Protein AF-A0AAU9LCX3-F1 (afdb_monomer_lite)

Sequence (454 aa):
MQDVMPKLNSAAEVELQNLLQSVSLWNFDVFRVHIVSGENALCYIGQHLLGGSPCQALNIKRNVLVNFLLEIQRGYISTNPYHNGIHAADVMQTVHYFLIQPELAPFLRPLDYALSLIAASVHDFMHDGFNNSFHISTASEIALRYNDHAVLENYHVAQSFLVMKNADLNVLGQLAPDDFKYARDMIIQMVLATDMAKHFEDVALFKTNILSAALDKNAVLVKDVGDKKLLLKMILHTCDVSNPAKERETMLRWTDRVAKEFFIQGDMEKQLGLPVSPFMDRDTIVLKKMQVGFADFIVSPLFSVWAQILVNVNAGAYPALLSNREFWLSLSDDFKPHMIKDVIRDLETQRQRDTKTRYRITKEKLSPCSRRSLTSMLLDTDDRKMDHKLGQWMELMGCLRDELEHLAHRLVWRRQTYHDKLRVKLAENSVLSARAHRLTQQLSQNTDLSEDGA

Secondary structure (DSSP, 8-state):
---PPPPPPHHHHHHHHHHHTTTTSTT--HHHHHHHTTS-HHHHHHHHHHTTHHHHHTT--HHHHHHHHHHHHHHS-TT-SSSSHHHHHHHHHHHHHHHTSTTTGGG--HHHHHHHHHHHHHTTTT--S--HHHHHHTT-HHHHHHTTSSHHHHHHHHHHHHHTTSTTT-TTTTS-HHHHHHHHHHHHHHHHTT-GGGHHHHHHHHIIIIIHHHHHHTS----SHHHHHHHHHHHHHHHHTTGGGS-HHHHHHHHHHHHHHHHHHHHHHHHTTPPPPTT--TTT--HHHHHHHHIIIIIHHHHHHHHHH-HHIIIIIHHHHHHHHHHHHHS-TT--GGGHHHHHHHHHHHHHHHHHHHHHHHHHHS-HHHHHHHHHHHH---TT-HHHHHHHHHHHHHHHHHHHHHHHHHHHHHHHHHHHHHHHHHHHHHHHHHHHHHHHHHHHHHHTTSSS--

Radius of gyration: 28.44 Å; chains: 1; bounding box: 64×92×73 Å

Organism: NCBI:txid622444

InterPro domains:
  IPR002073 3'5'-cyclic nucleotide phosphodiesterase, catalytic domain [PF00233] (82-313)
  IPR002073 3'5'-cyclic nucleotide phosphodiesterase, catalytic domain [PS51845] (1-335)
  IPR003607 HD/PDEase domain [SM00471] (80-254)
  IPR003607 HD/PDEase domain [cd00077] (82-263)
  IPR023088 3'5'-cyclic nucleotide phosphodiesterase [PR00387] (78-91)
  IPR023088 3'5'-cyclic nucleotide phosphodiesterase [PR00387] (123-138)
  IPR023088 3'5'-cyclic nucleotide phosphodiesterase [PR00387] (150-166)
  IPR023088 3'5'-cyclic nucleotide phosphodiesterase [PR00387] (236-249)
  IPR023088 3'5'-cyclic nucleotide phosphodiesterase [PR00387] (253-269)
  IPR023174 3'5'-cyclic nucleotide phosphodiesterase, conserved site [PS00126] (123-134)
  IPR036971 3'5'-cyclic nucleotide phosphodiesterase, catalytic domain superfamily [G3DSA:1.10.1300.10] (5-338)

pLDDT: mean 85.48, std 18.95, range [37.91, 98.94]

Foldseek 3Di:
DQDDQDDADPVLVVVLVVLLVCLLPLQRDLVVCCVSSVNLSQLSLQCSQCVPLLLVVLVDDSSLSNVQSVVQQVQADPPQLARHQSLLNQLLSLLSNVCPFPQRVVVADSNNNSLLSLLSSQLQGNPPLDDLVLCCVVVPPQCVVVVSQLSRLVVSLVVSVVQLVDVSNNSNVPDDPVSSVLSSVLSSLLSSLLPPVCQVVLLVVCCVQFLVVCVVPVGTDDPDPVSSSSVSSLSSNLSSLLLLLHAQLSSLSNLLRNLVSLLVNQVVCVVVVHDRDPQSHLVDHQSLCVLLVCLVPGNLSSLVSVLSRGVCSVVGRNVSNVVSSVVSVPDDSPDHSVCSVVVSVVVVVVVVVVVVVVVVVVLVPQDPQLNVLVVVLVPDPDPPCPVVNVVSVVSNVVSVVVVVVVVVVVVVVVVVVVVVVVVVVVVVVVVVVVVVVVVVVVVVVVVVVPPVPD

Structure (mmCIF, N/CA/C/O backbone):
data_AF-A0AAU9LCX3-F1
#
_entry.id   AF-A0AAU9LCX3-F1
#
loop_
_atom_site.group_PDB
_atom_site.id
_atom_site.type_symbol
_atom_site.label_atom_id
_atom_site.label_alt_id
_atom_site.label_comp_id
_atom_site.label_asym_id
_atom_site.label_entity_id
_atom_site.label_seq_id
_atom_site.pdbx_PDB_ins_code
_atom_site.Cartn_x
_atom_site.Cartn_y
_atom_site.Cartn_z
_atom_site.occupancy
_atom_site.B_iso_or_equiv
_atom_site.auth_seq_id
_atom_site.auth_comp_id
_atom_site.auth_asym_id
_atom_site.auth_atom_id
_atom_site.pdbx_PDB_model_num
ATOM 1 N N . MET A 1 1 ? -17.270 -21.800 12.063 1.00 43.16 1 MET A N 1
ATOM 2 C CA . MET A 1 1 ? -15.986 -22.329 12.586 1.00 43.16 1 MET A CA 1
ATOM 3 C C . MET A 1 1 ? -15.270 -21.155 13.237 1.00 43.16 1 MET A C 1
ATOM 5 O O . MET A 1 1 ? -15.289 -20.086 12.645 1.00 43.16 1 MET A O 1
ATOM 9 N N . GLN A 1 2 ? -14.751 -21.274 14.463 1.00 52.47 2 GLN A N 1
ATOM 10 C CA . GLN A 1 2 ? -13.873 -20.227 15.003 1.00 52.47 2 GLN A CA 1
ATOM 11 C C . GLN A 1 2 ? -12.491 -20.462 14.403 1.00 52.47 2 GLN A C 1
ATOM 13 O O . GLN A 1 2 ? -11.776 -21.348 14.870 1.00 52.47 2 GLN A O 1
ATOM 18 N N . ASP A 1 3 ? -12.152 -19.727 13.347 1.00 59.44 3 ASP A N 1
ATOM 19 C CA . ASP A 1 3 ? -10.814 -19.816 12.788 1.00 59.44 3 ASP A CA 1
ATOM 20 C C . ASP A 1 3 ? -9.869 -19.088 13.746 1.00 59.44 3 ASP A C 1
ATOM 22 O O . ASP A 1 3 ? -9.952 -17.883 13.987 1.00 59.44 3 ASP A O 1
ATOM 26 N N . VAL A 1 4 ? -9.002 -19.867 14.384 1.00 74.81 4 VAL A N 1
ATOM 27 C CA . VAL A 1 4 ? -7.919 -19.340 15.206 1.00 74.81 4 VAL A CA 1
ATOM 28 C C . VAL A 1 4 ? -6.780 -18.979 14.260 1.00 74.81 4 VAL A C 1
ATOM 30 O O . VAL A 1 4 ? -6.526 -19.704 13.298 1.00 74.81 4 VAL A O 1
ATOM 33 N N . MET A 1 5 ? -6.089 -17.872 14.543 1.00 81.62 5 MET A N 1
ATOM 34 C CA . MET A 1 5 ? -4.856 -17.517 13.838 1.00 81.62 5 MET A CA 1
ATOM 35 C C . MET A 1 5 ? -3.928 -18.739 13.733 1.00 81.62 5 MET A C 1
ATOM 37 O O . MET A 1 5 ? -3.863 -19.519 14.694 1.00 81.62 5 MET A O 1
ATOM 41 N N . PRO A 1 6 ? -3.205 -18.907 12.612 1.00 81.06 6 PRO A N 1
ATOM 42 C CA . PRO A 1 6 ? -2.248 -19.992 12.449 1.00 81.06 6 PRO A CA 1
ATOM 43 C C . PRO A 1 6 ? -1.334 -20.118 13.675 1.00 81.06 6 PRO A C 1
ATOM 45 O O . PRO A 1 6 ? -0.888 -19.126 14.247 1.00 81.06 6 PRO A O 1
ATOM 48 N N . LYS A 1 7 ? -1.081 -21.343 14.140 1.00 84.00 7 LYS A N 1
ATOM 49 C CA . LYS A 1 7 ? -0.168 -21.536 15.273 1.00 84.00 7 LYS A CA 1
ATOM 50 C C . LYS A 1 7 ? 1.265 -21.343 14.795 1.00 84.00 7 LYS A C 1
ATOM 52 O O . LYS A 1 7 ? 1.700 -22.032 13.874 1.00 84.00 7 LYS A O 1
ATOM 57 N N . LEU A 1 8 ? 1.994 -20.451 15.453 1.00 90.19 8 LEU A N 1
ATOM 58 C CA . LEU A 1 8 ? 3.430 -20.285 15.258 1.00 90.19 8 LEU A CA 1
ATOM 59 C C . LEU A 1 8 ? 4.177 -21.108 16.310 1.00 90.19 8 LEU A C 1
ATOM 61 O O . LEU A 1 8 ? 3.644 -21.430 17.370 1.00 90.19 8 LEU A O 1
ATOM 65 N N . ASN A 1 9 ? 5.419 -21.485 16.015 1.00 92.06 9 ASN A N 1
ATOM 66 C CA . ASN A 1 9 ? 6.293 -22.034 17.049 1.00 92.06 9 ASN A CA 1
ATOM 67 C C . ASN A 1 9 ? 6.788 -20.903 17.970 1.00 92.06 9 ASN A C 1
ATOM 69 O O . ASN A 1 9 ? 6.817 -19.741 17.568 1.00 92.06 9 ASN A O 1
ATOM 73 N N . SER A 1 10 ? 7.231 -21.240 19.185 1.00 90.25 10 SER A N 1
ATOM 74 C CA . SER A 1 10 ? 7.596 -20.237 20.197 1.00 90.25 10 SER A CA 1
ATOM 75 C C . SER A 1 10 ? 8.695 -19.266 19.746 1.00 90.25 10 SER A C 1
ATOM 77 O O . SER A 1 10 ? 8.677 -18.103 20.136 1.00 90.25 10 SER A O 1
ATOM 79 N N . ALA A 1 11 ? 9.639 -19.704 18.906 1.00 92.25 11 ALA A N 1
ATOM 80 C CA . ALA A 1 11 ? 10.683 -18.823 18.380 1.00 92.25 11 ALA A CA 1
ATOM 81 C C . ALA A 1 11 ? 10.108 -17.789 17.396 1.00 92.25 11 ALA A C 1
ATOM 83 O O . ALA A 1 11 ? 10.412 -16.601 17.501 1.00 92.25 11 ALA A O 1
ATOM 84 N N . ALA A 1 12 ? 9.238 -18.232 16.486 1.00 92.94 12 ALA A N 1
ATOM 85 C CA . ALA A 1 12 ? 8.541 -17.366 15.544 1.00 92.94 12 ALA A CA 1
ATOM 86 C C . ALA A 1 12 ? 7.575 -16.401 16.253 1.00 92.94 12 ALA A C 1
ATOM 88 O O . ALA A 1 12 ? 7.485 -15.242 15.862 1.00 92.94 12 ALA A O 1
ATOM 89 N N . GLU A 1 13 ? 6.904 -16.831 17.326 1.00 93.12 13 GLU A N 1
ATOM 90 C CA . GLU A 1 13 ? 6.052 -15.950 18.139 1.00 93.12 13 GLU A CA 1
ATOM 91 C C . GLU A 1 13 ? 6.849 -14.804 18.771 1.00 93.12 13 GLU A C 1
ATOM 93 O O . GLU A 1 13 ? 6.450 -13.645 18.659 1.00 93.12 13 GLU A O 1
ATOM 98 N N . VAL A 1 14 ? 7.988 -15.112 19.400 1.00 95.00 14 VAL A N 1
ATOM 99 C CA . VAL A 1 14 ? 8.860 -14.101 20.022 1.00 95.00 14 VAL A CA 1
ATOM 100 C C . VAL A 1 14 ? 9.417 -13.144 18.972 1.00 95.00 14 VAL A C 1
ATOM 102 O O . VAL A 1 14 ? 9.413 -11.929 19.172 1.00 95.00 14 VAL A O 1
ATOM 105 N N . GLU A 1 15 ? 9.879 -13.665 17.835 1.00 96.69 15 GLU A N 1
ATOM 106 C CA . GLU A 1 15 ? 10.388 -12.826 16.754 1.00 96.69 15 GLU A CA 1
ATOM 107 C C . GLU A 1 15 ? 9.299 -11.910 16.182 1.00 96.69 15 GLU A C 1
ATOM 109 O O . GLU A 1 15 ? 9.527 -10.710 16.032 1.00 96.69 15 GLU A O 1
ATOM 114 N N . LEU A 1 16 ? 8.102 -12.442 15.926 1.00 96.00 16 LEU A N 1
ATOM 115 C CA . LEU A 1 16 ? 6.973 -11.656 15.443 1.00 96.00 16 LEU A CA 1
ATOM 116 C C . LEU A 1 16 ? 6.592 -10.547 16.430 1.00 96.00 16 LEU A C 1
ATOM 118 O O . LEU A 1 16 ? 6.377 -9.410 16.017 1.00 96.00 16 LEU A O 1
ATOM 122 N N . GLN A 1 17 ? 6.539 -10.849 17.729 1.00 94.31 17 GLN A N 1
ATOM 123 C CA . GLN A 1 17 ? 6.265 -9.843 18.757 1.00 94.31 17 GLN A CA 1
ATOM 124 C C . GLN A 1 17 ? 7.309 -8.724 18.754 1.00 94.31 17 GLN A C 1
ATOM 126 O O . GLN A 1 17 ? 6.942 -7.558 18.878 1.00 94.31 17 GLN A O 1
ATOM 131 N N . ASN A 1 18 ? 8.589 -9.057 18.574 1.00 95.25 18 ASN A N 1
ATOM 132 C CA . ASN A 1 18 ? 9.656 -8.062 18.474 1.00 95.25 18 ASN A CA 1
ATOM 133 C C . ASN A 1 18 ? 9.525 -7.202 17.212 1.00 95.25 18 ASN A C 1
ATOM 135 O O . ASN A 1 18 ? 9.706 -5.990 17.289 1.00 95.25 18 ASN A O 1
ATOM 139 N N . LEU A 1 19 ? 9.174 -7.798 16.068 1.00 96.69 19 LEU A N 1
ATOM 140 C CA . LEU A 1 19 ? 8.922 -7.048 14.833 1.00 96.69 19 LEU A CA 1
ATOM 141 C C . LEU A 1 19 ? 7.752 -6.077 15.012 1.00 96.69 19 LEU A C 1
ATOM 143 O O . LEU A 1 19 ? 7.870 -4.905 14.680 1.00 96.69 19 LEU A O 1
ATOM 147 N N . LEU A 1 20 ? 6.640 -6.525 15.599 1.00 96.81 20 LEU A N 1
ATOM 148 C CA . LEU A 1 20 ? 5.447 -5.693 15.780 1.00 96.81 20 LEU A CA 1
ATOM 149 C C . LEU A 1 20 ? 5.670 -4.489 16.715 1.00 96.81 20 LEU A C 1
ATOM 151 O O . LEU A 1 20 ? 4.921 -3.522 16.628 1.00 96.81 20 LEU A O 1
ATOM 155 N N . GLN A 1 21 ? 6.718 -4.473 17.548 1.00 96.00 21 GLN A N 1
ATOM 156 C CA . GLN A 1 21 ? 7.074 -3.283 18.340 1.00 96.00 21 GLN A CA 1
ATOM 157 C C . GLN A 1 21 ? 7.483 -2.084 17.471 1.00 96.00 21 GLN A C 1
ATOM 159 O O . GLN A 1 21 ? 7.352 -0.943 17.909 1.00 96.00 21 GLN A O 1
ATOM 164 N N . SER A 1 22 ? 7.965 -2.319 16.246 1.00 96.50 22 SER A N 1
ATOM 165 C CA . SER A 1 22 ? 8.332 -1.269 15.292 1.00 96.50 22 SER A CA 1
ATOM 166 C C . SER A 1 22 ? 7.271 -1.022 14.217 1.00 96.50 22 SER A C 1
ATOM 168 O O . SER A 1 22 ? 7.552 -0.318 13.248 1.00 96.50 22 SER A O 1
ATO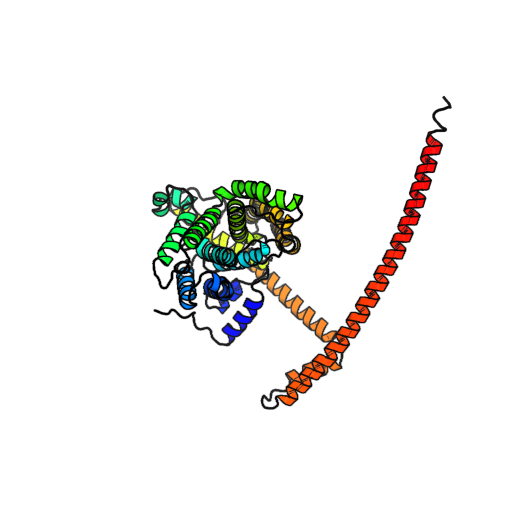M 170 N N . VAL A 1 23 ? 6.043 -1.538 14.382 1.00 97.81 23 VAL A N 1
ATOM 171 C CA . VAL A 1 23 ? 4.950 -1.393 13.398 1.00 97.81 23 VAL A CA 1
ATOM 172 C C . VAL A 1 23 ? 4.614 0.064 13.077 1.00 97.81 23 VAL A C 1
ATOM 174 O O . VAL A 1 23 ? 4.128 0.361 11.994 1.00 97.81 23 VAL A O 1
ATOM 177 N N . SER A 1 24 ? 4.909 0.992 13.985 1.00 97.69 24 SER A N 1
ATOM 178 C CA . SER A 1 24 ? 4.689 2.427 13.794 1.00 97.69 24 SER A CA 1
ATOM 179 C C . SER A 1 24 ? 5.824 3.143 13.053 1.00 97.69 24 SER A C 1
ATOM 181 O O . SER A 1 24 ? 5.738 4.352 12.852 1.00 97.69 24 SER A O 1
ATOM 183 N N . LEU A 1 25 ? 6.908 2.455 12.679 1.00 97.19 25 LEU A N 1
ATOM 184 C CA . LEU A 1 25 ? 8.042 3.057 11.972 1.00 97.19 25 LEU A CA 1
ATOM 185 C C . LEU A 1 25 ? 7.863 2.982 10.451 1.00 97.19 25 LEU A C 1
ATOM 187 O O . LEU A 1 25 ? 7.315 2.023 9.920 1.00 97.19 25 LEU A O 1
ATOM 191 N N . TRP A 1 26 ? 8.394 3.976 9.732 1.00 97.38 26 TRP A N 1
ATOM 192 C CA . TRP A 1 26 ? 8.349 4.011 8.262 1.00 97.38 26 TRP A CA 1
ATOM 193 C C . TRP A 1 26 ? 9.073 2.825 7.605 1.00 97.38 26 TRP A C 1
ATOM 195 O O . TRP A 1 26 ? 8.663 2.337 6.557 1.00 97.38 26 TRP A O 1
ATOM 205 N N . ASN A 1 27 ? 10.160 2.355 8.219 1.00 90.81 27 ASN A N 1
ATOM 206 C CA . ASN A 1 27 ? 11.009 1.275 7.713 1.00 90.81 27 ASN A CA 1
ATOM 207 C C . ASN A 1 27 ? 10.655 -0.098 8.312 1.00 90.81 27 ASN A C 1
ATOM 209 O O . ASN A 1 27 ? 11.532 -0.926 8.555 1.00 90.81 27 ASN A O 1
ATOM 213 N N . PHE A 1 28 ? 9.371 -0.337 8.570 1.00 97.12 28 PHE A N 1
ATOM 214 C CA . PHE A 1 28 ? 8.885 -1.615 9.069 1.00 97.12 28 PHE A CA 1
ATOM 215 C C . PHE A 1 28 ? 9.092 -2.747 8.046 1.00 97.12 28 PHE A C 1
ATOM 217 O O . PHE A 1 28 ? 8.755 -2.618 6.869 1.00 97.12 28 PHE A O 1
ATOM 224 N N . ASP A 1 29 ? 9.648 -3.878 8.491 1.00 96.75 29 ASP A N 1
ATOM 225 C CA . ASP A 1 29 ? 9.978 -5.010 7.617 1.00 96.75 29 ASP A CA 1
ATOM 226 C C . ASP A 1 29 ? 8.791 -5.974 7.464 1.00 96.75 29 ASP A C 1
ATOM 228 O O . ASP A 1 29 ? 8.720 -7.045 8.079 1.00 96.75 29 ASP A O 1
ATOM 232 N N . VAL A 1 30 ? 7.849 -5.587 6.602 1.00 98.12 30 VAL A N 1
ATOM 233 C CA . VAL A 1 30 ? 6.680 -6.406 6.245 1.00 98.12 30 VAL A CA 1
ATOM 234 C C . VAL A 1 30 ? 7.070 -7.765 5.645 1.00 98.12 30 VAL A C 1
ATOM 236 O O . VAL A 1 30 ? 6.382 -8.765 5.863 1.00 98.12 30 VAL A O 1
ATOM 239 N N . PHE A 1 31 ? 8.206 -7.846 4.941 1.00 98.06 31 PHE A N 1
ATOM 240 C CA . PHE A 1 31 ? 8.685 -9.096 4.352 1.00 98.06 31 PHE A CA 1
ATOM 241 C C . PHE A 1 31 ? 9.123 -10.082 5.432 1.00 98.06 31 PHE A C 1
ATOM 243 O O . PHE A 1 31 ? 8.802 -11.270 5.345 1.00 98.06 31 PHE A O 1
ATOM 250 N N . ARG A 1 32 ? 9.824 -9.614 6.472 1.00 97.31 32 ARG A N 1
ATOM 251 C CA . ARG A 1 32 ? 10.203 -10.480 7.590 1.00 97.31 32 ARG A CA 1
ATOM 252 C C . ARG A 1 32 ? 8.981 -10.956 8.360 1.00 97.31 32 ARG A C 1
ATOM 254 O O . ARG A 1 32 ? 8.918 -12.139 8.690 1.00 97.31 32 ARG A O 1
ATOM 261 N N . VAL A 1 33 ? 7.991 -10.088 8.574 1.00 97.94 33 VAL A N 1
ATOM 262 C CA . VAL A 1 33 ? 6.716 -10.490 9.184 1.00 97.94 33 VAL A CA 1
ATOM 263 C C . VAL A 1 33 ? 6.035 -11.575 8.357 1.00 97.94 33 VAL A C 1
ATOM 265 O O . VAL A 1 33 ? 5.615 -12.579 8.925 1.00 97.94 33 VAL A O 1
ATOM 268 N N . HIS A 1 34 ? 5.981 -11.438 7.031 1.00 97.44 34 HIS A N 1
ATOM 269 C CA . HIS A 1 34 ? 5.425 -12.467 6.151 1.00 97.44 34 HIS A CA 1
ATOM 270 C C . HIS A 1 34 ? 6.123 -13.820 6.314 1.00 97.44 34 HIS A C 1
ATOM 272 O O . HIS A 1 34 ? 5.455 -14.833 6.486 1.00 97.44 34 HIS A O 1
ATOM 278 N N . ILE A 1 35 ? 7.456 -13.839 6.353 1.00 96.56 35 ILE A N 1
ATOM 279 C CA . ILE A 1 35 ? 8.224 -15.079 6.537 1.00 96.56 35 ILE A CA 1
ATOM 280 C C . ILE A 1 35 ? 7.938 -15.709 7.908 1.00 96.56 35 ILE A C 1
ATOM 282 O O . ILE A 1 35 ? 7.628 -16.895 7.998 1.00 96.56 35 ILE A O 1
ATOM 286 N N . VAL A 1 36 ? 8.034 -14.926 8.986 1.00 96.81 36 VAL A N 1
ATOM 287 C CA . VAL A 1 36 ? 7.916 -15.429 10.367 1.00 96.81 36 VAL A CA 1
ATOM 288 C C . VAL A 1 36 ? 6.484 -15.861 10.697 1.00 96.81 36 VAL A C 1
ATOM 290 O O . VAL A 1 36 ? 6.283 -16.796 11.467 1.00 96.81 36 VAL A O 1
ATOM 293 N N . SER A 1 37 ? 5.489 -15.225 10.080 1.00 95.44 37 SER A N 1
ATOM 294 C CA . SER A 1 37 ? 4.069 -15.563 10.239 1.00 95.44 37 SER A CA 1
ATOM 295 C C . SER A 1 37 ? 3.588 -16.733 9.369 1.00 95.44 37 SER A C 1
ATOM 297 O O . SER A 1 37 ? 2.389 -17.022 9.348 1.00 95.44 37 SER A O 1
ATOM 299 N N . GLY A 1 38 ? 4.485 -17.395 8.629 1.00 94.62 38 GLY A N 1
ATOM 300 C CA . GLY A 1 38 ? 4.108 -18.469 7.709 1.00 94.62 38 GLY A CA 1
ATOM 301 C C . GLY A 1 38 ? 3.192 -17.976 6.589 1.00 94.62 38 GLY A C 1
ATOM 302 O O . GLY A 1 38 ? 2.165 -18.589 6.332 1.00 94.62 38 GLY A O 1
ATOM 303 N N . GLU A 1 39 ? 3.550 -16.846 5.981 1.00 94.81 39 GLU A N 1
ATOM 304 C CA . GLU A 1 39 ? 2.856 -16.181 4.869 1.00 94.81 39 GLU A CA 1
ATOM 305 C C . GLU A 1 39 ? 1.570 -15.408 5.232 1.00 94.81 39 GLU A C 1
ATOM 307 O O . GLU A 1 39 ? 0.847 -14.944 4.352 1.00 94.81 39 GLU A O 1
ATOM 312 N N . ASN A 1 40 ? 1.319 -15.157 6.522 1.00 95.81 40 ASN A N 1
ATOM 313 C CA . ASN A 1 40 ? 0.088 -14.520 7.023 1.00 95.81 40 ASN A CA 1
ATOM 314 C C . ASN A 1 40 ? 0.279 -13.062 7.485 1.00 95.81 40 ASN A C 1
ATOM 316 O O . ASN A 1 40 ? -0.328 -12.629 8.471 1.00 95.81 40 ASN A O 1
ATOM 320 N N . ALA A 1 41 ? 1.145 -12.297 6.811 1.00 97.44 41 ALA A N 1
ATOM 321 C CA . ALA A 1 41 ? 1.503 -10.936 7.228 1.00 97.44 41 ALA A CA 1
ATOM 322 C C . ALA A 1 41 ? 0.284 -10.035 7.469 1.00 97.44 41 ALA A C 1
ATOM 324 O O . ALA A 1 41 ? 0.214 -9.384 8.514 1.00 97.44 41 ALA A O 1
ATOM 325 N N . LEU A 1 42 ? -0.682 -10.035 6.542 1.00 98.25 42 LEU A N 1
ATOM 326 C CA . LEU A 1 42 ? -1.869 -9.186 6.626 1.00 98.25 42 LEU A CA 1
ATOM 327 C C . LEU A 1 42 ? -2.694 -9.520 7.867 1.00 98.25 42 LEU A C 1
ATOM 329 O O . LEU A 1 42 ? -3.126 -8.614 8.577 1.00 98.25 42 LEU A O 1
ATOM 333 N N . CYS A 1 43 ? -2.859 -10.806 8.185 1.00 96.31 43 CYS A N 1
ATOM 334 C CA . CYS A 1 43 ? -3.605 -11.204 9.372 1.00 96.31 43 CYS A CA 1
ATOM 335 C C . CYS A 1 43 ? -2.935 -10.741 10.666 1.00 96.31 43 CYS A C 1
ATOM 337 O O . CYS A 1 43 ? -3.618 -10.214 11.540 1.00 96.31 43 CYS A O 1
ATOM 339 N N . TYR A 1 44 ? -1.622 -10.935 10.821 1.00 97.19 44 TYR A N 1
ATOM 340 C CA . TYR A 1 44 ? -0.946 -10.585 12.076 1.00 97.19 44 TYR A CA 1
ATOM 341 C C . TYR A 1 44 ? -0.798 -9.079 12.264 1.00 97.19 44 TYR A C 1
ATOM 343 O O . TYR A 1 44 ? -1.050 -8.579 13.361 1.00 97.19 44 TYR A O 1
ATOM 351 N N . ILE A 1 45 ? -0.443 -8.350 11.203 1.00 98.31 45 ILE A N 1
ATOM 352 C CA . ILE A 1 45 ? -0.378 -6.884 11.237 1.00 98.31 45 ILE A CA 1
ATOM 353 C C . ILE A 1 45 ? -1.780 -6.318 11.459 1.00 98.31 45 ILE A C 1
ATOM 355 O O . ILE A 1 45 ? -1.977 -5.507 12.363 1.00 98.31 45 ILE A O 1
ATOM 359 N N . GLY A 1 46 ? -2.778 -6.811 10.722 1.00 97.88 46 GLY A N 1
ATOM 360 C CA . GLY A 1 46 ? -4.169 -6.403 10.881 1.00 97.88 46 GLY A CA 1
ATOM 361 C C . GLY A 1 46 ? -4.705 -6.683 12.281 1.00 97.88 46 GLY A C 1
ATOM 362 O O . GLY A 1 46 ? -5.306 -5.803 12.889 1.00 97.88 46 GLY A O 1
ATOM 363 N N . GLN A 1 47 ? -4.436 -7.860 12.852 1.00 95.88 47 GLN A N 1
ATOM 364 C CA . GLN A 1 47 ? -4.867 -8.194 14.210 1.00 95.88 47 GLN A CA 1
ATOM 365 C C . GLN A 1 47 ? -4.203 -7.285 15.247 1.00 95.88 47 GLN A C 1
ATOM 367 O O . GLN A 1 47 ? -4.865 -6.864 16.197 1.00 95.88 47 GLN A O 1
ATOM 372 N N . HIS A 1 48 ? -2.914 -6.983 15.075 1.00 96.75 48 HIS A N 1
ATOM 373 C CA . HIS A 1 48 ? -2.180 -6.092 15.964 1.00 96.75 48 HIS A CA 1
ATOM 374 C C . HIS A 1 48 ? -2.735 -4.661 15.914 1.00 96.75 48 HIS A C 1
ATOM 376 O O . HIS A 1 48 ? -3.002 -4.069 16.958 1.00 96.75 48 HIS A O 1
ATOM 382 N N . LEU A 1 49 ? -2.966 -4.128 14.712 1.00 97.62 49 LEU A N 1
ATOM 383 C CA . LEU A 1 49 ? -3.395 -2.744 14.513 1.00 97.62 49 LEU A CA 1
ATOM 384 C C . LEU A 1 49 ? -4.885 -2.524 14.798 1.00 97.62 49 LEU A C 1
ATOM 386 O O . LEU A 1 49 ? -5.253 -1.489 15.350 1.00 97.62 49 LEU A O 1
ATOM 390 N N . LEU A 1 50 ? -5.749 -3.483 14.454 1.00 96.56 50 LEU A N 1
ATOM 391 C CA . LEU A 1 50 ? -7.193 -3.370 14.670 1.00 96.56 50 LEU A CA 1
ATOM 392 C C . LEU A 1 50 ? -7.626 -3.845 16.059 1.00 96.56 50 LEU A C 1
ATOM 394 O O . LEU A 1 50 ? -8.658 -3.393 16.537 1.00 96.56 50 LEU A O 1
ATOM 398 N N . GLY A 1 51 ? -6.869 -4.713 16.738 1.00 91.38 51 GLY A N 1
ATOM 399 C CA . GLY A 1 51 ? -7.310 -5.405 17.960 1.00 91.38 51 GLY A CA 1
ATOM 400 C C . GLY A 1 51 ? -7.520 -4.544 19.217 1.00 91.38 51 GLY A C 1
ATOM 401 O O . GLY A 1 51 ? -8.059 -5.050 20.199 1.00 91.38 51 GLY A O 1
ATOM 402 N N . GLY A 1 52 ? -7.097 -3.275 19.208 1.00 88.44 52 GLY A N 1
ATOM 403 C CA . GLY A 1 52 ? -7.212 -2.338 20.333 1.00 88.44 52 GLY A CA 1
ATOM 404 C C . GLY A 1 52 ? -8.437 -1.419 20.254 1.00 88.44 52 GLY A C 1
ATOM 405 O O . GLY A 1 52 ? -9.571 -1.872 20.082 1.00 88.44 52 GLY A O 1
ATOM 406 N N . SER A 1 53 ? -8.205 -0.106 20.368 1.00 88.88 53 SER A N 1
ATOM 407 C CA . SER A 1 53 ? -9.257 0.912 20.235 1.00 88.88 53 SER A CA 1
ATOM 408 C C . SER A 1 53 ? -10.045 0.846 18.915 1.00 88.88 53 SER A C 1
ATOM 410 O O . SER A 1 53 ? -11.246 1.118 18.966 1.00 88.88 53 SER A O 1
ATOM 412 N N . PRO A 1 54 ? -9.484 0.423 17.758 1.00 91.31 54 PRO A N 1
ATOM 413 C CA . PRO A 1 54 ? -10.280 0.274 16.537 1.00 91.31 54 PRO A CA 1
ATOM 414 C C . PRO A 1 54 ? -11.345 -0.828 16.653 1.00 91.31 54 PRO A C 1
ATOM 416 O O . PRO A 1 54 ? -12.496 -0.607 16.291 1.00 91.31 54 PRO A O 1
ATOM 419 N N . CYS A 1 55 ? -11.012 -1.989 17.230 1.00 91.69 55 CYS A N 1
ATOM 420 C CA . CYS A 1 55 ? -11.969 -3.076 17.478 1.00 91.69 55 CYS A CA 1
ATOM 421 C C . CYS A 1 55 ? -13.108 -2.628 18.405 1.00 91.69 55 CYS A C 1
ATOM 423 O O . CYS A 1 55 ? -14.258 -3.017 18.204 1.00 91.69 55 CYS A O 1
ATOM 425 N N . GLN A 1 56 ? -12.797 -1.793 19.403 1.00 92.38 56 GLN A N 1
ATOM 426 C CA . GLN A 1 56 ? -13.798 -1.205 20.297 1.00 92.38 56 GLN A CA 1
ATOM 427 C C . GLN A 1 56 ? -14.711 -0.226 19.551 1.00 92.38 56 GLN A C 1
ATOM 429 O O . GLN A 1 56 ? -15.923 -0.272 19.734 1.00 92.38 56 GLN A O 1
ATOM 434 N N . ALA A 1 57 ? -14.150 0.608 18.671 1.00 94.31 57 ALA A N 1
ATOM 435 C CA . ALA A 1 57 ? -14.912 1.546 17.847 1.00 94.31 57 ALA A CA 1
ATOM 436 C C . ALA A 1 57 ? -15.874 0.845 16.874 1.00 94.31 57 ALA A C 1
ATOM 438 O O . ALA A 1 57 ? -16.947 1.365 16.586 1.00 94.31 57 ALA A O 1
ATOM 439 N N . LEU A 1 58 ? -15.501 -0.343 16.394 1.00 96.38 58 LEU A N 1
ATOM 440 C CA . LEU A 1 58 ? -16.344 -1.196 15.553 1.00 96.38 58 LEU A CA 1
ATOM 441 C C . LEU A 1 58 ? -17.407 -1.973 16.349 1.00 96.38 58 LEU A C 1
ATOM 443 O O . LEU A 1 58 ? -18.316 -2.545 15.752 1.00 96.38 58 LEU A O 1
ATOM 447 N N . ASN A 1 59 ? -17.299 -2.008 17.683 1.00 95.12 59 ASN A N 1
ATOM 448 C CA . ASN A 1 59 ? -18.171 -2.773 18.577 1.00 95.12 59 ASN A CA 1
ATOM 449 C C . ASN A 1 59 ? -18.244 -4.276 18.223 1.00 95.12 59 ASN A C 1
ATOM 451 O O . ASN A 1 59 ? -19.293 -4.912 18.322 1.00 95.12 59 ASN A O 1
ATOM 455 N N . ILE A 1 60 ? -17.124 -4.866 17.790 1.00 93.19 60 ILE A N 1
ATOM 456 C CA . ILE A 1 60 ? -17.056 -6.280 17.390 1.00 93.19 60 ILE A CA 1
ATOM 457 C C . ILE A 1 60 ? -16.243 -7.125 18.367 1.00 93.19 60 ILE A C 1
ATOM 459 O O . ILE A 1 60 ? -15.340 -6.654 19.058 1.00 93.19 60 ILE A O 1
ATOM 463 N N . LYS A 1 61 ? -16.543 -8.425 18.396 1.00 92.12 61 LYS A N 1
ATOM 464 C CA . LYS A 1 61 ? -15.742 -9.408 19.130 1.00 92.12 61 LYS A CA 1
ATOM 465 C C . LYS A 1 61 ? -14.457 -9.722 18.361 1.00 92.12 61 LYS A C 1
ATOM 467 O O . LYS A 1 61 ? -14.460 -9.799 17.133 1.00 92.12 61 LYS A O 1
ATOM 472 N N . ARG A 1 62 ? -13.381 -10.031 19.092 1.00 91.31 62 ARG A N 1
ATOM 473 C CA . ARG A 1 62 ? -12.071 -10.393 18.518 1.00 91.31 62 ARG A CA 1
ATOM 474 C C . ARG A 1 62 ? -12.147 -11.524 17.485 1.00 91.31 62 ARG A C 1
ATOM 476 O O . ARG A 1 62 ? -11.401 -11.495 16.516 1.00 91.31 62 ARG A O 1
ATOM 483 N N . ASN A 1 63 ? -13.021 -12.512 17.677 1.00 93.25 63 ASN A N 1
ATOM 484 C CA . ASN A 1 63 ? -13.163 -13.623 16.734 1.00 93.25 63 ASN A CA 1
ATOM 485 C C . ASN A 1 63 ? -13.722 -13.177 15.372 1.00 93.25 63 ASN A C 1
ATOM 487 O O . ASN A 1 63 ? -13.278 -13.704 14.364 1.00 93.25 63 ASN A O 1
ATOM 491 N N . VAL A 1 64 ? -14.626 -12.190 15.329 1.00 96.12 64 VAL A N 1
ATOM 492 C CA . VAL A 1 64 ? -15.152 -11.644 14.062 1.00 96.12 64 VAL A CA 1
ATOM 493 C C . VAL A 1 64 ? -14.036 -10.946 13.288 1.00 96.12 64 VAL A C 1
ATOM 495 O O . VAL A 1 64 ? -13.870 -11.180 12.096 1.00 96.12 64 VAL A O 1
ATOM 498 N N . LEU A 1 65 ? -13.212 -10.153 13.985 1.00 96.06 65 LEU A N 1
ATOM 499 C CA . LEU A 1 65 ? -12.040 -9.507 13.391 1.00 96.06 65 LEU A CA 1
ATOM 500 C C . LEU A 1 65 ? -11.038 -10.532 12.835 1.00 96.06 65 LEU A C 1
ATOM 502 O O . LEU A 1 65 ? -10.557 -10.374 11.718 1.00 96.06 65 LEU A O 1
ATOM 506 N N . VAL A 1 66 ? -10.720 -11.577 13.605 1.00 95.31 66 VAL A N 1
ATOM 507 C CA . VAL A 1 66 ? -9.780 -12.623 13.170 1.00 95.31 66 VAL A CA 1
ATOM 508 C C . VAL A 1 66 ? -10.318 -13.379 11.960 1.00 95.31 66 VAL A C 1
ATOM 510 O O . VAL A 1 66 ? -9.593 -13.527 10.982 1.00 95.31 66 VAL A O 1
ATOM 513 N N . ASN A 1 67 ? -11.582 -13.807 11.995 1.00 96.56 67 ASN A N 1
ATOM 514 C CA . ASN A 1 67 ? -12.197 -14.508 10.873 1.00 96.56 67 ASN A CA 1
ATOM 515 C C . ASN A 1 67 ? -12.188 -13.631 9.608 1.00 96.56 67 ASN A C 1
ATOM 517 O O . ASN A 1 67 ? -11.809 -14.108 8.544 1.00 96.56 67 ASN A O 1
ATOM 521 N N . PHE A 1 68 ? -12.548 -12.345 9.729 1.00 98.25 68 PHE A N 1
ATOM 522 C CA . PHE A 1 68 ? -12.495 -11.391 8.620 1.00 98.25 68 PHE A CA 1
ATOM 523 C C . PHE A 1 68 ? -11.089 -11.290 8.024 1.00 98.25 68 PHE A C 1
ATOM 525 O O . PHE A 1 68 ? -10.918 -11.480 6.826 1.00 98.25 68 PHE A O 1
ATOM 532 N N . LEU A 1 69 ? -10.069 -11.050 8.853 1.00 98.06 69 LEU A N 1
ATOM 533 C CA . LEU A 1 69 ? -8.690 -10.908 8.383 1.00 98.06 69 LEU A CA 1
ATOM 534 C C . LEU A 1 69 ? -8.157 -12.181 7.718 1.00 98.06 69 LEU A C 1
ATOM 536 O O . LEU A 1 69 ? -7.403 -12.081 6.753 1.00 98.06 69 LEU A O 1
ATOM 540 N N . LEU A 1 70 ? -8.529 -13.361 8.224 1.00 97.25 70 LEU A N 1
ATOM 541 C CA . LEU A 1 70 ? -8.161 -14.638 7.612 1.00 97.25 70 LEU A CA 1
ATOM 542 C C . LEU A 1 70 ? -8.820 -14.816 6.247 1.00 97.25 70 LEU A C 1
ATOM 544 O O . LEU A 1 70 ? -8.155 -15.257 5.314 1.00 97.25 70 LEU A O 1
ATOM 548 N N . GLU A 1 71 ? -10.091 -14.441 6.109 1.00 98.06 71 GLU A N 1
ATOM 549 C CA . GLU A 1 71 ? -10.781 -14.509 4.821 1.00 98.06 71 GLU A CA 1
ATOM 550 C C . GLU A 1 71 ? -10.171 -13.542 3.800 1.00 98.06 71 GLU A C 1
ATOM 552 O O . GLU A 1 71 ? -9.887 -13.933 2.668 1.00 98.06 71 GLU A O 1
ATOM 557 N N . ILE A 1 72 ? -9.872 -12.309 4.217 1.00 98.50 72 ILE A N 1
ATOM 558 C CA . ILE A 1 72 ? -9.224 -11.327 3.345 1.00 98.50 72 ILE A CA 1
ATOM 559 C C . ILE A 1 72 ? -7.826 -11.799 2.913 1.00 98.50 72 ILE A C 1
ATOM 561 O O . ILE A 1 72 ? -7.514 -11.789 1.726 1.00 98.50 72 ILE A O 1
ATOM 565 N N . GLN A 1 73 ? -6.997 -12.292 3.839 1.00 97.69 73 GLN A N 1
ATOM 566 C CA . GLN A 1 73 ? -5.676 -12.850 3.517 1.00 97.69 73 GLN A CA 1
ATOM 567 C C . GLN A 1 73 ? -5.754 -14.018 2.526 1.00 97.69 73 GLN A C 1
ATOM 569 O O . GLN A 1 73 ? -4.888 -14.122 1.661 1.00 97.69 73 GLN A O 1
ATOM 574 N N . ARG A 1 74 ? -6.762 -14.894 2.646 1.00 97.00 74 ARG A N 1
ATOM 575 C CA . ARG A 1 74 ? -6.956 -16.039 1.740 1.00 97.00 74 ARG A CA 1
ATOM 576 C C . ARG A 1 74 ? -7.351 -15.619 0.328 1.00 97.00 74 ARG A C 1
ATOM 578 O O . ARG A 1 74 ? -6.982 -16.309 -0.615 1.00 97.00 74 ARG A O 1
ATOM 585 N N . GLY A 1 75 ? -8.102 -14.529 0.178 1.00 98.00 75 GLY A N 1
ATOM 586 C CA . GLY A 1 75 ? -8.497 -14.046 -1.147 1.00 98.00 75 GLY A CA 1
ATOM 587 C C . GLY A 1 75 ? -7.396 -13.285 -1.888 1.00 98.00 75 GLY A C 1
ATOM 588 O O . GLY A 1 75 ? -7.519 -13.092 -3.092 1.00 98.00 75 GLY A O 1
ATOM 589 N N . TYR A 1 76 ? -6.302 -12.898 -1.225 1.00 98.56 76 TYR A N 1
ATOM 590 C CA . TYR A 1 76 ? -5.104 -12.438 -1.927 1.00 98.56 76 TYR A CA 1
ATOM 591 C C . TYR A 1 76 ? -4.371 -13.613 -2.583 1.00 98.56 76 TYR A C 1
ATOM 593 O O . TYR A 1 76 ? -3.905 -14.529 -1.904 1.00 98.56 76 TYR A O 1
ATOM 601 N N . ILE A 1 77 ? -4.216 -13.560 -3.908 1.00 97.56 77 ILE A N 1
ATOM 602 C CA . ILE A 1 77 ? -3.575 -14.621 -4.690 1.00 97.56 77 ILE A CA 1
ATOM 603 C C . ILE A 1 77 ? -2.068 -14.633 -4.397 1.00 97.56 77 ILE A C 1
ATOM 605 O O . ILE A 1 77 ? -1.319 -13.749 -4.809 1.00 97.56 77 ILE A O 1
ATOM 609 N N . SER A 1 78 ? -1.604 -15.654 -3.673 1.00 95.19 78 SER A N 1
ATOM 610 C CA . SER A 1 78 ? -0.214 -15.745 -3.197 1.00 95.19 78 SER A CA 1
ATOM 611 C C . SER A 1 78 ? 0.819 -15.911 -4.314 1.00 95.19 78 SER A C 1
ATOM 613 O O . SER A 1 78 ? 1.996 -15.613 -4.112 1.00 95.19 78 SER A O 1
ATOM 615 N N . THR A 1 79 ? 0.395 -16.358 -5.499 1.00 96.75 79 THR A N 1
ATOM 616 C CA . THR A 1 79 ? 1.259 -16.488 -6.678 1.00 96.75 79 THR A CA 1
ATOM 617 C C . THR A 1 79 ? 1.508 -15.167 -7.399 1.00 96.75 79 THR A C 1
ATOM 619 O O . THR A 1 79 ? 2.454 -15.098 -8.185 1.00 96.75 79 THR A O 1
ATOM 622 N N . ASN A 1 80 ? 0.714 -14.121 -7.134 1.00 98.31 80 ASN A N 1
ATOM 623 C CA . ASN A 1 80 ? 0.964 -12.796 -7.696 1.00 98.31 80 ASN A CA 1
ATOM 624 C C . ASN A 1 80 ? 2.286 -12.255 -7.143 1.00 98.31 80 ASN A C 1
ATOM 626 O O . ASN A 1 80 ? 2.479 -12.244 -5.922 1.00 98.31 80 ASN A O 1
ATOM 630 N N . PRO A 1 81 ? 3.222 -11.793 -7.988 1.00 98.31 81 PRO A N 1
ATOM 631 C CA . PRO A 1 81 ? 4.486 -11.261 -7.496 1.00 98.31 81 PRO A CA 1
ATOM 632 C C . PRO A 1 81 ? 4.331 -10.020 -6.602 1.00 98.31 81 PRO A C 1
ATOM 634 O O . PRO A 1 81 ? 5.040 -9.921 -5.588 1.00 98.31 81 PRO A O 1
ATOM 637 N N . TYR A 1 82 ? 3.425 -9.104 -6.958 1.00 98.81 82 TYR A N 1
ATOM 638 C CA . TYR A 1 82 ? 3.223 -7.797 -6.334 1.00 98.81 82 TYR A CA 1
ATOM 639 C C . TYR A 1 82 ? 1.880 -7.695 -5.602 1.00 98.81 82 TYR A C 1
ATOM 641 O O . TYR A 1 82 ? 1.914 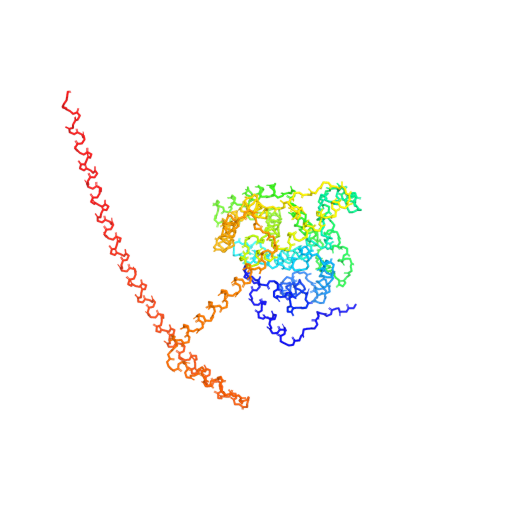-7.642 -4.371 1.00 98.81 82 TYR A O 1
ATOM 649 N N . HIS A 1 83 ? 0.735 -7.732 -6.300 1.00 98.81 83 HIS A N 1
ATOM 650 C CA . HIS A 1 83 ? -0.593 -7.535 -5.691 1.00 98.81 83 HIS A CA 1
ATOM 651 C C . HIS A 1 83 ? -1.047 -8.805 -4.943 1.00 98.81 83 HIS A C 1
ATOM 653 O O . HIS A 1 83 ? -1.846 -9.613 -5.422 1.00 98.81 83 HIS A O 1
ATOM 659 N N . ASN A 1 84 ? -0.467 -9.017 -3.760 1.00 98.69 84 ASN A N 1
ATOM 660 C CA . ASN A 1 84 ? -0.693 -10.151 -2.861 1.00 98.69 84 ASN A CA 1
ATOM 661 C C . ASN A 1 84 ? -0.817 -9.676 -1.397 1.00 98.69 84 ASN A C 1
ATOM 663 O O . ASN A 1 84 ? -0.717 -8.487 -1.089 1.00 98.69 84 ASN A O 1
ATOM 667 N N . GLY A 1 85 ? -0.978 -10.614 -0.457 1.00 98.38 85 GLY A N 1
ATOM 668 C CA . GLY A 1 85 ? -1.173 -10.291 0.961 1.00 98.38 85 GLY A CA 1
ATOM 669 C C . GLY A 1 85 ? 0.003 -9.562 1.630 1.00 98.38 85 GLY A C 1
ATOM 670 O O . GLY A 1 85 ? -0.192 -8.930 2.664 1.00 98.38 85 GLY A O 1
ATOM 671 N N . ILE A 1 86 ? 1.219 -9.608 1.065 1.00 98.69 86 ILE A N 1
ATOM 672 C CA . ILE A 1 86 ? 2.353 -8.803 1.553 1.00 98.69 86 ILE A CA 1
ATOM 673 C C . ILE A 1 86 ? 2.129 -7.333 1.202 1.00 98.69 86 ILE A C 1
ATOM 675 O O . ILE A 1 86 ? 2.368 -6.474 2.045 1.00 98.69 86 ILE A O 1
ATOM 679 N N . HIS A 1 87 ? 1.680 -7.045 -0.024 1.00 98.88 87 HIS A N 1
ATOM 680 C CA . HIS A 1 87 ? 1.434 -5.676 -0.474 1.00 98.88 87 HIS A CA 1
ATOM 681 C C . HIS A 1 87 ? 0.312 -5.044 0.352 1.00 98.88 87 HIS A C 1
ATOM 683 O O . HIS A 1 87 ? 0.520 -4.008 0.976 1.00 98.88 87 HIS A O 1
ATOM 689 N N . ALA A 1 88 ? -0.806 -5.752 0.514 1.00 98.88 88 ALA A N 1
ATOM 690 C CA . ALA A 1 88 ? -1.896 -5.322 1.387 1.00 98.88 88 ALA A CA 1
ATOM 691 C C . ALA A 1 88 ? -1.433 -5.033 2.826 1.00 98.88 88 ALA A C 1
ATOM 693 O O . ALA A 1 88 ? -1.840 -4.046 3.439 1.00 98.88 88 ALA A O 1
ATOM 694 N N . ALA A 1 89 ? -0.547 -5.874 3.368 1.00 98.88 89 ALA A N 1
ATOM 695 C CA . ALA A 1 89 ? 0.025 -5.673 4.693 1.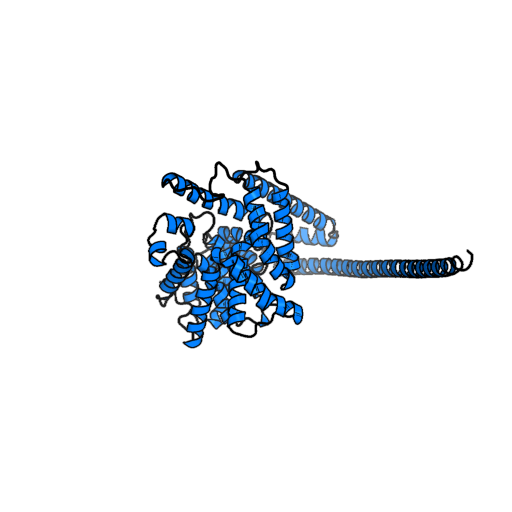00 98.88 89 ALA A CA 1
ATOM 696 C C . ALA A 1 89 ? 0.951 -4.444 4.765 1.00 98.88 89 ALA A C 1
ATOM 698 O O . ALA A 1 89 ? 0.923 -3.726 5.767 1.00 98.88 89 ALA A O 1
ATOM 699 N N . ASP A 1 90 ? 1.742 -4.185 3.718 1.00 98.94 90 ASP A N 1
ATOM 700 C CA . ASP A 1 90 ? 2.612 -3.006 3.614 1.00 98.94 90 ASP A CA 1
ATOM 701 C C . ASP A 1 90 ? 1.779 -1.729 3.558 1.00 98.94 90 ASP A C 1
ATOM 703 O O . ASP A 1 90 ? 2.032 -0.793 4.316 1.00 98.94 90 ASP A O 1
ATOM 707 N N . VAL A 1 91 ? 0.733 -1.707 2.727 1.00 98.94 91 VAL A N 1
ATOM 708 C CA . VAL A 1 91 ? -0.190 -0.573 2.617 1.00 98.94 91 VAL A CA 1
ATOM 709 C C . VAL A 1 91 ? -0.917 -0.346 3.938 1.00 98.94 91 VAL A C 1
ATOM 711 O O . VAL A 1 91 ? -0.927 0.776 4.435 1.00 98.94 91 VAL A O 1
ATOM 714 N N . MET A 1 92 ? -1.443 -1.393 4.581 1.00 98.88 92 MET A N 1
ATOM 715 C CA . MET A 1 92 ? -2.116 -1.285 5.883 1.00 98.88 92 MET A CA 1
ATOM 716 C C . MET A 1 92 ? -1.201 -0.719 6.977 1.00 98.88 92 MET A C 1
ATOM 718 O O . MET A 1 92 ? -1.615 0.159 7.740 1.00 98.88 92 MET A O 1
ATOM 722 N N . GLN A 1 93 ? 0.049 -1.181 7.051 1.00 98.75 93 GLN A N 1
ATOM 723 C CA . GLN A 1 93 ? 1.020 -0.647 8.005 1.00 98.75 93 GLN A CA 1
ATOM 724 C C . GLN A 1 93 ? 1.427 0.793 7.665 1.00 98.75 93 GLN A C 1
ATOM 726 O O . GLN A 1 93 ? 1.549 1.631 8.560 1.00 98.75 93 GLN A O 1
ATOM 731 N N . THR A 1 94 ? 1.588 1.107 6.382 1.00 98.81 94 THR A N 1
ATOM 732 C CA . THR A 1 94 ? 1.929 2.462 5.935 1.00 98.81 94 THR A CA 1
ATOM 733 C C . THR A 1 94 ? 0.778 3.427 6.243 1.00 98.81 94 THR A C 1
ATOM 735 O O . THR A 1 94 ? 1.013 4.516 6.762 1.00 98.81 94 THR A O 1
ATOM 738 N N . VAL A 1 95 ? -0.478 3.003 6.060 1.00 98.88 95 VAL A N 1
ATOM 739 C CA . VAL A 1 95 ? -1.665 3.763 6.481 1.00 98.88 95 VAL A CA 1
ATOM 740 C C . VAL A 1 95 ? -1.620 4.013 7.983 1.00 98.88 95 VAL A C 1
ATOM 742 O O . VAL A 1 95 ? -1.763 5.159 8.401 1.00 98.88 95 VAL A O 1
ATOM 745 N N . HIS A 1 96 ? -1.335 2.996 8.803 1.00 98.62 96 HIS A N 1
ATOM 746 C CA . HIS A 1 96 ? -1.136 3.196 10.240 1.00 98.62 96 HIS A CA 1
ATOM 747 C C . HIS A 1 96 ? -0.098 4.286 10.539 1.00 98.62 96 HIS A C 1
ATOM 749 O O . HIS A 1 96 ? -0.398 5.184 11.328 1.00 98.62 96 HIS A O 1
ATOM 755 N N . TYR A 1 97 ? 1.069 4.255 9.884 1.00 98.56 97 TYR A N 1
ATOM 756 C CA . TYR A 1 97 ? 2.094 5.289 10.039 1.00 98.56 97 TYR A CA 1
ATOM 757 C C . TYR A 1 97 ? 1.536 6.692 9.769 1.00 98.56 97 TYR A C 1
ATOM 759 O O . TYR A 1 97 ? 1.786 7.595 10.562 1.00 98.56 97 TYR A O 1
ATOM 767 N N . PHE A 1 98 ? 0.753 6.896 8.707 1.00 98.44 98 PHE A N 1
ATOM 768 C CA . PHE A 1 98 ? 0.144 8.200 8.421 1.00 98.44 98 PHE A CA 1
ATOM 769 C C . PHE A 1 98 ? -0.894 8.610 9.476 1.00 98.44 98 PHE A C 1
ATOM 771 O O . PHE A 1 98 ? -0.886 9.748 9.941 1.00 98.44 98 PHE A O 1
ATOM 778 N N . LEU A 1 99 ? -1.769 7.697 9.902 1.00 97.25 99 LEU A N 1
ATOM 779 C CA . LEU A 1 99 ? -2.861 8.022 10.830 1.00 97.25 99 LEU A CA 1
ATOM 780 C C . LEU A 1 99 ? -2.375 8.426 12.231 1.00 97.25 99 LEU A C 1
ATOM 782 O O . LEU A 1 99 ? -3.089 9.131 12.941 1.00 97.25 99 LEU A O 1
ATOM 786 N N . ILE A 1 100 ? -1.180 7.989 12.639 1.00 96.38 100 ILE A N 1
ATOM 787 C CA . ILE A 1 100 ? -0.594 8.347 13.942 1.00 96.38 100 ILE A CA 1
ATOM 788 C C . ILE A 1 100 ? 0.248 9.626 13.910 1.00 96.38 100 ILE A C 1
ATOM 790 O O . ILE A 1 100 ? 0.802 10.009 14.942 1.00 96.38 100 ILE A O 1
ATOM 794 N N . GLN A 1 101 ? 0.380 10.284 12.754 1.00 95.88 101 GLN A N 1
ATOM 795 C CA . GLN A 1 101 ? 1.138 11.529 12.676 1.00 95.88 101 GLN A CA 1
ATOM 796 C C . GLN A 1 101 ? 0.455 12.622 13.508 1.00 95.88 101 GLN A C 1
ATOM 798 O O . GLN A 1 101 ? -0.772 12.753 13.446 1.00 95.88 101 GLN A O 1
ATOM 803 N N . PRO A 1 102 ? 1.212 13.410 14.294 1.00 92.56 102 PRO A N 1
ATOM 804 C CA . PRO A 1 102 ? 0.641 14.381 15.226 1.00 92.56 102 PRO A CA 1
ATOM 805 C C . PRO A 1 102 ? -0.201 15.460 14.533 1.00 92.56 102 PRO A C 1
ATOM 807 O O . PRO A 1 102 ? -1.123 15.997 15.141 1.00 92.56 102 PRO A O 1
ATOM 810 N N . GLU A 1 103 ? 0.076 15.748 13.263 1.00 91.69 103 GLU A N 1
ATOM 811 C CA . GLU A 1 103 ? -0.667 16.710 12.452 1.00 91.69 103 GLU A CA 1
ATOM 812 C C . GLU A 1 103 ? -2.005 16.153 11.932 1.00 91.69 103 GLU A C 1
ATOM 814 O O . GLU A 1 103 ? -2.864 16.934 11.529 1.00 91.69 103 GLU A O 1
ATOM 819 N N . LEU A 1 104 ? -2.209 14.827 11.948 1.00 92.38 104 LEU A N 1
ATOM 820 C CA . LEU A 1 104 ? -3.431 14.166 11.462 1.00 92.38 104 LEU A CA 1
ATOM 821 C C . LEU A 1 104 ? -4.266 13.545 12.584 1.00 92.38 104 LEU A C 1
ATOM 823 O O . LEU A 1 104 ? -5.493 13.656 12.566 1.00 92.38 104 LEU A O 1
ATOM 827 N N . ALA A 1 105 ? -3.617 12.917 13.567 1.00 91.75 105 ALA A N 1
ATOM 828 C CA . ALA A 1 105 ? -4.266 12.153 14.631 1.00 91.75 105 ALA A CA 1
ATOM 829 C C . ALA A 1 105 ? -5.415 12.899 15.350 1.00 91.75 105 ALA A C 1
ATOM 831 O O . ALA A 1 105 ? -6.450 12.272 15.585 1.00 91.75 105 ALA A O 1
ATOM 832 N N . PRO A 1 106 ? -5.328 14.216 15.646 1.00 89.38 106 PRO A N 1
ATOM 833 C CA . PRO A 1 106 ? -6.417 14.947 16.303 1.00 89.38 106 PRO A CA 1
ATOM 834 C C . PRO A 1 106 ? -7.744 14.992 15.525 1.00 89.38 106 PRO A C 1
ATOM 836 O O . PRO A 1 106 ? -8.791 15.235 16.124 1.00 89.38 106 PRO A O 1
ATOM 839 N N . PHE A 1 107 ? -7.729 14.767 14.207 1.00 86.44 107 PHE A N 1
ATOM 840 C CA . PHE A 1 107 ? -8.918 14.852 13.343 1.00 86.44 107 PHE A CA 1
ATOM 841 C C . PHE A 1 107 ? -9.608 13.501 13.115 1.00 86.44 107 PHE A C 1
ATOM 843 O O . PHE A 1 107 ? -10.704 13.434 12.538 1.00 86.44 107 PHE A O 1
ATOM 850 N N . LEU A 1 108 ? -8.970 12.421 13.562 1.00 91.38 108 LEU A N 1
ATOM 851 C CA . LEU A 1 108 ? -9.383 11.054 13.302 1.00 91.38 108 LEU A CA 1
ATOM 852 C C . LEU A 1 108 ? -10.116 10.492 14.514 1.00 91.38 108 LEU A C 1
ATOM 854 O O . LEU A 1 108 ? -9.555 10.336 15.598 1.00 91.38 108 LEU A O 1
ATOM 858 N N . ARG A 1 109 ? -11.390 10.138 14.327 1.00 93.38 109 ARG A N 1
ATOM 859 C CA . ARG A 1 109 ? -12.101 9.338 15.327 1.00 93.38 109 ARG A CA 1
ATOM 860 C C . ARG A 1 109 ? -11.529 7.916 15.323 1.00 93.38 109 ARG A C 1
ATOM 862 O O . ARG A 1 109 ? -11.085 7.451 14.272 1.00 93.38 109 ARG A O 1
ATOM 869 N N . PRO A 1 110 ? -11.655 7.163 16.429 1.00 95.38 110 PRO A N 1
ATOM 870 C CA . PRO A 1 110 ? -11.313 5.739 16.449 1.00 95.38 110 PRO A CA 1
ATOM 871 C C . PRO A 1 110 ? -11.965 4.930 15.313 1.00 95.38 110 PRO A C 1
ATOM 873 O O . PRO A 1 110 ? -11.334 4.035 14.757 1.00 95.38 110 PRO A O 1
ATOM 876 N N . LEU A 1 111 ? -13.195 5.289 14.918 1.00 96.75 111 LEU A N 1
ATOM 877 C CA . LEU A 1 111 ? -13.868 4.686 13.766 1.00 96.75 111 LEU A CA 1
ATOM 878 C C . LEU A 1 111 ? -13.174 5.040 12.440 1.00 96.75 111 LEU A C 1
ATOM 880 O O . LEU A 1 111 ? -12.932 4.149 11.641 1.00 96.75 111 LEU A O 1
ATOM 884 N N . ASP A 1 112 ? -12.792 6.301 12.214 1.00 97.19 112 ASP A N 1
ATOM 885 C CA . ASP A 1 112 ? -12.106 6.727 10.978 1.00 97.19 112 ASP A CA 1
ATOM 886 C C . ASP A 1 112 ? -10.771 5.981 10.804 1.00 97.19 112 ASP A C 1
ATOM 888 O O . ASP A 1 112 ? -10.422 5.537 9.708 1.00 97.19 112 ASP A O 1
ATOM 892 N N . TYR A 1 113 ? -10.064 5.776 11.916 1.00 97.75 113 TYR A N 1
ATOM 893 C CA . TYR A 1 113 ? -8.843 4.985 11.963 1.00 97.75 113 TYR A CA 1
ATOM 894 C C . TYR A 1 113 ? -9.102 3.510 11.612 1.00 97.75 113 TYR A C 1
ATOM 896 O O . TYR A 1 113 ? -8.415 2.943 10.763 1.00 97.75 113 TYR A O 1
ATOM 904 N N . ALA A 1 114 ? -10.120 2.892 12.224 1.00 98.38 114 ALA A N 1
ATOM 905 C CA . ALA A 1 114 ? -10.502 1.507 11.946 1.00 98.38 114 ALA A CA 1
ATOM 906 C C . ALA A 1 114 ? -10.871 1.297 10.470 1.00 98.38 114 ALA A C 1
ATOM 908 O O . ALA A 1 114 ? -10.399 0.355 9.837 1.00 98.38 114 ALA A O 1
ATOM 909 N N . LEU A 1 115 ? -11.679 2.201 9.913 1.00 98.62 115 LEU A N 1
ATOM 910 C CA . LEU A 1 115 ? -12.131 2.145 8.524 1.00 98.62 115 LEU A CA 1
ATOM 911 C C . LEU A 1 115 ? -10.981 2.310 7.536 1.00 98.62 115 LEU A C 1
ATOM 913 O O . LEU A 1 115 ? -10.966 1.626 6.519 1.00 98.62 115 LEU A O 1
ATOM 917 N N . SER A 1 116 ? -10.002 3.159 7.853 1.00 98.75 116 SER A N 1
ATOM 918 C CA . SER A 1 116 ? -8.824 3.356 7.005 1.00 98.75 116 SER A CA 1
ATOM 919 C C . SER A 1 116 ? -7.964 2.096 6.923 1.00 98.75 116 SER A C 1
ATOM 921 O O . SER A 1 116 ? -7.512 1.723 5.844 1.00 98.75 116 SER A O 1
ATOM 923 N N . LEU A 1 117 ? -7.787 1.400 8.049 1.00 98.81 117 LEU A N 1
ATOM 924 C CA . LEU A 1 117 ? -7.092 0.115 8.076 1.00 98.81 117 LEU A CA 1
ATOM 925 C C . LEU A 1 117 ? -7.886 -0.982 7.357 1.00 98.81 117 LEU A C 1
ATOM 927 O O . LEU A 1 117 ? -7.293 -1.761 6.617 1.00 98.81 117 LEU A O 1
ATOM 931 N N . ILE A 1 118 ? -9.213 -1.032 7.527 1.00 98.88 118 ILE A N 1
ATOM 932 C CA . ILE A 1 118 ? -10.065 -1.975 6.787 1.00 98.88 118 ILE A CA 1
ATOM 933 C C . ILE A 1 118 ? -9.954 -1.716 5.281 1.00 98.88 118 ILE A C 1
ATOM 935 O O . ILE A 1 118 ? -9.694 -2.661 4.544 1.00 98.88 118 ILE A O 1
ATOM 939 N N . ALA A 1 119 ? -10.080 -0.464 4.832 1.00 98.94 119 ALA A N 1
ATOM 940 C CA . ALA A 1 119 ? -9.935 -0.096 3.425 1.00 98.94 119 ALA A CA 1
ATOM 941 C C . ALA A 1 119 ? -8.567 -0.523 2.874 1.00 98.94 119 ALA A C 1
ATOM 943 O O . ALA A 1 119 ? -8.510 -1.193 1.851 1.00 98.94 119 ALA A O 1
ATOM 944 N N . ALA A 1 120 ? -7.481 -0.247 3.603 1.00 98.94 120 ALA A N 1
ATOM 945 C CA . ALA A 1 120 ? -6.139 -0.682 3.221 1.00 98.94 120 ALA A CA 1
ATOM 946 C C . ALA A 1 120 ? -6.010 -2.208 3.110 1.00 98.94 120 ALA A C 1
ATOM 948 O O . ALA A 1 120 ? -5.406 -2.708 2.167 1.00 98.94 120 ALA A O 1
ATOM 949 N N . SER A 1 121 ? -6.614 -2.958 4.037 1.00 98.88 121 SER A N 1
ATOM 950 C CA . SER A 1 121 ? -6.568 -4.423 3.994 1.00 98.88 121 SER A CA 1
ATOM 951 C C . SER A 1 121 ? -7.314 -5.030 2.810 1.00 98.88 121 SER A C 1
ATOM 953 O O . SER A 1 121 ? -7.066 -6.188 2.502 1.00 98.88 121 SER A O 1
ATOM 955 N N . VAL A 1 122 ? -8.223 -4.283 2.174 1.00 98.88 122 VAL A N 1
ATOM 956 C CA . VAL A 1 122 ? -9.089 -4.811 1.115 1.00 98.88 122 VAL A CA 1
ATOM 957 C C . VAL A 1 122 ? -8.946 -4.123 -0.240 1.00 98.88 122 VAL A C 1
ATOM 959 O O . VAL A 1 122 ? -9.642 -4.512 -1.174 1.00 98.88 122 VAL A O 1
ATOM 962 N N . HIS A 1 123 ? -8.094 -3.102 -0.358 1.00 98.88 123 HIS A N 1
ATOM 963 C CA . HIS A 1 123 ? -8.059 -2.251 -1.550 1.00 98.88 123 HIS A CA 1
ATOM 964 C C . HIS A 1 123 ? -7.734 -3.012 -2.843 1.00 98.88 123 HIS A C 1
ATOM 966 O O . HIS A 1 123 ? -8.298 -2.660 -3.864 1.00 98.88 123 HIS A O 1
ATOM 972 N N . ASP A 1 124 ? -6.965 -4.102 -2.738 1.00 98.88 124 ASP A N 1
ATOM 973 C CA . ASP A 1 124 ? -6.586 -5.018 -3.831 1.00 98.88 124 ASP A CA 1
ATOM 974 C C . ASP A 1 124 ? -7.147 -6.441 -3.649 1.00 98.88 124 ASP A C 1
ATOM 976 O O . ASP A 1 124 ? -6.595 -7.441 -4.123 1.00 98.88 124 ASP A O 1
ATOM 980 N N . PHE A 1 125 ? -8.211 -6.589 -2.862 1.00 98.75 125 PHE A N 1
ATOM 981 C CA . PHE A 1 125 ? -8.724 -7.906 -2.505 1.00 98.75 125 PHE A CA 1
ATOM 982 C C . PHE A 1 125 ? -9.149 -8.702 -3.751 1.00 98.75 125 PHE A C 1
ATOM 984 O O . PHE A 1 125 ? -10.008 -8.262 -4.514 1.00 98.75 125 PHE A O 1
ATOM 991 N N . MET A 1 126 ? -8.583 -9.901 -3.932 1.00 98.44 126 MET A N 1
ATOM 992 C CA . MET A 1 126 ? -8.786 -10.766 -5.107 1.00 98.44 126 MET A CA 1
ATOM 993 C C . MET A 1 126 ? -8.226 -10.228 -6.438 1.00 98.44 126 MET A C 1
ATOM 995 O O . MET A 1 126 ? -8.695 -10.646 -7.495 1.00 98.44 126 MET A O 1
ATOM 999 N N . HIS A 1 127 ? -7.225 -9.341 -6.410 1.00 98.75 127 HIS A N 1
ATOM 1000 C CA . HIS A 1 127 ? -6.480 -8.944 -7.610 1.00 98.75 127 HIS A CA 1
ATOM 1001 C C . HIS A 1 127 ? -5.854 -10.165 -8.304 1.00 98.75 127 HIS A C 1
ATOM 1003 O O . HIS A 1 127 ? -5.209 -10.985 -7.650 1.00 98.75 127 HIS A O 1
ATOM 1009 N N . ASP A 1 128 ? -6.028 -10.298 -9.620 1.00 98.31 128 ASP A N 1
ATOM 1010 C CA . ASP A 1 128 ? -5.617 -11.478 -10.403 1.00 98.31 128 ASP A CA 1
ATOM 1011 C C . ASP A 1 128 ? -4.267 -11.325 -11.126 1.00 98.31 128 ASP A C 1
ATOM 1013 O O . ASP A 1 128 ? -3.772 -12.272 -11.735 1.00 98.31 128 ASP A O 1
ATOM 1017 N N . GLY A 1 129 ? -3.650 -10.153 -10.993 1.00 98.31 129 GLY A N 1
ATOM 1018 C CA . GLY A 1 129 ? -2.319 -9.839 -11.514 1.00 98.31 129 GLY A CA 1
ATOM 1019 C C . GLY A 1 129 ? -2.341 -9.046 -12.819 1.00 98.31 129 GLY A C 1
ATOM 1020 O O . GLY A 1 129 ? -1.277 -8.773 -13.373 1.00 98.31 129 GLY A O 1
ATOM 1021 N N . PHE A 1 130 ? -3.526 -8.662 -13.298 1.00 98.50 130 PHE A N 1
ATOM 1022 C CA . PHE A 1 130 ? -3.706 -7.841 -14.489 1.00 98.50 130 PHE A CA 1
ATOM 1023 C C . PHE A 1 130 ? -4.305 -6.483 -14.133 1.00 98.50 130 PHE A C 1
ATOM 1025 O O . PHE A 1 130 ? -5.030 -6.357 -13.158 1.00 98.50 130 PHE A O 1
ATOM 1032 N N . ASN A 1 131 ? -4.001 -5.452 -14.921 1.00 98.44 131 ASN A N 1
ATOM 1033 C CA . ASN A 1 131 ? -4.537 -4.108 -14.703 1.00 98.44 131 ASN A CA 1
ATOM 1034 C C . ASN A 1 131 ? -5.892 -3.875 -15.402 1.00 98.44 131 ASN A C 1
ATOM 1036 O O . ASN A 1 131 ? -6.317 -4.634 -16.278 1.00 98.44 131 ASN A O 1
ATOM 1040 N N . ASN A 1 132 ? -6.548 -2.756 -15.068 1.00 98.56 132 ASN A N 1
ATOM 1041 C CA . ASN A 1 132 ? -7.823 -2.343 -15.669 1.00 98.56 132 ASN A CA 1
ATOM 1042 C C . ASN A 1 132 ? -7.785 -2.351 -17.215 1.00 98.56 132 ASN A C 1
ATOM 1044 O O . ASN A 1 132 ? -8.712 -2.851 -17.851 1.00 98.56 132 ASN A O 1
ATOM 1048 N N . SER A 1 133 ? -6.702 -1.870 -17.837 1.00 98.25 133 SER A N 1
ATOM 1049 C CA . SER A 1 133 ? -6.562 -1.839 -19.303 1.00 98.25 133 SER A CA 1
ATOM 1050 C C . SER A 1 133 ? -6.586 -3.231 -19.940 1.00 98.25 133 SER A C 1
ATOM 1052 O O . SER A 1 133 ? -7.184 -3.405 -21.004 1.00 98.25 133 SER A O 1
ATOM 1054 N N . PHE A 1 134 ? -5.971 -4.228 -19.300 1.00 98.62 134 PHE A N 1
ATOM 1055 C CA . PHE A 1 134 ? -6.006 -5.615 -19.759 1.00 98.62 134 PHE A CA 1
ATOM 1056 C C . PHE A 1 134 ? -7.423 -6.191 -19.677 1.00 98.62 134 PHE A C 1
ATOM 1058 O O . PHE A 1 134 ? -7.919 -6.768 -20.648 1.00 98.62 134 PHE A O 1
ATOM 1065 N N . HIS A 1 135 ? -8.110 -5.975 -18.552 1.00 98.75 135 HIS A N 1
ATOM 1066 C CA . HIS A 1 135 ? -9.490 -6.423 -18.356 1.00 98.75 135 HIS A CA 1
ATOM 1067 C C . HIS A 1 135 ? -10.461 -5.849 -19.387 1.00 98.75 135 HIS A C 1
ATOM 1069 O O . HIS A 1 135 ? -11.336 -6.577 -19.864 1.00 98.75 135 HIS A O 1
ATOM 1075 N N . ILE A 1 136 ? -10.294 -4.571 -19.733 1.00 98.69 136 ILE A N 1
ATOM 1076 C CA . ILE A 1 136 ? -11.086 -3.879 -20.755 1.00 98.69 136 ILE A CA 1
ATOM 1077 C C . ILE A 1 136 ? -10.760 -4.442 -22.143 1.00 98.69 136 ILE A C 1
ATOM 1079 O O . ILE A 1 136 ? -11.657 -4.842 -22.882 1.00 98.69 136 ILE A O 1
ATOM 1083 N N . SER A 1 137 ? -9.472 -4.556 -22.484 1.00 98.31 137 SER A N 1
ATOM 1084 C CA . SER A 1 137 ? -9.025 -5.026 -23.808 1.00 98.31 137 SER A CA 1
ATOM 1085 C C . SER A 1 137 ? -9.436 -6.470 -24.109 1.00 98.31 137 SER A C 1
ATOM 1087 O O . SER A 1 137 ? -9.587 -6.844 -25.270 1.00 98.31 137 SER A O 1
ATOM 1089 N N . THR A 1 138 ? -9.623 -7.283 -23.070 1.00 98.25 138 THR A N 1
ATOM 1090 C CA . THR A 1 138 ? -10.048 -8.686 -23.175 1.00 98.25 138 THR A CA 1
ATOM 1091 C C . THR A 1 138 ? -11.550 -8.887 -22.979 1.00 98.25 138 THR A C 1
ATOM 1093 O O . THR A 1 138 ? -12.013 -10.024 -23.047 1.00 98.25 138 THR A O 1
ATOM 1096 N N . ALA A 1 139 ? -12.318 -7.814 -22.742 1.00 98.25 139 ALA A N 1
ATOM 1097 C CA . ALA A 1 139 ? -13.744 -7.873 -22.415 1.00 98.25 139 ALA A CA 1
ATOM 1098 C C . ALA A 1 139 ? -14.053 -8.876 -21.286 1.00 98.25 139 ALA A C 1
ATOM 1100 O O . ALA A 1 139 ? -15.022 -9.637 -21.347 1.00 98.25 139 ALA A O 1
ATOM 1101 N N . SER A 1 140 ? -13.198 -8.900 -20.258 1.00 98.50 140 SER A N 1
ATOM 1102 C CA . SER A 1 140 ? -13.370 -9.786 -19.105 1.00 98.50 140 SER A CA 1
ATOM 1103 C C . SER A 1 140 ? -14.720 -9.554 -18.411 1.00 98.50 140 SER A C 1
ATOM 1105 O O . SER A 1 140 ? -15.279 -8.455 -18.453 1.00 98.50 140 SER A O 1
ATOM 1107 N N . GLU A 1 141 ? -15.243 -10.566 -17.712 1.00 98.38 141 GLU A N 1
ATOM 1108 C CA . GLU A 1 141 ? -16.550 -10.458 -17.045 1.00 98.38 141 GLU A CA 1
ATOM 1109 C C . GLU A 1 141 ? -16.632 -9.284 -16.059 1.00 98.38 141 GLU A C 1
ATOM 1111 O O . GLU A 1 141 ? -17.692 -8.670 -15.918 1.00 98.38 141 GLU A O 1
ATOM 1116 N N . ILE A 1 142 ? -15.527 -8.961 -15.376 1.00 98.25 142 ILE A N 1
ATOM 1117 C CA . ILE A 1 142 ? -15.491 -7.840 -14.434 1.00 98.25 142 ILE A CA 1
ATOM 1118 C C . ILE A 1 142 ? -15.483 -6.488 -15.155 1.00 98.25 142 ILE A C 1
ATOM 1120 O O . ILE A 1 142 ? -16.181 -5.581 -14.705 1.00 98.25 142 ILE A O 1
ATOM 1124 N N . ALA A 1 143 ? -14.802 -6.363 -16.301 1.00 98.75 143 ALA A N 1
ATOM 1125 C CA . ALA A 1 143 ? -14.844 -5.144 -17.114 1.00 98.75 143 ALA A CA 1
ATOM 1126 C C . ALA A 1 143 ? -16.258 -4.881 -17.640 1.00 98.75 143 ALA A C 1
ATOM 1128 O O . ALA A 1 143 ? -16.802 -3.796 -17.432 1.00 98.75 143 ALA A O 1
ATOM 1129 N N . LEU A 1 144 ? -16.908 -5.916 -18.186 1.00 98.62 144 LEU A N 1
ATOM 1130 C CA . LEU A 1 144 ? -18.297 -5.837 -18.644 1.00 98.62 144 LEU A CA 1
ATOM 1131 C C . LEU A 1 144 ? -19.260 -5.475 -17.505 1.00 98.62 144 LEU A C 1
ATOM 1133 O O . LEU A 1 144 ? -20.171 -4.671 -17.688 1.00 98.62 144 LEU A O 1
ATOM 1137 N N . ARG A 1 145 ? -19.062 -6.042 -16.309 1.00 98.50 145 ARG A N 1
ATOM 1138 C CA . ARG A 1 145 ? -19.907 -5.774 -15.136 1.00 98.50 145 ARG A CA 1
ATOM 1139 C C . ARG A 1 145 ? -19.808 -4.328 -14.653 1.00 98.50 145 ARG A C 1
ATOM 1141 O O . ARG A 1 145 ? -20.823 -3.768 -14.239 1.00 98.50 145 ARG A O 1
ATOM 1148 N N . TYR A 1 146 ? -18.609 -3.751 -14.674 1.00 98.50 146 TYR A N 1
ATOM 1149 C CA . TYR A 1 146 ? -18.351 -2.391 -14.193 1.00 98.50 146 TYR A CA 1
ATOM 1150 C C . TYR A 1 146 ? -18.283 -1.347 -15.311 1.00 98.50 146 TYR A C 1
ATOM 1152 O O . TYR A 1 146 ? -17.998 -0.184 -15.039 1.00 98.50 146 TYR A O 1
ATOM 1160 N N . ASN A 1 147 ? -18.644 -1.731 -16.539 1.00 98.44 147 ASN A N 1
ATOM 1161 C CA . ASN A 1 147 ? -18.702 -0.856 -17.709 1.00 98.44 147 ASN A CA 1
ATOM 1162 C C . ASN A 1 147 ? -17.388 -0.083 -17.908 1.00 98.44 147 ASN A C 1
ATOM 1164 O O . ASN A 1 147 ? -17.409 1.129 -18.096 1.00 98.44 147 ASN A O 1
ATOM 1168 N N . ASP A 1 148 ? -16.256 -0.779 -17.791 1.00 98.44 148 ASP A N 1
ATOM 1169 C CA . ASP A 1 148 ? -14.905 -0.233 -17.989 1.00 98.44 148 ASP A CA 1
ATOM 1170 C C . ASP A 1 148 ? -14.499 0.908 -17.027 1.00 98.44 148 ASP A C 1
ATOM 1172 O O . ASP A 1 148 ? -13.486 1.578 -17.232 1.00 98.44 148 ASP A O 1
ATOM 1176 N N . HIS A 1 149 ? -15.253 1.132 -15.945 1.00 97.94 149 HIS A N 1
ATOM 1177 C CA . HIS A 1 149 ? -14.991 2.190 -14.968 1.00 97.94 149 HIS A CA 1
ATOM 1178 C C . HIS A 1 149 ? -14.419 1.630 -13.663 1.00 97.94 149 HIS A C 1
ATOM 1180 O O . HIS A 1 149 ? -15.137 0.933 -12.945 1.00 97.94 149 HIS A O 1
ATOM 1186 N N . ALA A 1 150 ? -13.166 1.987 -13.334 1.00 97.69 150 ALA A N 1
ATOM 1187 C CA . ALA A 1 150 ? -12.469 1.571 -12.105 1.00 97.69 150 ALA A CA 1
ATOM 1188 C C . ALA A 1 150 ? -12.729 0.083 -11.797 1.00 97.69 150 ALA A C 1
ATOM 1190 O O . ALA A 1 150 ? -13.363 -0.267 -10.796 1.00 97.69 150 ALA A O 1
ATOM 1191 N N . VAL A 1 151 ? -12.422 -0.771 -12.783 1.00 98.81 151 VAL A N 1
ATOM 1192 C CA . VAL A 1 151 ? -12.944 -2.143 -12.883 1.00 98.81 151 VAL A CA 1
ATOM 1193 C C . VAL A 1 151 ? -12.519 -2.972 -11.674 1.00 98.81 151 VAL A C 1
ATOM 1195 O O . VAL A 1 151 ? -13.361 -3.585 -11.014 1.00 98.81 151 VAL A O 1
ATOM 1198 N N . LEU A 1 152 ? -11.224 -2.962 -11.374 1.00 98.81 152 LEU A N 1
ATOM 1199 C CA . LEU A 1 152 ? -10.624 -3.678 -10.259 1.00 98.81 152 LEU A CA 1
ATOM 1200 C C . LEU A 1 152 ? -11.029 -3.068 -8.923 1.00 98.81 152 LEU A C 1
ATOM 1202 O O . LEU A 1 152 ? -11.491 -3.786 -8.045 1.00 98.81 152 LEU A O 1
ATOM 1206 N N . GLU A 1 153 ? -10.998 -1.747 -8.782 1.00 98.81 153 GLU A N 1
ATOM 1207 C CA . GLU A 1 153 ? -11.315 -1.080 -7.519 1.00 98.81 153 GLU A CA 1
ATOM 1208 C C . GLU A 1 153 ? -12.782 -1.320 -7.114 1.00 98.81 153 GLU A C 1
ATOM 1210 O O . GLU A 1 153 ? -13.084 -1.604 -5.949 1.00 98.81 153 GLU A O 1
ATOM 1215 N N . ASN A 1 154 ? -13.707 -1.300 -8.085 1.00 98.81 154 ASN A N 1
ATOM 1216 C CA . ASN A 1 154 ? -15.095 -1.712 -7.870 1.00 98.81 154 ASN A CA 1
ATOM 1217 C C . ASN A 1 154 ? -15.214 -3.200 -7.515 1.00 98.81 154 ASN A C 1
ATOM 1219 O O . ASN A 1 154 ? -16.042 -3.569 -6.675 1.00 98.81 154 ASN A O 1
ATOM 1223 N N . TYR A 1 155 ? -14.414 -4.058 -8.148 1.00 98.81 155 TYR A N 1
ATOM 1224 C CA . TYR A 1 155 ? -14.386 -5.486 -7.858 1.00 98.81 155 TYR A CA 1
ATOM 1225 C C . TYR A 1 155 ? -13.905 -5.759 -6.424 1.00 98.81 155 TYR A C 1
ATOM 1227 O O . TYR A 1 155 ? -14.632 -6.401 -5.661 1.00 98.81 155 TYR A O 1
ATOM 1235 N N . HIS A 1 156 ? -12.762 -5.203 -6.018 1.00 98.81 156 HIS A N 1
ATOM 1236 C CA . HIS A 1 156 ? -12.165 -5.352 -4.688 1.00 98.81 156 HIS A CA 1
ATOM 1237 C C . HIS A 1 156 ? -13.148 -4.960 -3.585 1.00 98.81 156 HIS A C 1
ATOM 1239 O O . HIS A 1 156 ? -13.436 -5.740 -2.667 1.00 98.81 156 HIS A O 1
ATOM 1245 N N . VAL A 1 157 ? -13.757 -3.775 -3.706 1.00 98.44 157 VAL A N 1
ATOM 1246 C CA . VAL A 1 157 ? -14.708 -3.303 -2.700 1.00 98.44 157 VAL A CA 1
ATOM 1247 C C . VAL A 1 157 ? -15.999 -4.126 -2.695 1.00 98.44 157 VAL A C 1
ATOM 1249 O O . VAL A 1 157 ? -16.530 -4.433 -1.623 1.00 98.44 157 VAL A O 1
ATOM 1252 N N . ALA A 1 158 ? -16.506 -4.540 -3.861 1.00 98.75 158 ALA A N 1
ATOM 1253 C CA . ALA A 1 158 ? -17.702 -5.372 -3.941 1.00 98.75 158 ALA A CA 1
ATOM 1254 C C . ALA A 1 158 ? -17.486 -6.739 -3.277 1.00 98.75 158 ALA A C 1
ATOM 1256 O O . ALA A 1 158 ? -18.304 -7.132 -2.440 1.00 98.75 158 ALA A O 1
ATOM 1257 N N . GLN A 1 159 ? -16.381 -7.427 -3.586 1.00 98.75 159 GLN A N 1
ATOM 1258 C CA . GLN A 1 159 ? -16.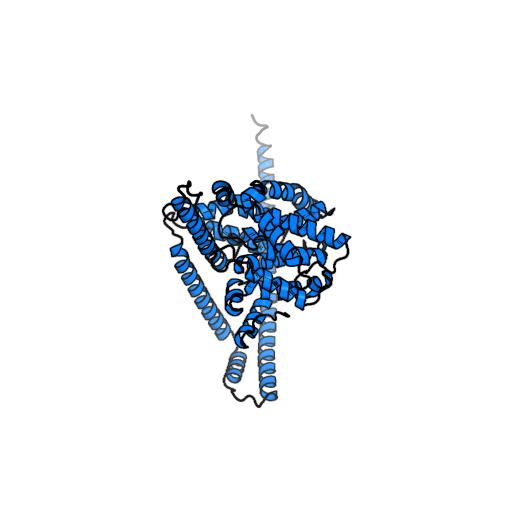044 -8.720 -2.981 1.00 98.75 159 GLN A CA 1
ATOM 1259 C C . GLN A 1 159 ? -15.884 -8.609 -1.463 1.00 98.75 159 GLN A C 1
ATOM 1261 O O . GLN A 1 159 ? -16.418 -9.425 -0.712 1.00 98.75 159 GLN A O 1
ATOM 1266 N N . SER A 1 160 ? -15.263 -7.533 -0.990 1.00 98.56 160 SER A N 1
ATOM 1267 C CA . SER A 1 160 ? -15.076 -7.283 0.442 1.00 98.56 160 SER A CA 1
ATOM 1268 C C . SER A 1 160 ? -16.399 -7.138 1.197 1.00 98.56 160 SER A C 1
ATOM 1270 O O . SER A 1 160 ? -16.588 -7.718 2.267 1.00 98.56 160 SER A O 1
ATOM 1272 N N . PHE A 1 161 ? -17.370 -6.416 0.631 1.00 98.69 161 PHE A N 1
ATOM 1273 C CA . PHE A 1 161 ? -18.701 -6.319 1.238 1.00 98.69 161 PHE A CA 1
ATOM 1274 C C . PHE A 1 161 ? -19.524 -7.605 1.109 1.00 98.69 161 PHE A C 1
ATOM 1276 O O . PHE A 1 161 ? -20.392 -7.843 1.953 1.00 98.69 161 PHE A O 1
ATOM 1283 N N . LEU A 1 162 ? -19.275 -8.432 0.089 1.00 98.56 162 LEU A N 1
ATOM 1284 C CA . LEU A 1 162 ? -19.876 -9.763 -0.016 1.00 98.56 162 LEU A CA 1
ATOM 1285 C C . LEU A 1 162 ? -19.354 -10.692 1.085 1.00 98.56 162 LEU A C 1
ATOM 1287 O O . LEU A 1 162 ? -20.164 -11.363 1.719 1.00 98.56 162 LEU A O 1
ATOM 1291 N N . VAL A 1 163 ? -18.055 -10.654 1.401 1.00 98.25 163 VAL A N 1
ATOM 1292 C CA . VAL A 1 163 ? -17.478 -11.357 2.563 1.00 98.25 163 VAL A CA 1
ATOM 1293 C C . VAL A 1 163 ? -18.193 -10.945 3.856 1.00 98.25 163 VAL A C 1
ATOM 1295 O O . VAL A 1 163 ? -18.650 -11.792 4.626 1.00 98.25 163 VAL A O 1
ATOM 1298 N N . MET A 1 164 ? -18.403 -9.640 4.055 1.00 98.19 164 MET A N 1
ATOM 1299 C CA . MET A 1 164 ? -19.100 -9.100 5.231 1.00 98.19 164 MET A CA 1
ATOM 1300 C C . MET A 1 164 ? -20.610 -9.418 5.280 1.00 98.19 164 MET A C 1
ATOM 1302 O O . MET A 1 164 ? -21.268 -9.077 6.262 1.00 98.19 164 MET A O 1
ATOM 1306 N N . LYS A 1 165 ? -21.199 -10.086 4.273 1.00 97.50 165 LYS A N 1
ATOM 1307 C CA . LYS A 1 165 ? -22.570 -10.627 4.389 1.00 97.50 165 LYS A CA 1
ATOM 1308 C C . LYS A 1 165 ? -22.652 -11.762 5.404 1.00 97.50 165 LYS A C 1
ATOM 1310 O O . LYS A 1 165 ? -23.715 -11.975 5.984 1.00 97.50 165 LYS A O 1
ATOM 1315 N N . ASN A 1 166 ? -21.554 -12.483 5.621 1.00 97.50 166 ASN A N 1
ATOM 1316 C CA . ASN A 1 166 ? -21.472 -13.485 6.670 1.00 97.50 166 ASN A CA 1
ATOM 1317 C C . ASN A 1 166 ? -21.305 -12.792 8.032 1.00 97.50 166 ASN A C 1
ATOM 1319 O O . ASN A 1 166 ? -20.345 -12.052 8.244 1.00 97.50 166 ASN A O 1
ATOM 1323 N N . ALA A 1 167 ? -22.217 -13.056 8.971 1.00 96.50 167 ALA A N 1
ATOM 1324 C CA . ALA A 1 167 ? -22.198 -12.458 10.306 1.00 96.50 167 ALA A CA 1
ATOM 1325 C C . ALA A 1 167 ? -20.898 -12.742 11.084 1.00 96.50 167 ALA A C 1
ATOM 1327 O O . ALA A 1 167 ? -20.459 -11.892 11.855 1.00 96.50 167 ALA A O 1
ATOM 1328 N N . ASP A 1 168 ? -20.248 -13.885 10.836 1.00 96.31 168 ASP A N 1
ATOM 1329 C CA . ASP A 1 168 ? -18.974 -14.250 11.470 1.00 96.31 168 ASP A CA 1
ATOM 1330 C C . ASP A 1 168 ? -17.767 -13.470 10.914 1.00 96.31 168 ASP A C 1
ATOM 1332 O O . ASP A 1 168 ? -16.691 -13.528 11.508 1.00 96.31 168 ASP A O 1
ATOM 1336 N N . LEU A 1 169 ? -17.944 -12.750 9.798 1.00 97.56 169 LEU A N 1
ATOM 1337 C CA . LEU A 1 169 ? -16.930 -11.953 9.089 1.00 97.56 169 LEU A CA 1
ATOM 1338 C C . LEU A 1 169 ? -17.285 -10.456 9.053 1.00 97.56 169 LEU A C 1
ATOM 1340 O O . LEU A 1 169 ? -16.510 -9.633 8.568 1.00 97.56 169 LEU A O 1
ATOM 1344 N N . ASN A 1 170 ? -18.471 -10.081 9.537 1.00 98.00 170 ASN A N 1
ATOM 1345 C CA . ASN A 1 170 ? -18.997 -8.733 9.384 1.00 98.00 170 ASN A CA 1
ATOM 1346 C C . ASN A 1 170 ? -18.430 -7.772 10.438 1.00 98.00 170 ASN A C 1
ATOM 1348 O O . ASN A 1 170 ? -19.048 -7.515 11.475 1.00 98.00 170 ASN A O 1
ATOM 1352 N N . VAL A 1 171 ? -17.270 -7.187 10.138 1.00 98.12 171 VAL A N 1
ATOM 1353 C CA . VAL A 1 171 ? -16.601 -6.199 11.003 1.00 98.12 171 VAL A CA 1
ATOM 1354 C C . VAL A 1 171 ? -17.360 -4.874 11.148 1.00 98.12 171 VAL A C 1
ATOM 1356 O O . VAL A 1 171 ? -17.040 -4.092 12.035 1.00 98.12 171 VAL A O 1
ATOM 1359 N N . LEU A 1 172 ? -18.380 -4.629 10.319 1.00 98.19 172 LEU A N 1
ATOM 1360 C CA . LEU A 1 172 ? -19.234 -3.435 10.374 1.00 98.19 172 LEU A CA 1
ATOM 1361 C C . LEU A 1 172 ? -20.625 -3.731 10.960 1.00 98.19 172 LEU A C 1
ATOM 1363 O O . LEU A 1 172 ? -21.456 -2.832 11.071 1.00 98.19 172 LEU A O 1
ATOM 1367 N N . GLY A 1 173 ? -20.905 -4.989 11.318 1.00 96.69 173 GLY A N 1
ATOM 1368 C CA . GLY A 1 173 ? -22.261 -5.472 11.592 1.00 96.69 173 GLY A CA 1
ATOM 1369 C C . GLY A 1 173 ? -22.877 -4.992 12.905 1.00 96.69 173 GLY A C 1
ATOM 1370 O O . GLY A 1 173 ? -24.070 -5.190 13.109 1.00 96.69 173 GLY A O 1
ATOM 1371 N N . GLN A 1 174 ? -22.080 -4.396 13.794 1.00 97.25 174 GLN A N 1
ATOM 1372 C CA . GLN A 1 174 ? -22.524 -3.876 15.094 1.00 97.25 174 GLN A CA 1
ATOM 1373 C C . GLN A 1 174 ? -22.548 -2.341 15.152 1.00 97.25 174 GLN A C 1
ATOM 1375 O O . GLN A 1 174 ? -22.815 -1.774 16.213 1.00 97.25 174 GLN A O 1
ATOM 1380 N N . LEU A 1 175 ? -22.265 -1.667 14.031 1.00 97.56 175 LEU A N 1
ATOM 1381 C CA . LEU A 1 175 ? -22.352 -0.212 13.927 1.00 97.56 175 LEU A CA 1
ATOM 1382 C C . LEU A 1 175 ? -23.816 0.249 13.919 1.00 97.56 175 LEU A C 1
ATOM 1384 O O . LEU A 1 175 ? -24.695 -0.420 13.372 1.00 97.56 175 LEU A O 1
ATOM 1388 N N . ALA A 1 176 ? -24.071 1.428 14.487 1.00 97.00 176 ALA A N 1
ATOM 1389 C CA . ALA A 1 176 ? -25.363 2.094 14.351 1.00 97.00 176 ALA A CA 1
ATOM 1390 C C . ALA A 1 176 ? -25.652 2.427 12.869 1.00 97.00 176 ALA A C 1
ATOM 1392 O O . ALA A 1 176 ? -24.707 2.586 12.095 1.00 97.00 176 ALA A O 1
ATOM 1393 N N . PRO A 1 177 ? -26.923 2.580 12.448 1.00 97.38 177 PRO A N 1
ATOM 1394 C CA . PRO A 1 177 ? -27.272 2.791 11.038 1.00 97.38 177 PRO A CA 1
ATOM 1395 C C . PRO A 1 177 ? -26.524 3.946 10.351 1.00 97.38 177 PRO A C 1
ATOM 1397 O O . PRO A 1 177 ? -26.056 3.788 9.221 1.00 97.38 177 PRO A O 1
ATOM 1400 N N . ASP A 1 178 ? -26.357 5.077 11.041 1.00 97.19 178 ASP A N 1
ATOM 1401 C CA . ASP A 1 178 ? -25.640 6.241 10.506 1.00 97.19 178 ASP A CA 1
ATOM 1402 C C . ASP A 1 178 ? -24.128 5.990 10.400 1.00 97.19 178 ASP A C 1
ATOM 1404 O O . ASP A 1 178 ? -23.522 6.314 9.376 1.00 97.19 178 ASP A O 1
ATOM 1408 N N . ASP A 1 179 ? -23.527 5.338 11.402 1.00 97.31 179 ASP A N 1
ATOM 1409 C CA . ASP A 1 179 ? -22.113 4.950 11.370 1.00 97.31 179 ASP A CA 1
ATOM 1410 C C . ASP A 1 179 ? -21.843 3.874 10.317 1.00 97.31 179 ASP A C 1
ATOM 1412 O O . ASP A 1 179 ? -20.802 3.914 9.670 1.00 97.31 179 ASP A O 1
ATOM 1416 N N . PHE A 1 180 ? -22.775 2.947 10.079 1.00 98.06 180 PHE A N 1
ATOM 1417 C CA . PHE A 1 180 ? -22.668 1.978 8.990 1.00 98.06 180 PHE A CA 1
ATOM 1418 C C . PHE A 1 180 ? -22.720 2.669 7.624 1.00 98.06 180 PHE A C 1
ATOM 1420 O O . PHE A 1 180 ? -21.903 2.371 6.751 1.00 98.06 180 PHE A O 1
ATOM 1427 N N . LYS A 1 181 ? -23.654 3.611 7.427 1.00 98.12 181 LYS A N 1
ATOM 1428 C CA . LYS A 1 181 ? -23.748 4.386 6.182 1.00 98.12 181 LYS A CA 1
ATOM 1429 C C . LYS A 1 181 ? -22.460 5.169 5.931 1.00 98.12 181 LYS A C 1
ATOM 1431 O O . LYS A 1 181 ? -21.937 5.130 4.819 1.00 98.12 181 LYS A O 1
ATOM 1436 N N . TYR A 1 182 ? -21.938 5.821 6.968 1.00 97.81 182 TYR A N 1
ATOM 1437 C CA . TYR A 1 182 ? -20.655 6.512 6.930 1.00 97.81 182 TYR A CA 1
ATOM 1438 C C . TYR A 1 182 ? -19.494 5.555 6.628 1.00 97.81 182 TYR A C 1
ATOM 1440 O O . TYR A 1 182 ? -18.719 5.801 5.711 1.00 97.81 182 TYR A O 1
ATOM 1448 N N . ALA A 1 183 ? -19.397 4.435 7.346 1.00 98.25 183 ALA A N 1
ATOM 1449 C CA . ALA A 1 183 ? -18.351 3.432 7.176 1.00 98.25 183 ALA A CA 1
ATOM 1450 C C . ALA A 1 183 ? -18.306 2.874 5.757 1.00 98.25 183 ALA A C 1
ATOM 1452 O O . ALA A 1 183 ? -17.242 2.796 5.142 1.00 98.25 183 ALA A O 1
ATOM 1453 N N . ARG A 1 184 ? -19.479 2.520 5.225 1.00 98.44 184 ARG A N 1
ATOM 1454 C CA . ARG A 1 184 ? -19.617 2.008 3.868 1.00 98.44 184 ARG A CA 1
ATOM 1455 C C . ARG A 1 184 ? -19.179 3.042 2.836 1.00 98.44 184 ARG A C 1
ATOM 1457 O O . ARG A 1 184 ? -18.417 2.695 1.942 1.00 98.44 184 ARG A O 1
ATOM 1464 N N . ASP A 1 185 ? -19.642 4.283 2.963 1.00 98.50 185 ASP A N 1
ATOM 1465 C CA . ASP A 1 185 ? -19.250 5.375 2.068 1.00 98.50 185 ASP A CA 1
ATOM 1466 C C . ASP A 1 185 ? -17.736 5.631 2.128 1.00 98.50 185 ASP A C 1
ATOM 1468 O O . ASP A 1 185 ? -17.085 5.660 1.090 1.00 98.50 185 ASP A O 1
ATOM 1472 N N . MET A 1 186 ? -17.142 5.709 3.321 1.00 98.38 186 MET A N 1
ATOM 1473 C CA . MET A 1 186 ? -15.702 5.933 3.475 1.00 98.38 186 MET A CA 1
ATOM 1474 C C . MET A 1 186 ? -14.860 4.823 2.842 1.00 98.38 186 MET A C 1
ATOM 1476 O O . MET A 1 186 ? -13.977 5.131 2.049 1.00 98.38 186 MET A O 1
ATOM 1480 N N . ILE A 1 187 ? -15.144 3.546 3.129 1.00 98.88 187 ILE A N 1
ATOM 1481 C CA . ILE A 1 187 ? -14.377 2.425 2.559 1.00 98.88 187 ILE A CA 1
ATOM 1482 C C . ILE A 1 187 ? -14.487 2.414 1.029 1.00 98.88 187 ILE A C 1
ATOM 1484 O O . ILE A 1 187 ? -13.469 2.283 0.357 1.00 98.88 187 ILE A O 1
ATOM 1488 N N . ILE A 1 188 ? -15.693 2.603 0.474 1.00 98.81 188 ILE A N 1
ATOM 1489 C CA . ILE A 1 188 ? -15.890 2.664 -0.984 1.00 98.81 188 ILE A CA 1
ATOM 1490 C C . ILE A 1 188 ? -15.060 3.784 -1.594 1.00 98.81 188 ILE A C 1
ATOM 1492 O O . ILE A 1 188 ? -14.341 3.562 -2.560 1.00 98.81 188 ILE A O 1
ATOM 1496 N N . GLN A 1 189 ? -15.146 4.982 -1.029 1.00 98.38 189 GLN A N 1
ATOM 1497 C CA . GLN A 1 189 ? -14.478 6.149 -1.590 1.00 98.38 189 GLN A CA 1
ATOM 1498 C C . GLN A 1 189 ? -12.958 6.050 -1.469 1.00 98.38 189 GLN A C 1
ATOM 1500 O O . GLN A 1 189 ? -12.268 6.507 -2.370 1.00 98.38 189 GLN A O 1
ATOM 1505 N N . MET A 1 190 ? -12.444 5.447 -0.394 1.00 98.75 190 MET A N 1
ATOM 1506 C CA . MET A 1 190 ? -11.014 5.196 -0.226 1.00 98.75 190 MET A CA 1
ATOM 1507 C C . MET A 1 190 ? -10.497 4.178 -1.242 1.00 98.75 190 MET A C 1
ATOM 1509 O O . MET A 1 190 ? -9.512 4.467 -1.905 1.00 98.75 190 MET A O 1
ATOM 1513 N N . VAL A 1 191 ? -11.163 3.027 -1.396 1.00 98.88 191 VAL A N 1
ATOM 1514 C CA . VAL A 1 191 ? -10.722 1.990 -2.346 1.00 98.88 191 VAL A CA 1
ATOM 1515 C C . VAL A 1 191 ? -10.840 2.480 -3.789 1.00 98.88 191 VAL A C 1
ATOM 1517 O O . VAL A 1 191 ? -9.906 2.336 -4.552 1.00 98.88 191 VAL A O 1
ATOM 1520 N N . LEU A 1 192 ? -11.921 3.168 -4.169 1.00 98.50 192 LEU A N 1
ATOM 1521 C CA . LEU A 1 192 ? -12.023 3.743 -5.520 1.00 98.50 192 LEU A CA 1
ATOM 1522 C C . LEU A 1 192 ? -10.977 4.837 -5.803 1.00 98.50 192 LEU A C 1
ATOM 1524 O O . LEU A 1 192 ? -10.747 5.169 -6.961 1.00 98.50 192 LEU A O 1
ATOM 1528 N N . ALA A 1 193 ? -10.369 5.424 -4.769 1.00 97.62 193 ALA A N 1
ATOM 1529 C CA . ALA A 1 193 ? -9.328 6.437 -4.925 1.00 97.62 193 ALA A CA 1
ATOM 1530 C C . ALA A 1 193 ? -7.959 5.861 -5.300 1.00 97.62 193 ALA A C 1
ATOM 1532 O O . ALA A 1 193 ? -7.086 6.643 -5.668 1.00 97.62 193 ALA A O 1
ATOM 1533 N N . THR A 1 194 ? -7.757 4.544 -5.174 1.00 98.31 194 THR A N 1
ATOM 1534 C CA . THR A 1 194 ? -6.501 3.894 -5.576 1.00 98.31 194 THR A CA 1
ATOM 1535 C C . THR A 1 194 ? -6.407 3.723 -7.094 1.00 98.31 194 THR A C 1
ATOM 1537 O O . THR A 1 194 ? -5.318 3.501 -7.616 1.00 98.31 194 THR A O 1
ATOM 1540 N N . ASP A 1 195 ? -7.507 3.940 -7.833 1.00 97.94 195 ASP A N 1
ATOM 1541 C CA . ASP A 1 195 ? -7.480 3.997 -9.296 1.00 97.94 195 ASP A CA 1
ATOM 1542 C C . ASP A 1 195 ? -6.552 5.128 -9.771 1.00 97.94 195 ASP A C 1
ATOM 1544 O O . ASP A 1 195 ? -6.824 6.332 -9.645 1.00 97.94 195 ASP A O 1
ATOM 1548 N N . MET A 1 196 ? -5.448 4.728 -10.398 1.00 95.19 196 MET A N 1
ATOM 1549 C CA . MET A 1 196 ? -4.434 5.632 -10.927 1.00 95.19 196 MET A CA 1
ATOM 1550 C C . MET A 1 196 ? -4.968 6.599 -11.995 1.00 95.19 196 MET A C 1
ATOM 1552 O O . MET A 1 196 ? -4.371 7.663 -12.186 1.00 95.19 196 MET A O 1
ATOM 1556 N N . ALA A 1 197 ? -6.105 6.313 -12.643 1.00 94.44 197 ALA A N 1
ATOM 1557 C CA . ALA A 1 197 ? -6.756 7.238 -13.573 1.00 94.44 197 ALA A CA 1
ATOM 1558 C C . ALA A 1 197 ? -7.220 8.541 -12.894 1.00 94.44 197 ALA A C 1
ATOM 1560 O O . ALA A 1 197 ? -7.331 9.579 -13.553 1.00 94.44 197 ALA A O 1
ATOM 1561 N N . LYS A 1 198 ? -7.460 8.514 -11.575 1.00 90.88 198 LYS A N 1
ATOM 1562 C CA . LYS A 1 198 ? -7.885 9.673 -10.774 1.00 90.88 198 LYS A CA 1
ATOM 1563 C C . LYS A 1 198 ? -6.748 10.415 -10.081 1.00 90.88 198 LYS A C 1
ATOM 1565 O O . LYS A 1 198 ? -6.973 11.512 -9.570 1.00 90.88 198 LYS A O 1
ATOM 1570 N N . HIS A 1 199 ? -5.520 9.895 -10.142 1.00 95.06 199 HIS A N 1
ATOM 1571 C CA . HIS A 1 199 ? -4.366 10.424 -9.411 1.00 95.06 199 HIS A CA 1
ATOM 1572 C C . HIS A 1 199 ? -4.190 11.948 -9.547 1.00 95.06 199 HIS A C 1
ATOM 1574 O O . HIS A 1 199 ? -4.131 12.651 -8.542 1.00 95.06 199 HIS A O 1
ATOM 1580 N N . PHE A 1 200 ? -4.117 12.485 -10.770 1.00 94.31 200 PHE A N 1
ATOM 1581 C CA . PHE A 1 200 ? -3.832 13.914 -10.966 1.00 94.31 200 PHE A CA 1
ATOM 1582 C C . PHE A 1 200 ? -4.974 14.827 -10.501 1.00 94.31 200 PHE A C 1
ATOM 1584 O O . PHE A 1 200 ? -4.712 15.901 -9.956 1.00 94.31 200 PHE A O 1
ATOM 1591 N N . GLU A 1 201 ? -6.223 14.396 -10.696 1.00 93.81 201 GLU A N 1
ATOM 1592 C CA . GLU A 1 201 ? -7.421 15.107 -10.235 1.00 93.81 201 GLU A CA 1
ATOM 1593 C C . GLU A 1 201 ? -7.436 15.178 -8.701 1.00 93.81 201 GLU A C 1
ATOM 1595 O O . GLU A 1 201 ? -7.535 16.262 -8.122 1.00 93.81 201 GLU A O 1
ATOM 1600 N N . ASP A 1 202 ? -7.229 14.038 -8.041 1.00 91.81 202 ASP A N 1
ATOM 1601 C CA . ASP A 1 202 ? -7.249 13.938 -6.584 1.00 91.81 202 ASP A CA 1
ATOM 1602 C C . ASP A 1 202 ? -6.068 14.678 -5.930 1.00 91.81 202 ASP A C 1
ATOM 1604 O O . ASP A 1 202 ? -6.256 15.384 -4.937 1.00 91.81 202 ASP A O 1
ATOM 1608 N N . VAL A 1 203 ? -4.864 14.628 -6.517 1.00 92.81 203 VAL A N 1
ATOM 1609 C CA . VAL A 1 203 ? -3.708 15.414 -6.042 1.00 92.81 203 VAL A CA 1
ATOM 1610 C C . VAL A 1 203 ? -3.967 16.918 -6.153 1.00 92.81 203 VAL A C 1
ATOM 1612 O O . VAL A 1 203 ? -3.579 17.674 -5.257 1.00 92.81 203 VAL A O 1
ATOM 1615 N N . ALA A 1 204 ? -4.608 17.377 -7.231 1.00 92.19 204 ALA A N 1
ATOM 1616 C CA . ALA A 1 204 ? -4.951 18.787 -7.393 1.00 92.19 204 ALA A CA 1
ATOM 1617 C C . ALA A 1 204 ? -5.960 19.237 -6.326 1.00 92.19 204 ALA A C 1
ATOM 1619 O O . ALA A 1 204 ? -5.719 20.232 -5.639 1.00 92.19 204 ALA A O 1
ATOM 1620 N N . LEU A 1 205 ? -7.031 18.463 -6.118 1.00 90.50 205 LEU A N 1
ATOM 1621 C CA . LEU A 1 205 ? -8.018 18.721 -5.066 1.00 90.50 205 LEU A CA 1
ATOM 1622 C C . LEU A 1 205 ? -7.378 18.732 -3.675 1.00 90.50 205 LEU A C 1
ATOM 1624 O O . LEU A 1 205 ? -7.667 19.613 -2.863 1.00 90.50 205 LEU A O 1
ATOM 1628 N N . PHE A 1 206 ? -6.470 17.794 -3.405 1.00 90.81 206 PHE A N 1
ATOM 1629 C CA . PHE A 1 206 ? -5.760 17.715 -2.134 1.00 90.81 206 PHE A CA 1
ATOM 1630 C C . PHE A 1 206 ? -4.897 18.954 -1.870 1.00 90.81 206 PHE A C 1
ATOM 1632 O O . PHE A 1 206 ? -4.924 19.506 -0.766 1.00 90.81 206 PHE A O 1
ATOM 1639 N N . LYS A 1 207 ? -4.184 19.446 -2.892 1.00 89.38 207 LYS A N 1
ATOM 1640 C CA . LYS A 1 207 ? -3.409 20.691 -2.795 1.00 89.38 207 LYS A CA 1
ATOM 1641 C C . LYS A 1 207 ? -4.307 21.888 -2.476 1.00 89.38 207 LYS A C 1
ATOM 1643 O O . LYS A 1 207 ? -4.002 22.648 -1.562 1.00 89.38 207 LYS A O 1
ATOM 1648 N N . THR A 1 208 ? -5.415 22.039 -3.195 1.00 87.50 208 THR A N 1
ATOM 1649 C CA . THR A 1 208 ? -6.311 23.190 -3.034 1.00 87.50 208 THR A CA 1
ATOM 1650 C C . THR A 1 208 ? -7.040 23.188 -1.691 1.00 87.50 208 THR A C 1
ATOM 1652 O O . THR A 1 208 ? -7.138 24.230 -1.047 1.00 87.50 208 THR A O 1
ATOM 1655 N N . ASN A 1 209 ? -7.543 22.035 -1.250 1.00 83.56 209 ASN A N 1
ATOM 1656 C CA . ASN A 1 209 ? -8.447 21.984 -0.100 1.00 83.56 209 ASN A CA 1
ATOM 1657 C C . ASN A 1 209 ? -7.715 21.756 1.225 1.00 83.56 209 ASN A C 1
ATOM 1659 O O . ASN A 1 209 ? -8.100 22.338 2.238 1.00 83.56 209 ASN A O 1
ATOM 1663 N N . ILE A 1 210 ? -6.651 20.945 1.220 1.00 82.69 210 ILE A N 1
ATOM 1664 C CA . ILE A 1 210 ? -5.945 20.549 2.443 1.00 82.69 210 ILE A CA 1
ATOM 1665 C C . ILE A 1 210 ? -4.620 21.297 2.594 1.00 82.69 210 ILE A C 1
ATOM 1667 O O . ILE A 1 210 ? -4.403 21.921 3.634 1.00 82.69 210 ILE A O 1
ATOM 1671 N N . LEU A 1 211 ? -3.746 21.290 1.577 1.00 82.75 211 LEU A N 1
ATOM 1672 C CA . LEU A 1 211 ? -2.427 21.933 1.689 1.00 82.75 211 LEU A CA 1
ATOM 1673 C C . LEU A 1 211 ? -2.541 23.451 1.864 1.00 82.75 211 LEU A C 1
ATOM 1675 O O . LEU A 1 211 ? -1.923 23.993 2.776 1.00 82.75 211 LEU A O 1
ATOM 1679 N N . SER A 1 212 ? -3.331 24.141 1.033 1.00 77.94 212 SER A N 1
ATOM 1680 C CA . SER A 1 212 ? -3.501 25.598 1.159 1.00 77.94 212 SER A CA 1
ATOM 1681 C C . SER A 1 212 ? -3.987 25.990 2.556 1.00 77.94 212 SER A C 1
ATOM 1683 O O . SER A 1 212 ? -3.447 26.903 3.173 1.00 77.94 212 SER A O 1
ATOM 1685 N N . ALA A 1 213 ? -4.936 25.234 3.109 1.00 69.00 213 ALA A N 1
ATOM 1686 C CA . ALA A 1 213 ? -5.433 25.482 4.454 1.00 69.00 213 ALA A CA 1
ATOM 1687 C C . ALA A 1 213 ? -4.376 25.186 5.540 1.00 69.00 213 ALA A C 1
ATOM 1689 O O . ALA A 1 213 ? -4.302 25.915 6.532 1.00 69.00 213 ALA A O 1
ATOM 1690 N N . ALA A 1 214 ? -3.542 24.158 5.336 1.00 72.50 214 ALA A N 1
ATOM 1691 C CA . ALA A 1 214 ? -2.439 23.816 6.229 1.00 72.50 214 ALA A CA 1
ATOM 1692 C C . ALA A 1 214 ? -1.368 24.914 6.296 1.00 72.50 214 ALA A C 1
ATOM 1694 O O . ALA A 1 214 ? -0.918 25.253 7.391 1.00 72.50 214 ALA A O 1
ATOM 1695 N N . LEU A 1 215 ? -1.009 25.499 5.149 1.00 74.06 215 LEU A N 1
ATOM 1696 C CA . LEU A 1 215 ? -0.026 26.581 5.056 1.00 74.06 215 LEU A CA 1
ATOM 1697 C C . LEU A 1 215 ? -0.547 27.895 5.655 1.00 74.06 215 LEU A C 1
ATOM 1699 O O . LEU A 1 215 ? 0.190 28.573 6.364 1.00 74.06 215 LEU A O 1
ATOM 1703 N N . ASP A 1 216 ? -1.819 28.231 5.431 1.00 68.06 216 ASP A N 1
ATOM 1704 C CA . ASP A 1 216 ? -2.397 29.493 5.908 1.00 68.06 216 ASP A CA 1
ATOM 1705 C C . ASP A 1 216 ? -2.545 29.551 7.435 1.00 68.06 216 ASP A C 1
ATOM 1707 O O . ASP A 1 216 ? -2.447 30.624 8.035 1.00 68.06 216 ASP A O 1
ATOM 1711 N N . LYS A 1 217 ? -2.820 28.410 8.084 1.00 62.22 217 LYS A N 1
ATOM 1712 C CA . LYS A 1 217 ? -3.105 28.360 9.531 1.00 62.22 217 LYS A CA 1
ATOM 1713 C C . LYS A 1 217 ? -2.083 27.577 10.353 1.00 62.22 217 LYS A C 1
ATOM 1715 O O . LYS A 1 217 ? -2.315 27.382 11.545 1.00 62.22 217 LYS A O 1
ATOM 1720 N N . ASN A 1 218 ? -0.975 27.135 9.749 1.00 64.62 218 ASN A N 1
ATOM 1721 C CA . ASN A 1 218 ? 0.008 26.222 10.355 1.00 64.62 218 ASN A CA 1
ATOM 1722 C C . ASN A 1 218 ? -0.629 24.958 10.972 1.00 64.62 218 ASN A C 1
ATOM 1724 O O . ASN A 1 218 ? -0.137 24.425 11.966 1.00 64.62 218 ASN A O 1
ATOM 1728 N N . ALA A 1 219 ? -1.753 24.501 10.417 1.00 65.44 219 ALA A N 1
ATOM 1729 C CA . ALA A 1 219 ? -2.483 23.332 10.892 1.00 65.44 219 ALA A CA 1
ATOM 1730 C C . ALA A 1 219 ? -3.378 22.777 9.784 1.00 65.44 219 ALA A C 1
ATOM 1732 O O . ALA A 1 219 ? -4.089 23.538 9.125 1.00 65.44 219 ALA A O 1
ATOM 1733 N N . VAL A 1 220 ? -3.395 21.451 9.621 1.00 73.06 220 VAL A N 1
ATOM 1734 C CA . VAL A 1 220 ? -4.352 20.774 8.736 1.00 73.06 220 VAL A CA 1
ATOM 1735 C C . VAL A 1 220 ? -5.771 21.168 9.142 1.00 73.06 220 VAL A C 1
ATOM 1737 O O . VAL A 1 220 ? -6.151 21.052 10.304 1.00 73.06 220 VAL A O 1
ATOM 1740 N N . LEU A 1 221 ? -6.563 21.647 8.186 1.00 72.56 221 LEU A N 1
ATOM 1741 C CA . LEU A 1 221 ? -7.964 21.994 8.407 1.00 72.56 221 LEU A CA 1
ATOM 1742 C C . LEU A 1 221 ? -8.857 20.978 7.723 1.00 72.56 221 LEU A C 1
ATOM 1744 O O . LEU A 1 221 ? -9.010 20.998 6.508 1.00 72.56 221 LEU A O 1
ATOM 1748 N N . VAL A 1 222 ? -9.487 20.142 8.540 1.00 80.81 222 VAL A N 1
ATOM 1749 C CA . VAL A 1 222 ? -10.593 19.279 8.130 1.00 80.81 222 VAL A CA 1
ATOM 1750 C C . VAL A 1 222 ? -11.883 19.952 8.587 1.00 80.81 222 VAL A C 1
ATOM 1752 O O . VAL A 1 222 ? -12.208 19.912 9.774 1.00 80.81 222 VAL A O 1
ATOM 1755 N N . LYS A 1 223 ? -12.581 20.646 7.681 1.00 80.19 223 LYS A N 1
ATOM 1756 C CA . LYS A 1 223 ? -13.749 21.472 8.041 1.00 80.19 223 LYS A CA 1
ATOM 1757 C C . LYS A 1 223 ? -15.029 20.654 8.100 1.00 80.19 223 LYS A C 1
ATOM 1759 O O . LYS A 1 223 ? -15.882 20.900 8.949 1.00 80.19 223 LYS A O 1
ATOM 1764 N N . ASP A 1 224 ? -15.158 19.696 7.193 1.00 85.75 224 ASP A N 1
ATOM 1765 C CA . ASP A 1 224 ? -16.350 18.881 7.037 1.00 85.75 224 ASP A CA 1
ATOM 1766 C C . ASP A 1 224 ? -16.012 17.419 6.697 1.00 85.75 224 ASP A C 1
ATOM 1768 O O . ASP A 1 224 ? -14.857 16.982 6.681 1.00 85.75 224 ASP A O 1
ATOM 1772 N N . VAL A 1 225 ? -17.061 16.627 6.475 1.00 87.06 225 VAL A N 1
ATOM 1773 C CA . VAL A 1 225 ? -16.940 15.213 6.102 1.00 87.06 225 VAL A CA 1
ATOM 1774 C C . VAL A 1 225 ? -16.304 15.044 4.716 1.00 87.06 225 VAL A C 1
ATOM 1776 O O . VAL A 1 225 ? -15.635 14.039 4.483 1.00 87.06 225 VAL A O 1
ATOM 1779 N N . GLY A 1 226 ? -16.475 16.008 3.809 1.00 90.44 226 GLY A N 1
ATOM 1780 C CA . GLY A 1 226 ? -15.854 16.006 2.487 1.00 90.44 226 GLY A CA 1
ATOM 1781 C C . GLY A 1 226 ? -14.336 16.144 2.574 1.00 90.44 226 GLY A C 1
ATOM 1782 O O . GLY A 1 226 ? -13.624 15.313 2.011 1.00 90.44 226 GLY A O 1
ATOM 1783 N N . ASP A 1 227 ? -13.843 17.103 3.359 1.00 90.31 227 ASP A N 1
ATOM 1784 C CA . ASP A 1 227 ? -12.409 17.265 3.635 1.00 90.31 227 ASP A CA 1
ATOM 1785 C C . ASP A 1 227 ? -11.826 16.003 4.283 1.00 90.31 227 ASP A C 1
ATOM 1787 O O . ASP A 1 227 ? -10.752 15.536 3.901 1.00 90.31 227 ASP A O 1
ATOM 1791 N N . LYS A 1 228 ? -12.553 15.403 5.237 1.00 92.25 228 LYS A N 1
ATOM 1792 C CA . LYS A 1 228 ? -12.126 14.159 5.893 1.00 92.25 228 LYS A CA 1
ATOM 1793 C C . LYS A 1 228 ? -12.038 13.003 4.901 1.00 92.25 228 LYS A C 1
ATOM 1795 O O . LYS A 1 228 ? -11.072 12.244 4.925 1.00 92.25 228 LYS A O 1
ATOM 1800 N N . LYS A 1 229 ? -13.037 12.868 4.030 1.00 94.88 229 LYS A N 1
ATOM 1801 C CA . LYS A 1 229 ? -13.059 11.852 2.978 1.00 94.88 229 LYS A CA 1
ATOM 1802 C C . LYS A 1 229 ? -11.874 12.028 2.037 1.00 94.88 229 LYS A C 1
ATOM 1804 O O . LYS A 1 229 ? -11.153 11.064 1.809 1.00 94.88 229 LYS A O 1
ATOM 1809 N N . LEU A 1 230 ? -11.636 13.247 1.551 1.00 94.81 230 LEU A N 1
ATOM 1810 C CA . LEU A 1 230 ? -10.488 13.558 0.701 1.00 94.81 230 LEU A CA 1
ATOM 1811 C C . LEU A 1 230 ? -9.163 13.236 1.404 1.00 94.81 230 LEU A C 1
ATOM 1813 O O . LEU A 1 230 ? -8.302 12.601 0.806 1.00 94.81 230 LEU A O 1
ATOM 1817 N N . LEU A 1 231 ? -9.017 13.601 2.680 1.00 95.38 231 LEU A N 1
ATOM 1818 C CA . LEU A 1 231 ? -7.826 13.279 3.462 1.00 95.38 231 LEU A CA 1
ATOM 1819 C C . LEU A 1 231 ? -7.577 11.764 3.516 1.00 95.38 231 LEU A C 1
ATOM 1821 O O . LEU A 1 231 ? -6.474 11.322 3.207 1.00 95.38 231 LEU A O 1
ATOM 1825 N N . LEU A 1 232 ? -8.588 10.964 3.871 1.00 97.44 232 LEU A N 1
ATOM 1826 C CA . LEU A 1 232 ? -8.424 9.511 3.977 1.00 97.44 232 LEU A CA 1
ATOM 1827 C C . LEU A 1 232 ? -8.191 8.839 2.615 1.00 97.44 232 LEU A C 1
ATOM 1829 O O . LEU A 1 232 ? -7.341 7.952 2.535 1.00 97.44 232 LEU A O 1
ATOM 1833 N N . LYS A 1 233 ? -8.865 9.296 1.545 1.00 97.75 233 LYS A N 1
ATOM 1834 C CA . LYS A 1 233 ? -8.574 8.883 0.157 1.00 97.75 233 LYS A CA 1
ATOM 1835 C C . LYS A 1 233 ? -7.089 9.062 -0.155 1.00 97.75 233 LYS A C 1
ATOM 1837 O O . LYS A 1 233 ? -6.418 8.125 -0.575 1.00 97.75 233 LYS A O 1
ATOM 1842 N N . MET A 1 234 ? -6.568 10.259 0.113 1.00 97.75 234 MET A N 1
ATOM 1843 C CA . MET A 1 234 ? -5.183 10.595 -0.196 1.00 97.75 234 MET A CA 1
ATOM 1844 C C . MET A 1 234 ? -4.184 9.835 0.667 1.00 97.75 234 MET A C 1
ATOM 1846 O O . MET A 1 234 ? -3.115 9.494 0.168 1.00 97.75 234 MET A O 1
ATOM 1850 N N . ILE A 1 235 ? -4.507 9.542 1.931 1.00 98.44 235 ILE A N 1
ATOM 1851 C CA . ILE A 1 235 ? -3.663 8.688 2.776 1.00 98.44 235 ILE A CA 1
ATOM 1852 C C . ILE A 1 235 ? -3.535 7.301 2.147 1.00 98.44 235 ILE A C 1
ATOM 1854 O O . ILE A 1 235 ? -2.408 6.867 1.919 1.00 98.44 235 ILE A O 1
ATOM 1858 N N . LEU A 1 236 ? -4.651 6.631 1.828 1.00 98.81 236 LEU A N 1
ATOM 1859 C CA . LEU A 1 236 ? -4.604 5.284 1.249 1.00 98.81 236 LEU A CA 1
ATOM 1860 C C . LEU A 1 236 ? -3.854 5.279 -0.086 1.00 98.81 236 LEU A C 1
ATOM 1862 O O . LEU A 1 236 ? -2.891 4.530 -0.221 1.00 98.81 236 LEU A O 1
ATOM 1866 N N . HIS A 1 237 ? -4.212 6.184 -1.001 1.00 98.56 237 HIS A N 1
ATOM 1867 C CA . HIS A 1 237 ? -3.559 6.310 -2.308 1.00 98.56 237 HIS A CA 1
ATOM 1868 C C . HIS A 1 237 ? -2.044 6.510 -2.197 1.00 98.56 237 HIS A C 1
ATOM 1870 O O . HIS A 1 237 ? -1.255 5.891 -2.900 1.00 98.56 237 HIS A O 1
ATOM 1876 N N . THR A 1 238 ? -1.605 7.353 -1.259 1.00 98.56 238 THR A N 1
ATOM 1877 C CA . THR A 1 238 ? -0.171 7.595 -1.029 1.00 98.56 238 THR A CA 1
ATOM 1878 C C . THR A 1 238 ? 0.539 6.368 -0.482 1.00 98.56 238 THR A C 1
ATOM 1880 O O . THR A 1 238 ? 1.695 6.125 -0.827 1.00 98.56 238 THR A O 1
ATOM 1883 N N . CYS A 1 239 ? -0.125 5.626 0.405 1.00 98.75 239 CYS A N 1
ATOM 1884 C CA . CYS A 1 239 ? 0.424 4.418 1.005 1.00 98.75 239 CYS A CA 1
ATOM 1885 C C . CYS A 1 239 ? 0.583 3.301 -0.027 1.00 98.75 239 CYS A C 1
ATOM 1887 O O . CYS A 1 239 ? 1.600 2.608 0.002 1.00 98.75 239 CYS A O 1
ATOM 1889 N N . ASP A 1 240 ? -0.370 3.189 -0.946 1.00 98.81 240 ASP A N 1
ATOM 1890 C CA . ASP A 1 240 ? -0.355 2.259 -2.071 1.00 98.81 240 ASP A CA 1
ATOM 1891 C C . ASP A 1 240 ? 0.862 2.508 -2.988 1.00 98.81 240 ASP A C 1
ATOM 1893 O O . ASP A 1 240 ? 1.753 1.668 -3.127 1.00 98.81 240 ASP A O 1
ATOM 1897 N N . VAL A 1 241 ? 1.066 3.756 -3.429 1.00 98.44 241 VAL A N 1
ATOM 1898 C CA . VAL A 1 241 ? 2.224 4.121 -4.274 1.00 98.44 241 VAL A CA 1
ATOM 1899 C C . VAL A 1 241 ? 3.516 4.437 -3.497 1.00 98.44 241 VAL A C 1
ATOM 1901 O O . VAL A 1 241 ? 4.444 5.053 -4.029 1.00 98.44 241 VAL A O 1
ATOM 1904 N N . SER A 1 242 ? 3.621 4.038 -2.225 1.00 98.62 242 SER A N 1
ATOM 1905 C CA . SER A 1 242 ? 4.704 4.479 -1.326 1.00 98.62 242 SER A CA 1
ATOM 1906 C C . SER A 1 242 ? 6.058 3.804 -1.556 1.00 98.62 242 SER A C 1
ATOM 1908 O O . SER A 1 242 ? 7.064 4.252 -0.999 1.00 98.62 242 SER A O 1
ATOM 1910 N N . ASN A 1 243 ? 6.122 2.725 -2.345 1.00 98.56 243 ASN A N 1
ATOM 1911 C CA . ASN A 1 243 ? 7.319 1.879 -2.428 1.00 98.56 243 ASN A CA 1
ATOM 1912 C C . ASN A 1 243 ? 8.606 2.641 -2.801 1.00 98.56 243 ASN A C 1
ATOM 1914 O O . ASN A 1 243 ? 9.631 2.384 -2.163 1.00 98.56 243 ASN A O 1
ATOM 1918 N N . PRO A 1 244 ? 8.599 3.608 -3.745 1.00 98.69 244 PRO A N 1
ATOM 1919 C CA . PRO A 1 244 ? 9.801 4.381 -4.069 1.00 98.69 244 PRO A CA 1
ATOM 1920 C C . PRO A 1 244 ? 10.329 5.234 -2.906 1.00 98.69 244 PRO A C 1
ATOM 1922 O O . PRO A 1 244 ? 11.514 5.566 -2.883 1.00 98.69 244 PRO A O 1
ATOM 1925 N N . ALA A 1 245 ? 9.481 5.553 -1.923 1.00 98.56 245 ALA A N 1
ATOM 1926 C CA . ALA A 1 245 ? 9.825 6.306 -0.718 1.00 98.56 245 ALA A CA 1
ATOM 1927 C C . ALA A 1 245 ? 10.243 5.419 0.475 1.00 98.56 245 ALA A C 1
ATOM 1929 O O . ALA A 1 245 ? 10.603 5.937 1.535 1.00 98.56 245 ALA A O 1
ATOM 1930 N N . LYS A 1 246 ? 10.204 4.085 0.342 1.00 98.25 246 LYS A N 1
ATOM 1931 C CA . LYS A 1 246 ? 10.703 3.151 1.367 1.00 98.25 246 LYS A CA 1
ATOM 1932 C C . LYS A 1 246 ? 12.237 3.115 1.374 1.00 98.25 246 LYS A C 1
ATOM 1934 O O . LYS A 1 246 ? 12.895 3.602 0.455 1.00 98.25 246 LYS A O 1
ATOM 1939 N N . GLU A 1 247 ? 12.839 2.524 2.407 1.00 95.69 247 GLU A N 1
ATOM 1940 C CA . GLU A 1 247 ? 14.289 2.281 2.399 1.00 95.69 247 GLU A CA 1
ATOM 1941 C C . GLU A 1 247 ? 14.708 1.463 1.170 1.00 95.69 247 GLU A C 1
ATOM 1943 O O . GLU A 1 247 ? 13.946 0.639 0.662 1.00 95.69 247 GLU A O 1
ATOM 1948 N N . ARG A 1 248 ? 15.939 1.687 0.694 1.00 96.62 248 ARG A N 1
ATOM 1949 C CA . ARG A 1 248 ? 16.418 1.183 -0.600 1.00 96.62 248 ARG A CA 1
ATOM 1950 C C . ARG A 1 248 ? 16.219 -0.320 -0.786 1.00 96.62 248 ARG A C 1
ATOM 1952 O O . ARG A 1 248 ? 15.811 -0.740 -1.860 1.00 96.62 248 ARG A O 1
ATOM 1959 N N . GLU A 1 249 ? 16.482 -1.123 0.242 1.00 96.50 249 GLU A N 1
ATOM 1960 C CA . GLU A 1 249 ? 16.280 -2.576 0.180 1.00 96.50 249 GLU A CA 1
ATOM 1961 C C . GLU A 1 249 ? 14.804 -2.937 -0.047 1.00 96.50 249 GLU A C 1
ATOM 1963 O O . GLU A 1 249 ? 14.489 -3.713 -0.947 1.00 96.50 249 GLU A O 1
ATOM 1968 N N . THR A 1 250 ? 13.894 -2.333 0.718 1.00 97.44 250 THR A N 1
ATOM 1969 C CA . THR A 1 250 ? 12.442 -2.525 0.588 1.00 97.44 250 THR A CA 1
ATOM 1970 C C . THR A 1 250 ? 11.936 -2.041 -0.770 1.00 97.44 250 THR A C 1
ATOM 1972 O O . THR A 1 250 ? 11.207 -2.765 -1.444 1.00 97.44 250 THR A O 1
ATOM 1975 N N . MET A 1 251 ? 12.377 -0.860 -1.215 1.00 98.38 251 MET A N 1
ATOM 1976 C CA . MET A 1 251 ? 12.061 -0.312 -2.538 1.00 98.38 251 MET A CA 1
ATOM 1977 C C . MET A 1 251 ? 12.494 -1.269 -3.659 1.00 98.38 251 MET A C 1
ATOM 1979 O O . MET A 1 251 ? 11.719 -1.552 -4.573 1.00 98.38 251 MET A O 1
ATOM 1983 N N . LEU A 1 252 ? 13.704 -1.830 -3.569 1.00 98.44 252 LEU A N 1
ATOM 1984 C CA . LEU A 1 252 ? 14.225 -2.790 -4.543 1.00 98.44 252 LEU A CA 1
ATOM 1985 C C . LEU A 1 252 ? 13.432 -4.104 -4.545 1.00 98.44 252 LEU A C 1
ATOM 1987 O O . LEU A 1 252 ? 13.123 -4.623 -5.617 1.00 98.44 252 LEU A O 1
ATOM 1991 N N . ARG A 1 253 ? 13.056 -4.625 -3.369 1.00 98.19 253 ARG A N 1
ATOM 1992 C CA . ARG A 1 253 ? 12.204 -5.825 -3.255 1.00 98.19 253 ARG A CA 1
ATOM 1993 C C . ARG A 1 253 ? 10.840 -5.612 -3.910 1.00 98.19 253 ARG A C 1
ATOM 1995 O O . ARG A 1 253 ? 10.372 -6.500 -4.619 1.00 98.19 253 ARG A O 1
ATOM 2002 N N . TRP A 1 254 ? 10.227 -4.444 -3.721 1.00 98.69 254 TRP A N 1
ATOM 2003 C CA . TRP A 1 254 ? 8.978 -4.091 -4.398 1.00 98.69 254 TRP A CA 1
ATOM 2004 C C . TRP A 1 254 ? 9.155 -3.894 -5.905 1.00 98.69 254 TRP A C 1
ATOM 2006 O O . TRP A 1 254 ? 8.335 -4.378 -6.681 1.00 98.69 254 TRP A O 1
ATOM 2016 N N . THR A 1 255 ? 10.263 -3.284 -6.329 1.00 98.62 255 THR A N 1
ATOM 2017 C CA . THR A 1 255 ? 10.587 -3.100 -7.752 1.00 98.62 255 THR A CA 1
ATOM 2018 C C . THR A 1 255 ? 10.732 -4.435 -8.490 1.00 98.62 255 THR A C 1
ATOM 2020 O O . THR A 1 255 ? 10.192 -4.599 -9.581 1.00 98.62 255 THR A O 1
ATOM 2023 N N . ASP A 1 256 ? 11.432 -5.410 -7.899 1.00 98.25 256 ASP A N 1
ATOM 2024 C CA . ASP A 1 256 ? 11.567 -6.760 -8.468 1.00 98.25 256 ASP A CA 1
ATOM 2025 C C . ASP A 1 256 ? 10.204 -7.456 -8.613 1.00 98.25 256 ASP A C 1
ATOM 2027 O O . ASP A 1 256 ? 9.951 -8.135 -9.607 1.00 98.25 256 ASP A O 1
ATOM 2031 N N . ARG A 1 257 ? 9.308 -7.260 -7.642 1.00 98.50 257 ARG A N 1
ATOM 2032 C CA . ARG A 1 257 ? 7.959 -7.835 -7.643 1.00 98.50 257 ARG A CA 1
ATOM 2033 C C . ARG A 1 257 ? 7.062 -7.219 -8.711 1.00 98.50 257 ARG A C 1
ATOM 2035 O O . ARG A 1 257 ? 6.528 -7.965 -9.524 1.00 98.50 257 ARG A O 1
ATOM 2042 N N . VAL A 1 258 ? 6.947 -5.890 -8.758 1.00 98.44 258 VAL A N 1
ATOM 2043 C CA . VAL A 1 258 ? 6.080 -5.220 -9.743 1.00 98.44 258 VAL A CA 1
ATOM 2044 C C . VAL A 1 258 ? 6.553 -5.481 -11.172 1.00 98.44 258 VAL A C 1
ATOM 2046 O O . VAL A 1 258 ? 5.742 -5.781 -12.039 1.00 98.44 258 VAL A O 1
ATOM 2049 N N . ALA A 1 259 ? 7.872 -5.494 -11.412 1.00 98.19 259 ALA A N 1
ATOM 2050 C CA . ALA A 1 259 ? 8.417 -5.818 -12.728 1.00 98.19 259 ALA A CA 1
ATOM 2051 C C . ALA A 1 259 ? 8.053 -7.246 -13.166 1.00 98.19 259 ALA A C 1
ATOM 2053 O O . ALA A 1 259 ? 7.679 -7.460 -14.314 1.00 98.19 259 ALA A O 1
ATOM 2054 N N . LYS A 1 260 ? 8.125 -8.231 -12.258 1.00 98.38 260 LYS A N 1
ATOM 2055 C CA . LYS A 1 260 ? 7.718 -9.611 -12.566 1.00 98.38 260 LYS A CA 1
ATOM 2056 C C . LYS A 1 260 ? 6.243 -9.716 -12.917 1.00 98.38 260 LYS A C 1
ATOM 2058 O O . LYS A 1 260 ? 5.917 -10.445 -13.845 1.00 98.38 260 LYS A O 1
ATOM 2063 N N . GLU A 1 261 ? 5.380 -9.026 -12.181 1.00 98.69 261 GLU A N 1
ATOM 2064 C CA . GLU A 1 261 ? 3.943 -9.052 -12.448 1.00 98.69 261 GLU A CA 1
ATOM 2065 C C . GLU A 1 261 ? 3.609 -8.390 -13.786 1.00 98.69 261 GLU A C 1
ATOM 2067 O O . GLU A 1 261 ? 2.934 -8.990 -14.618 1.00 98.69 261 GLU A O 1
ATOM 2072 N N . PHE A 1 262 ? 4.216 -7.234 -14.066 1.00 98.56 262 PHE A N 1
ATOM 2073 C CA . PHE A 1 262 ? 4.120 -6.577 -15.369 1.00 98.56 262 PHE A CA 1
ATOM 2074 C C . PHE A 1 262 ? 4.563 -7.491 -16.507 1.00 98.56 262 PHE A C 1
ATOM 2076 O O . PHE A 1 262 ? 3.895 -7.556 -17.530 1.00 98.56 262 PHE A O 1
ATOM 2083 N N . PHE A 1 263 ? 5.642 -8.256 -16.337 1.00 98.50 263 PHE A N 1
ATOM 2084 C CA . PHE A 1 263 ? 6.067 -9.190 -17.377 1.00 98.50 263 PHE A CA 1
ATOM 2085 C C . PHE A 1 263 ? 5.120 -10.375 -17.563 1.00 98.50 263 PHE A C 1
ATOM 2087 O O . PHE A 1 263 ? 5.037 -10.894 -18.671 1.00 98.50 263 PHE A O 1
ATOM 2094 N N . ILE A 1 264 ? 4.415 -10.817 -16.518 1.00 98.56 264 ILE A N 1
ATOM 2095 C CA . ILE A 1 264 ? 3.373 -11.845 -16.656 1.00 98.56 264 ILE A CA 1
ATOM 2096 C C . ILE A 1 264 ? 2.224 -11.297 -17.506 1.00 98.56 264 ILE A C 1
ATOM 2098 O O . ILE A 1 264 ? 1.800 -11.967 -18.449 1.00 98.56 264 ILE A O 1
ATOM 2102 N N . GLN A 1 265 ? 1.777 -10.066 -17.235 1.00 98.62 265 GLN A N 1
ATOM 2103 C CA . GLN A 1 265 ? 0.778 -9.402 -18.071 1.00 98.62 265 GLN A CA 1
ATOM 2104 C C . GLN A 1 265 ? 1.273 -9.220 -19.511 1.00 98.62 265 GLN A C 1
ATOM 2106 O O . GLN A 1 265 ? 0.570 -9.606 -20.441 1.00 98.62 265 GLN A O 1
ATOM 2111 N N . GLY A 1 266 ? 2.488 -8.707 -19.713 1.00 98.62 266 GLY A N 1
ATOM 2112 C CA . GLY A 1 266 ? 3.038 -8.487 -21.052 1.00 98.62 266 GLY A CA 1
ATOM 2113 C C . GLY A 1 266 ? 3.192 -9.774 -21.865 1.00 98.62 266 GLY A C 1
ATOM 2114 O O . GLY A 1 266 ? 2.920 -9.790 -23.066 1.00 98.62 266 GLY A O 1
ATOM 2115 N N . ASP A 1 267 ? 3.568 -10.885 -21.226 1.00 98.62 267 ASP A N 1
ATOM 2116 C CA . ASP A 1 267 ? 3.609 -12.191 -21.886 1.00 98.62 267 ASP A CA 1
ATOM 2117 C C . ASP A 1 267 ? 2.202 -12.672 -22.275 1.00 98.62 267 ASP A C 1
ATOM 2119 O O . ASP A 1 267 ? 2.025 -13.235 -23.357 1.00 98.62 267 ASP A O 1
ATOM 2123 N N . MET A 1 268 ? 1.198 -12.434 -21.425 1.00 98.50 268 MET A N 1
ATOM 2124 C CA . MET A 1 268 ? -0.198 -12.757 -21.726 1.00 98.50 268 MET A CA 1
ATOM 2125 C C . MET A 1 268 ? -0.742 -11.899 -22.876 1.00 98.50 268 MET A C 1
ATOM 2127 O O . MET A 1 268 ? -1.384 -12.422 -23.783 1.00 98.50 268 MET A O 1
ATOM 2131 N N . GLU A 1 269 ? -0.433 -10.602 -22.902 1.00 98.69 269 GLU A N 1
ATOM 2132 C CA . GLU A 1 269 ? -0.781 -9.707 -24.011 1.00 98.69 269 GLU A CA 1
ATOM 2133 C C . GLU A 1 269 ? -0.187 -10.218 -25.334 1.00 98.69 269 GLU A C 1
ATOM 2135 O O . GLU A 1 269 ? -0.922 -10.358 -26.313 1.00 98.69 269 GLU A O 1
ATOM 2140 N N . LYS A 1 270 ? 1.096 -10.621 -25.351 1.00 98.25 270 LYS A N 1
ATOM 2141 C CA . LYS A 1 270 ? 1.725 -11.258 -26.527 1.00 98.25 270 LYS A CA 1
ATOM 2142 C C . LYS A 1 270 ? 0.984 -12.530 -26.955 1.00 98.25 270 LYS A C 1
ATOM 2144 O O . LYS A 1 270 ? 0.745 -12.718 -28.147 1.00 98.25 270 LYS A O 1
ATOM 2149 N N . GLN A 1 271 ? 0.625 -13.402 -26.008 1.00 98.31 271 GLN A N 1
ATOM 2150 C CA . GLN A 1 271 ? -0.083 -14.660 -26.291 1.00 98.31 271 GLN A CA 1
ATOM 2151 C C . GLN A 1 271 ? -1.472 -14.434 -26.896 1.00 98.31 271 GLN A C 1
ATOM 2153 O O . GLN A 1 271 ? -1.888 -15.189 -27.773 1.00 98.31 271 GLN A O 1
ATOM 2158 N N . LEU A 1 272 ? -2.170 -13.388 -26.454 1.00 98.00 272 LEU A N 1
ATOM 2159 C CA . LEU A 1 272 ? -3.494 -13.009 -26.948 1.00 98.00 272 LEU A CA 1
ATOM 2160 C C . LEU A 1 272 ? -3.445 -12.156 -28.228 1.00 98.00 272 LEU A C 1
ATOM 2162 O O . LEU A 1 272 ? -4.493 -11.800 -28.763 1.00 98.00 272 LEU A O 1
ATOM 2166 N N . GLY A 1 273 ? -2.251 -11.823 -28.732 1.00 97.81 273 GLY A N 1
ATOM 2167 C CA . GLY A 1 273 ? -2.081 -10.950 -29.895 1.00 97.81 273 GLY A CA 1
ATOM 2168 C C . GLY A 1 273 ? -2.434 -9.483 -29.625 1.00 97.81 273 GLY A C 1
ATOM 2169 O O . GLY A 1 273 ? -2.727 -8.743 -30.564 1.00 97.81 273 GLY A O 1
ATOM 2170 N N . LEU A 1 274 ? -2.419 -9.060 -28.358 1.00 97.94 274 LEU A N 1
ATOM 2171 C CA . LEU A 1 274 ? -2.635 -7.677 -27.942 1.00 97.94 274 LEU A CA 1
ATOM 2172 C C . LEU A 1 274 ? -1.322 -6.874 -28.004 1.00 97.94 274 LEU A C 1
ATOM 2174 O O . LEU A 1 274 ? -0.236 -7.440 -27.836 1.00 97.94 274 LEU A O 1
ATOM 2178 N N . PRO A 1 275 ? -1.386 -5.546 -28.212 1.00 97.69 275 PRO A N 1
ATOM 2179 C CA . PRO A 1 275 ? -0.234 -4.679 -28.003 1.00 97.69 275 PRO A CA 1
ATOM 2180 C C . PRO A 1 275 ? 0.263 -4.795 -26.560 1.00 97.69 275 PRO A C 1
ATOM 2182 O O . PRO A 1 275 ? -0.526 -4.663 -25.628 1.00 97.69 275 PRO A O 1
ATOM 2185 N N . VAL A 1 276 ? 1.568 -5.011 -26.384 1.00 98.19 276 VAL A N 1
ATOM 2186 C CA . VAL A 1 276 ? 2.157 -5.092 -25.044 1.00 98.19 276 VAL A CA 1
ATOM 2187 C C . VAL A 1 276 ? 2.136 -3.720 -24.386 1.00 98.19 276 VAL A C 1
ATOM 2189 O O . VAL A 1 276 ? 2.589 -2.728 -24.968 1.00 98.19 276 VAL A O 1
ATOM 2192 N N . SER A 1 277 ? 1.626 -3.674 -23.164 1.00 97.38 277 SER A N 1
ATOM 2193 C CA . SER A 1 277 ? 1.513 -2.469 -22.361 1.00 97.38 277 SER A CA 1
ATOM 2194 C C . SER A 1 277 ? 2.890 -1.838 -22.093 1.00 97.38 277 SER A C 1
ATOM 2196 O O . SER A 1 277 ? 3.902 -2.541 -21.967 1.00 97.38 277 SER A O 1
ATOM 2198 N N . PRO A 1 278 ? 2.974 -0.498 -21.977 1.00 95.38 278 PRO A N 1
ATOM 2199 C CA . PRO A 1 278 ? 4.231 0.185 -21.688 1.00 95.38 278 PRO A CA 1
ATOM 2200 C C . PRO A 1 278 ? 4.946 -0.395 -20.462 1.00 95.38 278 PRO A C 1
ATOM 2202 O O . PRO A 1 278 ? 4.333 -0.614 -19.422 1.00 95.38 278 PRO A O 1
ATOM 2205 N N . PHE A 1 279 ? 6.259 -0.613 -20.586 1.00 94.88 279 PHE A N 1
ATOM 2206 C CA . PHE A 1 279 ? 7.131 -1.202 -19.555 1.00 94.88 279 PHE A CA 1
ATOM 2207 C C . PHE A 1 279 ? 6.843 -2.666 -19.173 1.00 94.88 279 PHE A C 1
ATOM 2209 O O . PHE A 1 279 ? 7.568 -3.214 -18.346 1.00 94.88 279 PHE A O 1
ATOM 2216 N N . MET A 1 280 ? 5.858 -3.319 -19.794 1.00 97.81 280 MET A N 1
ATOM 2217 C CA . MET A 1 280 ? 5.486 -4.710 -19.500 1.00 97.81 280 MET A CA 1
ATOM 2218 C C . MET A 1 280 ? 6.197 -5.736 -20.388 1.00 97.81 280 MET A C 1
ATOM 2220 O O . MET A 1 280 ? 6.107 -6.939 -20.161 1.00 97.81 280 MET A O 1
ATOM 2224 N N . ASP A 1 281 ? 6.972 -5.278 -21.369 1.00 97.56 281 ASP A N 1
ATOM 2225 C CA . ASP A 1 281 ? 7.797 -6.147 -22.197 1.00 97.56 281 ASP A CA 1
ATOM 2226 C C . ASP A 1 281 ? 9.183 -6.380 -21.573 1.00 97.56 281 ASP A C 1
ATOM 2228 O O . ASP A 1 281 ? 10.051 -5.499 -21.569 1.00 97.56 281 ASP A O 1
ATOM 2232 N N . ARG A 1 282 ? 9.414 -7.604 -21.085 1.00 96.31 282 ARG A N 1
ATOM 2233 C CA . ARG A 1 282 ? 10.690 -8.029 -20.484 1.00 96.31 282 ARG A CA 1
ATOM 2234 C C . ARG A 1 282 ? 11.891 -7.927 -21.429 1.00 96.31 282 ARG A C 1
ATOM 2236 O O . ARG A 1 282 ? 13.019 -7.813 -20.946 1.00 96.31 282 ARG A O 1
ATOM 2243 N N . ASP A 1 283 ? 11.663 -7.939 -22.742 1.00 94.81 283 ASP A N 1
ATOM 2244 C CA . ASP A 1 283 ? 12.729 -7.915 -23.747 1.00 94.81 283 ASP A CA 1
ATOM 2245 C C . ASP A 1 283 ? 13.223 -6.487 -24.025 1.00 94.81 283 ASP A C 1
ATOM 2247 O O . ASP A 1 283 ? 14.396 -6.273 -24.338 1.00 94.81 283 ASP A O 1
ATOM 2251 N N . THR A 1 284 ? 12.348 -5.489 -23.865 1.00 95.12 284 THR A N 1
ATOM 2252 C CA . THR A 1 284 ? 12.612 -4.095 -24.264 1.00 95.12 284 THR A CA 1
ATOM 2253 C C . THR A 1 284 ? 12.624 -3.103 -23.101 1.00 95.12 284 THR A C 1
ATOM 2255 O O . THR A 1 284 ? 13.040 -1.955 -23.277 1.00 95.12 284 THR A O 1
ATOM 2258 N N . ILE A 1 285 ? 12.238 -3.525 -21.892 1.00 95.12 285 ILE A N 1
ATOM 2259 C CA . ILE A 1 285 ? 12.209 -2.662 -20.709 1.00 95.12 285 ILE A CA 1
ATOM 2260 C C . ILE A 1 285 ? 13.562 -1.980 -20.427 1.00 95.12 285 ILE A C 1
ATOM 2262 O O . ILE A 1 285 ? 14.632 -2.603 -20.365 1.00 95.12 285 ILE A O 1
ATOM 2266 N N . VAL A 1 286 ? 13.476 -0.678 -20.143 1.00 96.75 286 VAL A N 1
ATOM 2267 C CA . VAL A 1 286 ? 14.533 0.110 -19.500 1.00 96.75 286 VAL A CA 1
ATOM 2268 C C . VAL A 1 286 ? 14.079 0.425 -18.077 1.00 96.75 286 VAL A C 1
ATOM 2270 O O . VAL A 1 286 ? 13.364 1.401 -17.840 1.00 96.75 286 VAL A O 1
ATOM 2273 N N . LEU A 1 287 ? 14.473 -0.425 -17.122 1.00 96.44 287 LEU A N 1
ATOM 2274 C CA . LEU A 1 287 ? 13.958 -0.389 -15.748 1.00 96.44 287 LEU A CA 1
ATOM 2275 C C . LEU A 1 287 ? 14.204 0.965 -15.071 1.00 96.44 287 LEU A C 1
ATOM 2277 O O . LEU A 1 287 ? 13.316 1.505 -14.415 1.00 96.44 287 LEU A O 1
ATOM 2281 N N . LYS A 1 288 ? 15.385 1.549 -15.295 1.00 97.19 288 LYS A N 1
ATOM 2282 C CA . LYS A 1 288 ? 15.721 2.901 -14.842 1.00 97.19 288 LYS A CA 1
ATOM 2283 C C . LYS A 1 288 ? 14.686 3.934 -15.286 1.00 97.19 288 LYS A C 1
ATOM 2285 O O . LYS A 1 288 ? 14.219 4.708 -14.459 1.00 97.19 288 LYS A O 1
ATOM 2290 N N . LYS A 1 289 ? 14.307 3.946 -16.570 1.00 97.44 289 LYS A N 1
ATOM 2291 C CA . LYS A 1 289 ? 13.329 4.911 -17.102 1.00 97.44 289 LYS A CA 1
ATOM 2292 C C . LYS A 1 289 ? 11.958 4.723 -16.458 1.00 97.44 289 LYS A C 1
ATOM 2294 O O . LYS A 1 289 ? 11.336 5.716 -16.101 1.00 97.44 289 LYS A O 1
ATOM 2299 N N . MET A 1 290 ? 11.533 3.473 -16.254 1.00 97.38 290 MET A N 1
ATOM 2300 C CA . MET A 1 290 ? 10.289 3.155 -15.543 1.00 97.38 290 MET A CA 1
ATOM 2301 C C . MET A 1 290 ? 10.304 3.718 -14.113 1.00 97.38 290 MET A C 1
ATOM 2303 O O . MET A 1 290 ? 9.389 4.435 -13.723 1.00 97.38 290 MET A O 1
ATOM 2307 N N . GLN A 1 291 ? 11.365 3.443 -13.347 1.00 98.44 291 GLN A N 1
ATOM 2308 C CA . GLN A 1 291 ? 11.471 3.848 -11.942 1.00 98.44 291 GLN A CA 1
ATOM 2309 C C . GLN A 1 291 ? 11.648 5.362 -11.764 1.00 98.44 291 GLN A C 1
ATOM 2311 O O . GLN A 1 291 ? 10.962 5.962 -10.938 1.00 98.44 291 GLN A O 1
ATOM 2316 N N . VAL A 1 292 ? 12.519 6.000 -12.556 1.00 98.31 292 VAL A N 1
ATOM 2317 C CA . VAL A 1 292 ? 12.696 7.462 -12.519 1.00 98.31 292 VAL A CA 1
ATOM 2318 C C . VAL A 1 292 ? 11.418 8.172 -12.961 1.00 98.31 292 VAL A C 1
ATOM 2320 O O . VAL A 1 292 ? 10.980 9.091 -12.278 1.00 98.31 292 VAL A O 1
ATOM 2323 N N . GLY A 1 293 ? 10.774 7.717 -14.041 1.00 97.88 293 GLY A N 1
ATOM 2324 C CA . GLY A 1 293 ? 9.516 8.297 -14.510 1.00 97.88 293 GLY A CA 1
ATOM 2325 C C . GLY A 1 293 ? 8.400 8.185 -13.470 1.00 97.88 293 GLY A C 1
ATOM 2326 O O . GLY A 1 293 ? 7.734 9.175 -13.174 1.00 97.88 293 GLY A O 1
ATOM 2327 N N . PHE A 1 294 ? 8.229 7.013 -12.854 1.00 98.31 294 PHE A N 1
ATOM 2328 C CA . PHE A 1 294 ? 7.233 6.834 -11.797 1.00 98.31 294 PHE A CA 1
ATOM 2329 C C . PHE A 1 294 ? 7.515 7.731 -10.580 1.00 98.31 294 PHE A C 1
ATOM 2331 O O . PHE A 1 294 ? 6.610 8.385 -10.059 1.00 98.31 294 PHE A O 1
ATOM 2338 N N . ALA A 1 295 ? 8.781 7.844 -10.166 1.00 98.19 295 ALA A N 1
ATOM 2339 C CA . ALA A 1 295 ? 9.170 8.755 -9.096 1.00 98.19 295 ALA A CA 1
ATOM 2340 C C . ALA A 1 295 ? 8.903 10.229 -9.452 1.00 98.19 295 ALA A C 1
ATOM 2342 O O . ALA A 1 295 ? 8.409 10.965 -8.601 1.00 98.19 295 ALA A O 1
ATOM 2343 N N . ASP A 1 296 ? 9.199 10.664 -10.677 1.00 97.88 296 ASP A N 1
ATOM 2344 C CA . ASP A 1 296 ? 9.072 12.063 -11.107 1.00 97.88 296 ASP A CA 1
ATOM 2345 C C . ASP A 1 296 ? 7.633 12.521 -11.297 1.00 97.88 296 ASP A C 1
ATOM 2347 O O . ASP A 1 296 ? 7.274 13.624 -10.883 1.00 97.88 296 ASP A O 1
ATOM 2351 N N . PHE A 1 297 ? 6.812 11.687 -11.929 1.00 96.25 297 PHE A N 1
ATOM 2352 C CA . PHE A 1 297 ? 5.483 12.100 -12.370 1.00 96.25 297 PHE A CA 1
ATOM 2353 C C . PHE A 1 297 ? 4.372 11.713 -11.398 1.00 96.25 297 PHE A C 1
ATOM 2355 O O . PHE A 1 297 ? 3.339 12.376 -11.394 1.00 96.25 297 PHE A O 1
ATOM 2362 N N . ILE A 1 298 ? 4.584 10.688 -10.564 1.00 97.38 298 ILE A N 1
ATOM 2363 C CA . ILE A 1 298 ? 3.564 10.178 -9.637 1.00 97.38 298 ILE A CA 1
ATOM 2364 C C . ILE A 1 298 ? 3.967 10.441 -8.186 1.00 97.38 298 ILE A C 1
ATOM 2366 O O . ILE A 1 298 ? 3.294 11.173 -7.458 1.00 97.38 298 ILE A O 1
ATOM 2370 N N . VAL A 1 299 ? 5.088 9.866 -7.747 1.00 98.12 299 VAL A N 1
ATOM 2371 C CA . VAL A 1 299 ? 5.363 9.758 -6.307 1.00 98.12 299 VAL A CA 1
ATOM 2372 C C . VAL A 1 299 ? 5.916 11.058 -5.720 1.00 98.12 299 VAL A C 1
ATOM 2374 O O . VAL A 1 299 ? 5.454 11.495 -4.668 1.00 98.12 299 VAL A O 1
ATOM 2377 N N . SER A 1 300 ? 6.855 11.731 -6.388 1.00 97.00 300 SER A N 1
ATOM 2378 C CA . SER A 1 300 ? 7.457 12.974 -5.871 1.00 97.00 300 SER A CA 1
ATOM 2379 C C . SER A 1 300 ? 6.455 14.127 -5.771 1.00 97.00 300 SER A C 1
ATOM 2381 O O . SER A 1 300 ? 6.420 14.767 -4.716 1.00 97.00 300 SER A O 1
ATOM 2383 N N . PRO A 1 301 ? 5.588 14.391 -6.774 1.00 95.62 301 PRO A N 1
ATOM 2384 C CA . PRO A 1 301 ? 4.556 15.415 -6.650 1.00 95.62 301 PRO A CA 1
ATOM 2385 C C . PRO A 1 301 ? 3.626 15.169 -5.460 1.00 95.62 301 PRO A C 1
ATOM 2387 O O . PRO A 1 301 ? 3.272 16.125 -4.772 1.00 95.62 301 PRO A O 1
ATOM 2390 N N . LEU A 1 302 ? 3.288 13.910 -5.175 1.00 95.94 302 LEU A N 1
ATOM 2391 C CA . LEU A 1 302 ? 2.443 13.527 -4.047 1.00 95.94 302 LEU A CA 1
ATOM 2392 C C . LEU A 1 302 ? 3.170 13.658 -2.697 1.00 95.94 302 LEU A C 1
ATOM 2394 O O . LEU A 1 302 ? 2.693 14.350 -1.798 1.00 95.94 302 LEU A O 1
ATOM 2398 N N . PHE A 1 303 ? 4.359 13.068 -2.553 1.00 97.50 303 PHE A N 1
ATOM 2399 C CA . PHE A 1 303 ? 5.132 13.137 -1.309 1.00 97.50 303 PHE A CA 1
ATOM 2400 C C . PHE A 1 303 ? 5.626 14.550 -0.988 1.00 97.50 303 PHE A C 1
ATOM 2402 O O . PHE A 1 303 ? 5.764 14.880 0.186 1.00 97.50 303 PHE A O 1
ATOM 2409 N N . SER A 1 304 ? 5.829 15.411 -1.989 1.00 95.44 304 SER A N 1
ATOM 2410 C CA . SER A 1 304 ? 6.159 16.822 -1.753 1.00 95.44 304 SER A CA 1
ATOM 2411 C C . SER A 1 304 ? 5.025 17.580 -1.055 1.00 95.44 304 SER A C 1
ATOM 2413 O O . SER A 1 304 ? 5.292 18.480 -0.260 1.00 95.44 304 SER A O 1
ATOM 2415 N N . VAL A 1 305 ? 3.762 17.211 -1.306 1.00 94.25 305 VAL A N 1
ATOM 2416 C CA . VAL A 1 305 ? 2.608 17.766 -0.583 1.00 94.25 305 VAL A CA 1
ATOM 2417 C C . VAL A 1 305 ? 2.617 17.258 0.852 1.00 94.25 305 VAL A C 1
ATOM 2419 O O . VAL A 1 305 ? 2.544 18.052 1.785 1.00 94.25 305 VAL A O 1
ATOM 2422 N N . TRP A 1 306 ? 2.788 15.950 1.049 1.00 96.25 306 TRP A N 1
ATOM 2423 C CA . TRP A 1 306 ? 2.840 15.377 2.393 1.00 96.25 306 TRP A CA 1
ATOM 2424 C C . TRP A 1 306 ? 4.015 15.873 3.227 1.00 96.25 306 TRP A C 1
ATOM 2426 O O . TRP A 1 306 ? 3.843 16.092 4.417 1.00 96.25 306 TRP A O 1
ATOM 2436 N N . ALA A 1 307 ? 5.179 16.118 2.628 1.00 95.56 307 ALA A N 1
ATOM 2437 C CA . ALA A 1 307 ? 6.337 16.688 3.310 1.00 95.56 307 ALA A CA 1
ATOM 2438 C C . ALA A 1 307 ? 6.094 18.128 3.801 1.00 95.56 307 ALA A C 1
ATOM 2440 O O . ALA A 1 307 ? 6.714 18.566 4.765 1.00 95.56 307 ALA A O 1
ATOM 2441 N N . GLN A 1 308 ? 5.176 18.869 3.180 1.00 93.25 308 GLN A N 1
ATOM 2442 C CA . GLN A 1 308 ? 4.774 20.189 3.677 1.00 93.25 308 GLN A CA 1
ATOM 2443 C C . GLN A 1 308 ? 3.785 20.099 4.846 1.00 93.25 308 GLN A C 1
ATOM 2445 O O . GLN A 1 308 ? 3.669 21.048 5.615 1.00 93.25 308 GLN A O 1
ATOM 2450 N N . ILE A 1 309 ? 3.080 18.972 4.980 1.00 92.19 309 ILE A N 1
ATOM 2451 C CA . ILE A 1 309 ? 2.036 18.765 5.991 1.00 92.19 309 ILE A CA 1
ATOM 2452 C C . ILE A 1 309 ? 2.570 18.004 7.214 1.00 92.19 309 ILE A C 1
ATOM 2454 O O . ILE A 1 309 ? 2.192 18.316 8.337 1.00 92.19 309 ILE A O 1
ATOM 2458 N N . LEU A 1 310 ? 3.426 16.999 7.004 1.00 94.31 310 LEU A N 1
ATOM 2459 C CA . LEU A 1 310 ? 3.837 16.018 8.008 1.00 94.31 310 LEU A CA 1
ATOM 2460 C C . LEU A 1 310 ? 5.347 16.080 8.232 1.00 94.31 310 LEU A C 1
ATOM 2462 O O . LEU A 1 310 ? 6.139 15.711 7.357 1.00 94.31 310 LEU A O 1
ATOM 2466 N N . VAL A 1 311 ? 5.759 16.475 9.438 1.00 94.00 311 VAL A N 1
ATOM 2467 C CA . VAL A 1 311 ? 7.175 16.662 9.789 1.00 94.00 311 VAL A CA 1
ATOM 2468 C C . VAL A 1 311 ? 7.973 15.369 9.619 1.00 94.00 311 VAL A C 1
ATOM 2470 O O . VAL A 1 311 ? 9.093 15.395 9.104 1.00 94.00 311 VAL A O 1
ATOM 2473 N N . ASN A 1 312 ? 7.402 14.219 9.984 1.00 94.81 312 ASN A N 1
ATOM 2474 C CA . ASN A 1 312 ? 8.108 12.940 9.878 1.00 94.81 312 ASN A CA 1
ATOM 2475 C C . ASN A 1 312 ? 8.226 12.437 8.428 1.00 94.81 312 ASN A C 1
ATOM 2477 O O . ASN A 1 312 ? 9.235 11.817 8.083 1.00 94.81 312 ASN A O 1
ATOM 2481 N N . VAL A 1 313 ? 7.261 12.753 7.554 1.00 97.00 313 VAL A N 1
ATOM 2482 C CA . VAL A 1 313 ? 7.380 12.464 6.111 1.00 97.00 313 VAL A CA 1
ATOM 2483 C C . VAL A 1 313 ? 8.470 13.337 5.496 1.00 97.00 313 VAL A C 1
ATOM 2485 O O . VAL A 1 313 ? 9.301 12.828 4.744 1.00 97.00 313 VAL A O 1
ATOM 2488 N N . ASN A 1 314 ? 8.524 14.618 5.871 1.00 96.38 314 ASN A N 1
ATOM 2489 C CA . ASN A 1 314 ? 9.564 15.546 5.429 1.00 96.38 314 ASN A CA 1
ATOM 2490 C C . ASN A 1 314 ? 10.973 15.122 5.868 1.00 96.38 314 ASN A C 1
ATOM 2492 O O . ASN A 1 314 ? 11.932 15.274 5.120 1.00 96.38 314 ASN A O 1
ATOM 2496 N N . ALA A 1 315 ? 11.106 14.595 7.087 1.00 95.25 315 ALA A N 1
ATOM 2497 C CA . ALA A 1 315 ? 12.397 14.217 7.655 1.00 95.25 315 ALA A CA 1
ATOM 2498 C C . ALA A 1 315 ? 12.879 12.816 7.233 1.00 95.25 315 ALA A C 1
ATOM 2500 O O . ALA A 1 315 ? 14.074 12.538 7.320 1.00 95.25 315 ALA A O 1
ATOM 2501 N N . GLY A 1 316 ? 11.970 11.931 6.809 1.00 95.62 316 GLY A N 1
ATOM 2502 C CA . GLY A 1 316 ? 12.274 10.524 6.533 1.00 95.62 316 GLY A CA 1
ATOM 2503 C C . GLY A 1 316 ? 11.910 10.085 5.118 1.00 95.62 316 GLY A C 1
ATOM 2504 O O . GLY A 1 316 ? 12.786 9.897 4.273 1.00 95.62 316 GLY A O 1
ATOM 2505 N N . ALA A 1 317 ? 10.614 9.900 4.867 1.00 97.44 317 ALA A N 1
ATOM 2506 C CA . ALA A 1 317 ? 10.117 9.264 3.648 1.00 97.44 317 ALA A CA 1
ATOM 2507 C C . ALA A 1 317 ? 10.421 10.066 2.370 1.00 97.44 317 ALA A C 1
ATOM 2509 O O . ALA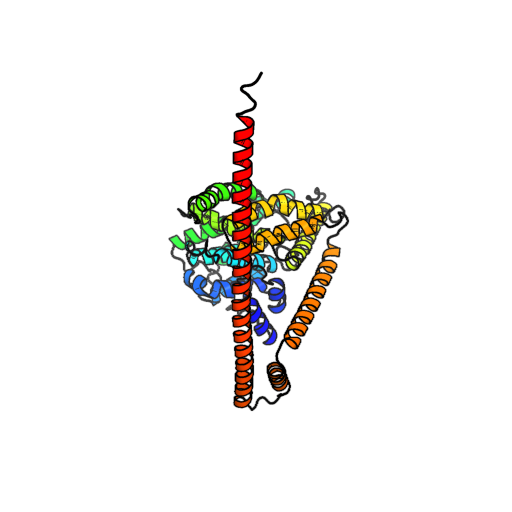 A 1 317 ? 10.839 9.496 1.363 1.00 97.44 317 ALA A O 1
ATOM 2510 N N . TYR A 1 318 ? 10.265 11.393 2.403 1.00 98.19 318 TYR A N 1
ATOM 2511 C CA . TYR A 1 318 ? 10.518 12.232 1.232 1.00 98.19 318 TYR A CA 1
ATOM 2512 C C . TYR A 1 318 ? 12.014 12.302 0.857 1.00 98.19 318 TYR A C 1
ATOM 2514 O O . TYR A 1 318 ? 12.344 12.063 -0.305 1.00 98.19 318 TYR A O 1
ATOM 2522 N N . PRO A 1 319 ? 12.962 12.496 1.795 1.00 98.12 319 PRO A N 1
ATOM 2523 C CA . PRO A 1 319 ? 14.388 12.345 1.500 1.00 98.12 319 PRO A CA 1
ATOM 2524 C C . PRO A 1 319 ? 14.772 10.950 0.985 1.00 98.12 319 PRO A C 1
ATOM 2526 O O . PRO A 1 319 ? 15.617 10.841 0.094 1.00 98.12 319 PRO A O 1
ATOM 2529 N N . ALA A 1 320 ? 14.155 9.884 1.511 1.00 98.12 320 ALA A N 1
ATOM 2530 C CA . ALA A 1 320 ? 14.381 8.523 1.024 1.00 98.12 320 ALA A CA 1
ATOM 2531 C C . ALA A 1 320 ? 13.940 8.365 -0.440 1.00 98.12 320 ALA A C 1
ATOM 2533 O O . ALA A 1 320 ? 14.700 7.820 -1.241 1.00 98.12 320 ALA A O 1
ATOM 2534 N N . LEU A 1 321 ? 12.781 8.921 -0.809 1.00 98.62 321 LEU A N 1
ATOM 2535 C CA . LEU A 1 321 ? 12.308 8.978 -2.194 1.00 98.62 321 LEU A CA 1
ATOM 2536 C C . LEU A 1 321 ? 13.319 9.662 -3.118 1.00 98.62 321 LEU A C 1
ATOM 2538 O O . LEU A 1 321 ? 13.707 9.087 -4.134 1.00 98.62 321 LEU A O 1
ATOM 2542 N N . LEU A 1 322 ? 13.783 10.861 -2.751 1.00 98.44 322 LEU A N 1
ATOM 2543 C CA . LEU A 1 322 ? 14.756 11.609 -3.555 1.00 98.44 322 LEU A CA 1
ATOM 2544 C C . LEU A 1 322 ? 16.077 10.835 -3.697 1.00 98.44 322 LEU A C 1
ATOM 2546 O O . LEU A 1 322 ? 16.626 10.727 -4.789 1.00 98.44 322 LEU A O 1
ATOM 2550 N N . SER A 1 323 ? 16.557 10.219 -2.615 1.00 98.56 323 SER A N 1
ATOM 2551 C CA . SER A 1 323 ? 17.765 9.381 -2.620 1.00 98.56 323 SER A CA 1
ATOM 2552 C C . SER A 1 323 ? 17.622 8.123 -3.488 1.00 98.56 323 SER A C 1
ATOM 2554 O O . SER A 1 323 ? 18.564 7.721 -4.174 1.00 98.56 323 SER A O 1
ATOM 2556 N N . ASN A 1 324 ? 16.452 7.482 -3.482 1.00 98.69 324 ASN A N 1
ATOM 2557 C CA . ASN A 1 324 ? 16.172 6.314 -4.317 1.00 98.69 324 ASN A CA 1
ATOM 2558 C C . ASN A 1 324 ? 16.032 6.685 -5.793 1.00 98.69 324 ASN A C 1
ATOM 2560 O O . ASN A 1 324 ? 16.515 5.955 -6.657 1.00 98.69 324 ASN A O 1
ATOM 2564 N N . ARG A 1 325 ? 15.425 7.835 -6.085 1.00 98.50 325 ARG A N 1
ATOM 2565 C CA . ARG A 1 325 ? 15.368 8.397 -7.433 1.00 98.50 325 ARG A CA 1
ATOM 2566 C C . ARG A 1 325 ? 16.772 8.649 -7.989 1.00 98.50 325 ARG A C 1
ATOM 2568 O O . ARG A 1 325 ? 17.068 8.203 -9.094 1.00 98.50 325 ARG A O 1
ATOM 2575 N N . GLU A 1 326 ? 17.650 9.295 -7.220 1.00 98.56 326 GLU A N 1
ATOM 2576 C CA . GLU A 1 326 ? 19.045 9.523 -7.628 1.00 98.56 326 GLU A CA 1
ATOM 2577 C C . GLU A 1 326 ? 19.821 8.212 -7.800 1.00 98.56 326 GLU A C 1
ATOM 2579 O O . GLU A 1 326 ? 20.593 8.063 -8.748 1.00 98.56 326 GLU A O 1
ATOM 2584 N N . PHE A 1 327 ? 19.571 7.220 -6.939 1.00 98.25 327 PHE A N 1
ATOM 2585 C CA . PHE A 1 327 ? 20.118 5.877 -7.118 1.00 98.25 327 PHE A CA 1
ATOM 2586 C C . PHE A 1 327 ? 19.725 5.297 -8.483 1.00 98.25 327 PHE A C 1
ATOM 2588 O O . PHE A 1 327 ? 20.611 4.901 -9.237 1.00 98.25 327 PHE A O 1
ATOM 2595 N N . TRP A 1 328 ? 18.442 5.313 -8.852 1.00 98.31 328 TRP A N 1
ATOM 2596 C CA . TRP A 1 328 ? 18.006 4.842 -10.169 1.00 98.31 328 TRP A CA 1
ATOM 2597 C C . TRP A 1 328 ? 18.624 5.647 -11.312 1.00 98.31 328 TRP A C 1
ATOM 2599 O O . TRP A 1 328 ? 19.067 5.064 -12.301 1.00 98.31 328 TRP A O 1
ATOM 2609 N N . LEU A 1 329 ? 18.709 6.971 -11.165 1.00 97.50 329 LEU A N 1
ATOM 2610 C CA . LEU A 1 329 ? 19.310 7.851 -12.165 1.00 97.50 329 LEU A CA 1
ATOM 2611 C C . LEU A 1 329 ? 20.793 7.523 -12.414 1.00 97.50 329 LEU A C 1
ATOM 2613 O O . LEU A 1 329 ? 21.254 7.615 -13.554 1.00 97.50 329 LEU A O 1
ATOM 2617 N N . SER A 1 330 ? 21.508 7.094 -11.369 1.00 97.50 330 SER A N 1
ATOM 2618 C CA . SER A 1 330 ? 22.930 6.729 -11.419 1.00 97.50 330 SER A CA 1
ATOM 2619 C C . SER A 1 330 ? 23.226 5.396 -12.116 1.00 97.50 330 SER A C 1
ATOM 2621 O O . SER A 1 330 ? 24.366 5.161 -12.519 1.00 97.50 330 SER A O 1
ATOM 2623 N N . LEU A 1 331 ? 22.227 4.520 -12.271 1.00 96.94 331 LEU A N 1
ATOM 2624 C CA . LEU A 1 331 ? 22.403 3.230 -12.938 1.00 96.94 331 LEU A CA 1
ATOM 2625 C C . LEU A 1 331 ? 22.490 3.385 -14.463 1.00 96.94 331 LEU A C 1
ATOM 2627 O O . LEU A 1 331 ? 22.036 4.377 -15.047 1.00 96.94 331 LEU A O 1
ATOM 2631 N N . SER A 1 332 ? 23.064 2.379 -15.125 1.00 96.50 332 SER A N 1
ATOM 2632 C CA . SER A 1 332 ? 23.045 2.285 -16.586 1.00 96.50 332 SER A CA 1
ATOM 2633 C C . SER A 1 332 ? 21.653 1.909 -17.099 1.00 96.50 332 SER A C 1
ATOM 2635 O O . SER A 1 332 ? 20.874 1.245 -16.413 1.00 96.50 332 SER A O 1
ATOM 2637 N N . ASP A 1 333 ? 21.351 2.292 -18.340 1.00 94.62 333 ASP A N 1
ATOM 2638 C CA . ASP A 1 333 ? 20.113 1.887 -19.022 1.00 94.62 333 ASP A CA 1
ATOM 2639 C C . ASP A 1 333 ? 20.066 0.361 -19.273 1.00 94.62 333 ASP A C 1
ATOM 2641 O O . ASP A 1 333 ? 18.985 -0.214 -19.414 1.00 94.62 333 ASP A O 1
ATOM 2645 N N . ASP A 1 334 ? 21.225 -0.306 -19.236 1.00 94.81 334 ASP A N 1
ATOM 2646 C CA . ASP A 1 334 ? 21.367 -1.762 -19.330 1.00 94.81 334 ASP A CA 1
ATOM 2647 C C . ASP A 1 334 ? 21.073 -2.498 -18.015 1.00 94.81 334 ASP A C 1
ATOM 2649 O O . ASP A 1 334 ? 21.029 -3.727 -18.010 1.00 94.81 334 ASP A O 1
ATOM 2653 N N . PHE A 1 335 ? 20.860 -1.794 -16.896 1.00 96.12 335 PHE A N 1
ATOM 2654 C CA . PHE A 1 335 ? 20.511 -2.435 -15.629 1.00 96.12 335 PHE A CA 1
ATOM 2655 C C . PHE A 1 335 ? 19.163 -3.164 -15.745 1.00 96.12 335 PHE A C 1
ATOM 2657 O O . PHE A 1 335 ? 18.120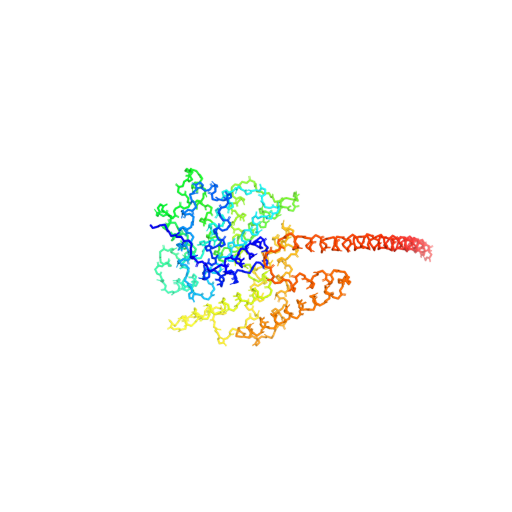 -2.554 -16.004 1.00 96.12 335 PHE A O 1
ATOM 2664 N N . LYS A 1 336 ? 19.173 -4.487 -15.541 1.00 92.94 336 LYS A N 1
ATOM 2665 C CA . LYS A 1 336 ? 17.998 -5.355 -15.709 1.00 92.94 336 LYS A CA 1
ATOM 2666 C C . LYS A 1 336 ? 17.405 -5.807 -14.369 1.00 92.94 336 LYS A C 1
ATOM 2668 O O . LYS A 1 336 ? 18.137 -5.943 -13.391 1.00 92.94 336 LYS A O 1
ATOM 2673 N N . PRO A 1 337 ? 16.100 -6.144 -14.320 1.00 92.69 337 PRO A N 1
ATOM 2674 C CA . PRO A 1 337 ? 15.426 -6.578 -13.091 1.00 92.69 337 PRO A CA 1
ATOM 2675 C C . PRO A 1 337 ? 16.121 -7.722 -12.341 1.00 92.69 337 PRO A C 1
ATOM 2677 O O . PRO A 1 337 ? 16.210 -7.689 -11.119 1.00 92.69 337 PRO A O 1
ATOM 2680 N N . HIS A 1 338 ? 16.690 -8.706 -13.047 1.00 92.12 338 HIS A N 1
ATOM 2681 C CA . HIS A 1 338 ? 17.378 -9.829 -12.397 1.00 92.12 338 HIS A CA 1
ATOM 2682 C C . HIS A 1 338 ? 18.601 -9.399 -11.561 1.00 92.12 338 HIS A C 1
ATOM 2684 O O . HIS A 1 338 ? 18.947 -10.095 -10.607 1.00 92.12 338 HIS A O 1
ATOM 2690 N N . MET A 1 339 ? 19.208 -8.245 -11.870 1.00 96.06 339 MET A N 1
ATOM 2691 C CA . MET A 1 339 ? 20.369 -7.688 -11.164 1.00 96.06 339 MET A CA 1
ATOM 2692 C C . MET A 1 339 ? 20.000 -7.076 -9.804 1.00 96.06 339 MET A C 1
ATOM 2694 O O . MET A 1 339 ? 20.870 -6.884 -8.956 1.00 96.06 339 MET A O 1
ATOM 2698 N N . ILE A 1 340 ? 18.714 -6.797 -9.547 1.00 96.56 340 ILE A N 1
ATOM 2699 C CA . ILE A 1 340 ? 18.237 -6.248 -8.266 1.00 96.56 340 ILE A CA 1
ATOM 2700 C C . ILE A 1 340 ? 18.665 -7.134 -7.088 1.00 96.56 340 ILE A C 1
ATOM 2702 O O . ILE A 1 340 ? 19.051 -6.631 -6.032 1.00 96.56 340 ILE A O 1
ATOM 2706 N N . LYS A 1 341 ? 18.634 -8.459 -7.270 1.00 93.75 341 LYS A N 1
ATOM 2707 C CA . LYS A 1 341 ? 18.995 -9.425 -6.224 1.00 93.75 341 LYS A CA 1
ATOM 2708 C C . LYS A 1 341 ? 20.447 -9.296 -5.774 1.00 93.75 341 LYS A C 1
ATOM 2710 O O . LYS A 1 341 ? 20.736 -9.542 -4.604 1.00 93.75 341 LYS A O 1
ATOM 2715 N N . ASP A 1 342 ? 21.347 -8.931 -6.680 1.00 94.31 342 ASP A N 1
ATOM 2716 C CA . ASP A 1 342 ? 22.758 -8.741 -6.350 1.00 94.31 342 ASP A CA 1
ATOM 2717 C C . ASP A 1 342 ? 22.948 -7.442 -5.560 1.00 94.31 342 ASP A C 1
ATOM 2719 O O . ASP A 1 342 ? 23.592 -7.456 -4.514 1.00 94.31 342 ASP A O 1
ATOM 2723 N N . VAL A 1 343 ? 22.256 -6.363 -5.950 1.00 95.19 343 VAL A N 1
ATOM 2724 C CA . VAL A 1 343 ? 22.251 -5.100 -5.189 1.00 95.19 343 VAL A CA 1
ATOM 2725 C C . VAL A 1 343 ? 21.713 -5.303 -3.768 1.00 95.19 343 VAL A C 1
ATOM 2727 O O . VAL A 1 343 ? 22.308 -4.819 -2.808 1.00 95.19 343 VAL A O 1
ATOM 2730 N N . ILE A 1 344 ? 20.612 -6.045 -3.606 1.00 93.88 344 ILE A N 1
ATOM 2731 C CA . ILE A 1 344 ? 20.060 -6.370 -2.280 1.00 93.88 344 ILE A CA 1
ATOM 2732 C C . ILE A 1 344 ? 21.088 -7.143 -1.441 1.00 93.88 344 ILE A C 1
ATOM 2734 O O . ILE A 1 344 ? 21.318 -6.798 -0.283 1.00 93.88 344 ILE A O 1
ATOM 2738 N N . ARG A 1 345 ? 21.757 -8.145 -2.024 1.00 92.62 345 ARG A N 1
ATOM 2739 C CA . ARG A 1 345 ? 22.778 -8.947 -1.330 1.00 92.62 345 ARG A CA 1
ATOM 2740 C C . ARG A 1 345 ? 23.968 -8.102 -0.869 1.00 92.62 345 ARG A C 1
ATOM 2742 O O . ARG A 1 345 ? 24.489 -8.308 0.233 1.00 92.62 345 ARG A O 1
ATOM 2749 N N . ASP A 1 346 ? 24.386 -7.145 -1.688 1.00 91.81 346 ASP A N 1
ATOM 2750 C CA . ASP A 1 346 ? 25.463 -6.217 -1.347 1.00 91.81 346 ASP A CA 1
ATOM 2751 C C . ASP A 1 346 ? 25.062 -5.295 -0.189 1.00 91.81 346 ASP A C 1
ATOM 2753 O O . ASP A 1 346 ? 25.840 -5.125 0.756 1.00 91.81 346 ASP A O 1
ATOM 2757 N N . LEU A 1 347 ? 23.831 -4.768 -0.201 1.00 90.38 347 LEU A N 1
ATOM 2758 C CA . LEU A 1 347 ? 23.280 -3.959 0.894 1.00 90.38 347 LEU A CA 1
ATOM 2759 C C . LEU A 1 347 ? 23.206 -4.750 2.209 1.00 90.38 347 LEU A C 1
ATOM 2761 O O . LEU A 1 347 ? 23.637 -4.264 3.258 1.00 90.38 347 LEU A O 1
ATOM 2765 N N . GLU A 1 348 ? 22.731 -5.996 2.163 1.00 87.25 348 GLU A N 1
ATOM 2766 C CA . GLU A 1 348 ? 22.674 -6.878 3.333 1.00 87.25 348 GLU A CA 1
ATOM 2767 C C . GLU A 1 348 ? 24.078 -7.152 3.898 1.00 87.25 348 GLU A C 1
ATOM 2769 O O . GLU A 1 348 ? 24.297 -7.099 5.115 1.00 87.25 348 GLU A O 1
ATOM 2774 N N . THR A 1 349 ? 25.059 -7.378 3.020 1.00 86.25 349 THR A N 1
ATOM 2775 C CA . THR A 1 349 ? 26.461 -7.599 3.401 1.00 86.25 349 THR A CA 1
ATOM 2776 C C . THR A 1 349 ? 27.070 -6.358 4.057 1.00 86.25 349 THR A C 1
ATOM 2778 O O . THR A 1 349 ? 27.770 -6.473 5.069 1.00 86.25 349 THR A O 1
ATOM 2781 N N . GLN A 1 350 ? 26.797 -5.167 3.517 1.00 84.44 350 GLN A N 1
ATOM 2782 C CA . GLN A 1 350 ? 27.229 -3.895 4.102 1.00 84.44 350 GLN A CA 1
ATOM 2783 C C . GLN A 1 350 ? 26.623 -3.696 5.497 1.00 84.44 350 GLN A C 1
ATOM 2785 O O . GLN A 1 350 ? 27.365 -3.500 6.460 1.00 84.44 350 GLN A O 1
ATOM 2790 N N . ARG A 1 351 ? 25.307 -3.895 5.653 1.00 84.56 351 ARG A N 1
ATOM 2791 C CA . ARG A 1 351 ? 24.617 -3.794 6.951 1.00 84.56 351 ARG A CA 1
ATOM 2792 C C . ARG A 1 351 ? 25.213 -4.725 8.009 1.00 84.56 351 ARG A C 1
ATOM 2794 O O . ARG A 1 351 ? 25.389 -4.333 9.167 1.00 84.56 351 ARG A O 1
ATOM 2801 N N . GLN A 1 352 ? 25.555 -5.960 7.639 1.00 79.06 352 GLN A N 1
ATOM 2802 C CA . GLN A 1 352 ? 26.211 -6.900 8.555 1.00 79.06 352 GLN A CA 1
ATOM 2803 C C . GLN A 1 352 ? 27.613 -6.432 8.971 1.00 79.06 352 GLN A C 1
ATOM 2805 O O . GLN A 1 352 ? 27.988 -6.576 10.140 1.00 79.06 352 GLN A O 1
ATOM 2810 N N . ARG A 1 353 ? 28.394 -5.862 8.044 1.00 78.56 353 ARG A N 1
ATOM 2811 C CA . ARG A 1 353 ? 29.719 -5.294 8.347 1.00 78.56 353 ARG A CA 1
ATOM 2812 C C . ARG A 1 353 ? 29.609 -4.092 9.280 1.00 78.56 353 ARG A C 1
ATOM 2814 O O . ARG A 1 353 ? 30.357 -4.023 10.257 1.00 78.56 353 ARG A O 1
ATOM 2821 N N . ASP A 1 354 ? 28.650 -3.208 9.042 1.00 77.25 354 ASP A N 1
ATOM 2822 C CA . ASP A 1 354 ? 28.424 -2.018 9.865 1.00 77.25 354 ASP A CA 1
ATOM 2823 C C . ASP A 1 354 ? 27.978 -2.394 11.277 1.00 77.25 354 ASP A C 1
ATOM 2825 O O . ASP A 1 354 ? 28.491 -1.861 12.262 1.00 77.25 354 ASP A O 1
ATOM 2829 N N . THR A 1 355 ? 27.102 -3.393 11.398 1.00 74.81 355 THR A N 1
ATOM 2830 C CA . THR A 1 355 ? 26.648 -3.921 12.692 1.00 74.81 355 THR A CA 1
ATOM 2831 C C . THR A 1 355 ? 27.808 -4.534 13.479 1.00 74.81 355 THR A C 1
ATOM 2833 O O . THR A 1 355 ? 27.988 -4.224 14.659 1.00 74.81 355 THR A O 1
ATOM 2836 N N . LYS A 1 356 ? 28.655 -5.345 12.829 1.00 72.56 356 LYS A N 1
ATOM 2837 C CA . LYS A 1 356 ? 29.869 -5.911 13.447 1.00 72.56 356 LYS A CA 1
ATOM 2838 C C . LYS A 1 356 ? 30.850 -4.821 13.872 1.00 72.56 356 LYS A C 1
ATOM 2840 O O . LYS A 1 356 ? 31.415 -4.898 14.961 1.00 72.56 356 LYS A O 1
ATOM 2845 N N . THR A 1 357 ? 31.027 -3.796 13.043 1.00 70.94 357 THR A N 1
ATOM 2846 C CA . THR A 1 357 ? 31.906 -2.656 13.329 1.00 70.94 357 THR A CA 1
ATOM 2847 C C . THR A 1 357 ? 31.387 -1.860 14.522 1.00 70.94 357 THR A C 1
ATOM 2849 O O . THR A 1 357 ? 32.140 -1.593 15.457 1.00 70.94 357 THR A O 1
ATOM 2852 N N . ARG A 1 358 ? 30.085 -1.557 14.557 1.00 64.31 358 ARG A N 1
ATOM 2853 C CA . ARG A 1 358 ? 29.432 -0.874 15.677 1.00 64.31 358 ARG A CA 1
ATOM 2854 C C . ARG A 1 358 ? 29.532 -1.689 16.961 1.00 64.31 358 ARG A C 1
ATOM 2856 O O . ARG A 1 358 ? 29.914 -1.134 17.983 1.00 64.31 358 ARG A O 1
ATOM 2863 N N . TYR A 1 359 ? 29.277 -2.996 16.906 1.00 63.62 359 TYR A N 1
ATOM 2864 C CA . TYR A 1 359 ? 29.458 -3.895 18.048 1.00 63.62 359 TYR A CA 1
ATOM 2865 C C . TYR A 1 359 ? 30.904 -3.876 18.562 1.00 63.62 359 TYR A C 1
ATOM 2867 O O . TYR A 1 359 ? 31.125 -3.749 19.766 1.00 63.62 359 TYR A O 1
ATOM 2875 N N . ARG A 1 360 ? 31.895 -3.931 17.662 1.00 63.59 360 ARG A N 1
ATOM 2876 C CA . ARG A 1 360 ? 33.316 -3.869 18.025 1.00 63.59 360 ARG A CA 1
ATOM 2877 C C . ARG A 1 360 ? 33.673 -2.541 18.693 1.00 63.59 360 ARG A C 1
ATOM 2879 O O . ARG A 1 360 ? 34.269 -2.555 19.764 1.00 63.59 360 ARG A O 1
ATOM 2886 N N . ILE A 1 361 ? 33.236 -1.416 18.124 1.00 63.56 361 ILE A N 1
ATOM 2887 C CA . ILE A 1 361 ? 33.437 -0.076 18.694 1.00 63.56 361 ILE A CA 1
ATOM 2888 C C . ILE A 1 361 ? 32.773 0.039 20.070 1.00 63.56 361 ILE A C 1
ATOM 2890 O O . ILE A 1 361 ? 33.390 0.553 20.999 1.00 63.56 361 ILE A O 1
ATOM 2894 N N . THR A 1 362 ? 31.535 -0.437 20.229 1.00 61.84 362 THR A N 1
ATOM 2895 C CA . THR A 1 362 ? 30.840 -0.429 21.524 1.00 61.84 362 THR A CA 1
ATOM 2896 C C . THR A 1 362 ? 31.604 -1.272 22.546 1.00 61.84 362 THR A C 1
ATOM 2898 O O . THR A 1 362 ? 31.889 -0.790 23.637 1.00 61.84 362 THR A O 1
ATOM 2901 N N . LYS A 1 363 ? 32.044 -2.483 22.179 1.00 63.28 363 LYS A N 1
ATOM 2902 C CA . LYS A 1 363 ? 32.847 -3.361 23.045 1.00 63.28 363 LYS A CA 1
ATOM 2903 C C . LYS A 1 363 ? 34.197 -2.747 23.434 1.00 63.28 363 LYS A C 1
ATOM 2905 O O . LYS A 1 363 ? 34.641 -2.915 24.567 1.00 63.28 363 LYS A O 1
ATOM 2910 N N . GLU A 1 364 ? 34.843 -2.030 22.518 1.00 61.50 364 GLU A N 1
ATOM 2911 C CA . GLU A 1 364 ? 36.111 -1.327 22.754 1.00 61.50 364 GLU A CA 1
ATOM 2912 C C . GLU A 1 364 ? 35.941 -0.055 23.604 1.00 61.50 364 GLU A C 1
ATOM 2914 O O . GLU A 1 364 ? 36.879 0.320 24.310 1.00 61.50 364 GLU A O 1
ATOM 2919 N N . LYS A 1 365 ? 34.763 0.586 23.578 1.00 57.22 365 LYS A N 1
ATOM 2920 C CA . LYS A 1 365 ? 34.443 1.802 24.351 1.00 57.22 365 LYS A CA 1
ATOM 2921 C C . LYS A 1 365 ? 33.879 1.545 25.751 1.00 57.22 365 LYS A C 1
ATOM 2923 O O . LYS A 1 365 ? 33.934 2.458 26.567 1.00 57.22 365 LYS A O 1
ATOM 2928 N N . LEU A 1 366 ? 33.379 0.342 26.039 1.00 56.09 366 LEU A N 1
ATOM 2929 C CA . LEU A 1 366 ? 32.971 -0.060 27.391 1.00 56.09 366 LEU A CA 1
ATOM 2930 C C . LEU A 1 366 ? 34.182 -0.057 28.335 1.00 56.09 366 LEU A C 1
ATOM 2932 O O . LEU A 1 366 ? 35.262 -0.534 27.957 1.00 56.09 366 LEU A O 1
ATOM 2936 N N . SER A 1 367 ? 34.023 0.437 29.564 1.00 63.31 367 SER A N 1
ATOM 2937 C CA . SER A 1 367 ? 35.088 0.371 30.569 1.00 63.31 367 SER A CA 1
ATOM 2938 C C . SER A 1 367 ? 35.466 -1.087 30.895 1.00 63.31 367 SER A C 1
ATOM 2940 O O . SER A 1 367 ? 34.687 -2.016 30.647 1.00 63.31 367 SER A O 1
ATOM 2942 N N . PRO A 1 368 ? 36.665 -1.340 31.455 1.00 61.34 368 PRO A N 1
ATOM 2943 C CA . PRO A 1 368 ? 37.059 -2.679 31.895 1.00 61.34 368 PRO A CA 1
ATOM 2944 C C . PRO A 1 368 ? 36.075 -3.308 32.895 1.00 61.34 368 PRO A C 1
ATOM 2946 O O . PRO A 1 368 ? 35.923 -4.528 32.896 1.00 61.34 368 PRO A O 1
ATOM 2949 N N . CYS A 1 369 ? 35.393 -2.484 33.702 1.00 57.44 369 CYS A N 1
ATOM 2950 C CA . CYS A 1 369 ? 34.360 -2.917 34.645 1.00 57.44 369 CYS A CA 1
ATOM 2951 C C . CYS A 1 369 ? 33.126 -3.447 33.899 1.00 57.44 369 CYS A C 1
ATOM 2953 O O . CYS A 1 369 ? 32.760 -4.615 34.045 1.00 57.44 369 CYS A O 1
ATOM 2955 N N . SER A 1 370 ? 32.589 -2.640 32.979 1.00 59.09 370 SER A N 1
ATOM 2956 C CA . SER A 1 370 ? 31.442 -2.996 32.139 1.00 59.09 370 SER A CA 1
ATOM 2957 C C . SER A 1 370 ? 31.729 -4.224 31.263 1.00 59.09 370 SER A C 1
ATOM 2959 O O . SER A 1 370 ? 30.867 -5.079 31.093 1.00 59.09 370 SER A O 1
ATOM 2961 N N . ARG A 1 371 ? 32.963 -4.388 30.756 1.00 61.56 371 ARG A N 1
ATOM 2962 C CA . ARG A 1 371 ? 33.371 -5.590 29.999 1.00 61.56 371 ARG A CA 1
ATOM 2963 C C . ARG A 1 371 ? 33.423 -6.857 30.855 1.00 61.56 371 ARG A C 1
ATOM 2965 O O . ARG A 1 371 ? 33.043 -7.916 30.358 1.00 61.56 371 ARG A O 1
ATOM 2972 N N . ARG A 1 372 ? 33.904 -6.778 32.102 1.00 59.53 372 ARG A N 1
ATOM 2973 C CA . ARG A 1 372 ? 33.976 -7.940 33.009 1.00 59.53 372 ARG A CA 1
ATOM 2974 C C . ARG A 1 372 ? 32.585 -8.419 33.416 1.00 59.53 372 ARG A C 1
ATOM 2976 O O . ARG A 1 372 ? 32.335 -9.614 33.317 1.00 59.53 372 ARG A O 1
ATOM 2983 N N . SER A 1 373 ? 31.689 -7.496 33.765 1.00 60.84 373 SER A N 1
ATOM 2984 C CA . SER A 1 373 ? 30.303 -7.809 34.145 1.00 60.84 373 SER A CA 1
ATOM 2985 C C . SER A 1 373 ? 29.519 -8.453 32.986 1.00 60.84 373 SER A C 1
ATOM 2987 O O . SER A 1 373 ? 28.926 -9.519 33.135 1.00 60.84 373 SER A O 1
ATOM 2989 N N . LEU A 1 374 ? 29.644 -7.908 31.769 1.00 54.47 374 LEU A N 1
ATOM 2990 C CA . LEU A 1 374 ? 29.003 -8.462 30.565 1.00 54.47 374 LEU A CA 1
ATOM 2991 C C . LEU A 1 374 ? 29.561 -9.848 30.177 1.00 54.47 374 LEU A C 1
ATOM 2993 O O . LEU A 1 374 ? 28.843 -10.677 29.628 1.00 54.47 374 LEU A O 1
ATOM 2997 N N . THR A 1 375 ? 30.837 -10.118 30.478 1.00 54.66 375 THR A N 1
ATOM 2998 C CA . THR A 1 375 ? 31.472 -11.423 30.219 1.00 54.66 375 THR A CA 1
ATOM 2999 C C . THR A 1 375 ? 31.101 -12.463 31.284 1.00 54.66 375 THR A C 1
ATOM 3001 O O . THR A 1 375 ? 30.918 -13.625 30.931 1.00 54.66 375 THR A O 1
ATOM 3004 N N . SER A 1 376 ? 30.943 -12.081 32.561 1.00 55.12 376 SER A N 1
ATOM 3005 C CA . SER A 1 376 ? 30.524 -13.018 33.619 1.00 55.12 376 SER A CA 1
ATOM 3006 C C . SER A 1 376 ? 29.073 -13.469 33.452 1.00 55.12 376 SER A C 1
ATOM 3008 O O . SER A 1 376 ? 28.792 -14.647 33.638 1.00 55.12 376 SER A O 1
ATOM 3010 N N . MET A 1 377 ? 28.178 -12.576 33.011 1.00 54.81 377 MET A N 1
ATOM 3011 C CA . MET A 1 377 ? 26.777 -12.918 32.720 1.00 54.81 377 MET A CA 1
ATOM 3012 C C . MET A 1 377 ? 26.621 -13.915 31.564 1.00 54.81 377 MET A C 1
ATOM 3014 O O . MET A 1 377 ? 25.659 -14.673 31.535 1.00 54.81 377 MET A O 1
ATOM 3018 N N . LEU A 1 378 ? 27.548 -13.914 30.600 1.00 48.59 378 LEU A N 1
ATOM 3019 C CA . LEU A 1 378 ? 27.511 -14.804 29.432 1.00 48.59 378 LEU A CA 1
ATOM 3020 C C . LEU A 1 378 ? 28.128 -16.187 29.696 1.00 48.59 378 LEU A C 1
ATOM 3022 O O . LEU A 1 378 ? 27.910 -17.103 28.908 1.00 48.59 378 LEU A O 1
ATOM 3026 N N . LEU A 1 379 ? 28.911 -16.336 30.769 1.00 48.03 379 LEU A N 1
ATOM 3027 C CA . LEU A 1 379 ? 29.576 -17.592 31.136 1.00 48.03 379 LEU A CA 1
ATOM 3028 C C . LEU A 1 379 ? 28.835 -18.369 32.239 1.00 48.03 379 LEU A C 1
ATOM 3030 O O . LEU A 1 379 ? 29.155 -19.536 32.464 1.00 48.03 379 LEU A O 1
ATOM 3034 N N . ASP A 1 380 ? 27.844 -17.762 32.900 1.00 46.75 380 ASP A N 1
ATOM 3035 C CA . ASP A 1 380 ? 27.021 -18.418 33.920 1.00 46.75 380 ASP A CA 1
ATOM 3036 C C . ASP A 1 380 ? 25.805 -19.116 33.277 1.00 46.75 380 ASP A C 1
ATOM 3038 O O . ASP A 1 380 ? 24.810 -18.488 32.910 1.00 46.75 380 ASP A O 1
ATOM 3042 N N . THR A 1 381 ? 25.913 -20.434 33.088 1.00 46.50 381 THR A N 1
ATOM 3043 C CA . THR A 1 381 ? 24.910 -21.283 32.408 1.00 46.50 381 THR A CA 1
ATOM 3044 C C . THR A 1 381 ? 23.944 -21.985 33.371 1.00 46.50 381 THR A C 1
ATOM 3046 O O . THR A 1 381 ? 23.138 -22.804 32.934 1.00 46.50 381 THR A O 1
ATOM 3049 N N . ASP A 1 382 ? 23.986 -21.676 34.672 1.00 44.19 382 ASP A N 1
ATOM 3050 C CA . ASP A 1 382 ? 23.174 -22.360 35.684 1.00 44.19 382 ASP A CA 1
ATOM 3051 C C . ASP A 1 382 ? 21.900 -21.559 36.033 1.00 44.19 382 ASP A C 1
ATOM 3053 O O . ASP A 1 382 ? 21.933 -20.499 36.663 1.00 44.19 382 ASP A O 1
ATOM 3057 N N . ASP A 1 383 ? 20.735 -22.061 35.613 1.00 49.81 383 ASP A N 1
ATOM 3058 C CA . ASP A 1 383 ? 19.438 -21.377 35.750 1.00 49.81 383 ASP A CA 1
ATOM 3059 C C . ASP A 1 383 ? 18.849 -21.370 37.172 1.00 49.81 383 ASP A C 1
ATOM 3061 O O . ASP A 1 383 ? 17.785 -20.798 37.404 1.00 49.81 383 ASP A O 1
ATOM 3065 N N . ARG A 1 384 ? 19.539 -21.945 38.165 1.00 45.66 384 ARG A N 1
ATOM 3066 C CA . ARG A 1 384 ? 19.030 -22.046 39.548 1.00 45.66 384 ARG A CA 1
ATOM 3067 C C . ARG A 1 384 ? 19.391 -20.873 40.468 1.00 45.66 384 ARG A C 1
ATOM 3069 O O . ARG A 1 384 ? 19.027 -20.905 41.641 1.00 45.66 384 ARG A O 1
ATOM 3076 N N . LYS A 1 385 ? 20.088 -19.836 39.984 1.00 49.47 385 LYS A N 1
ATOM 3077 C CA . LYS A 1 385 ? 20.559 -18.697 40.807 1.00 49.47 385 LYS A CA 1
ATOM 3078 C C . LYS A 1 385 ? 19.996 -17.350 40.345 1.00 49.47 385 LYS A C 1
ATOM 3080 O O . LYS A 1 385 ? 20.719 -16.489 39.845 1.00 49.47 385 LYS A O 1
ATOM 3085 N N . MET A 1 386 ? 18.693 -17.153 40.537 1.00 43.56 386 MET A N 1
ATOM 3086 C CA . MET A 1 386 ? 17.987 -15.939 40.105 1.00 43.56 386 MET A CA 1
ATOM 3087 C C . MET A 1 386 ? 18.481 -14.665 40.823 1.00 43.56 386 MET A C 1
ATOM 3089 O O . MET A 1 386 ? 18.710 -13.651 40.167 1.00 43.56 386 MET A O 1
ATOM 3093 N N . ASP A 1 387 ? 18.775 -14.742 42.127 1.00 46.12 387 ASP A N 1
ATOM 3094 C CA . ASP A 1 387 ? 19.299 -13.605 42.906 1.00 46.12 387 ASP A CA 1
ATOM 3095 C C . ASP A 1 387 ? 20.725 -13.201 42.492 1.00 46.12 387 ASP A C 1
ATOM 3097 O O . ASP A 1 387 ? 21.076 -12.020 42.502 1.00 46.12 387 ASP A O 1
ATOM 3101 N N . HIS A 1 388 ? 21.546 -14.162 42.048 1.00 51.41 388 HIS A N 1
ATOM 3102 C CA . HIS A 1 388 ? 22.899 -13.872 41.568 1.00 51.41 388 HIS A CA 1
ATOM 3103 C C . HIS A 1 388 ? 22.877 -13.154 40.211 1.00 51.41 388 HIS A C 1
ATOM 3105 O O . HIS A 1 388 ? 23.623 -12.190 40.021 1.00 51.41 388 HIS A O 1
ATOM 3111 N N . LYS A 1 389 ? 21.980 -13.569 39.300 1.00 50.84 389 LYS A N 1
ATOM 3112 C CA . LYS A 1 389 ? 21.759 -12.904 38.006 1.00 50.84 389 LYS A CA 1
ATOM 3113 C C . LYS A 1 389 ? 21.195 -11.487 38.186 1.00 50.84 389 LYS A C 1
ATOM 3115 O O . LYS A 1 389 ? 21.593 -10.590 37.446 1.00 50.84 389 LYS A O 1
ATOM 3120 N N . LEU A 1 390 ? 20.333 -11.261 39.187 1.00 48.28 390 LEU A N 1
ATOM 3121 C CA . LEU A 1 390 ? 19.817 -9.927 39.526 1.00 48.28 390 LEU A CA 1
ATOM 3122 C C . LEU A 1 390 ? 20.929 -8.988 40.019 1.00 48.28 390 LEU A C 1
ATOM 3124 O O . LEU A 1 390 ? 21.008 -7.849 39.566 1.00 48.28 390 LEU A O 1
ATOM 3128 N N . GLY A 1 391 ? 21.827 -9.481 40.880 1.00 54.91 391 GLY A N 1
ATOM 3129 C CA . GLY A 1 391 ? 22.992 -8.719 41.343 1.00 54.91 391 GLY A CA 1
ATOM 3130 C C . GLY A 1 391 ? 23.936 -8.313 40.204 1.00 54.91 391 GLY A C 1
ATOM 3131 O O . GLY A 1 391 ? 24.328 -7.152 40.117 1.00 54.91 391 GLY A O 1
ATOM 3132 N N . GLN A 1 392 ? 24.225 -9.232 39.274 1.00 53.47 392 GLN A N 1
ATOM 3133 C CA . GLN A 1 392 ? 25.061 -8.950 38.096 1.00 53.47 392 GLN A CA 1
ATOM 3134 C C . GLN A 1 392 ? 24.399 -7.943 37.136 1.00 53.47 392 GLN A C 1
ATOM 3136 O O . GLN A 1 392 ? 25.066 -7.049 36.615 1.00 53.47 392 GLN A O 1
ATOM 3141 N N . TRP A 1 393 ? 23.076 -8.035 36.946 1.00 51.56 393 TRP A N 1
ATOM 3142 C CA . TRP A 1 393 ? 22.297 -7.050 36.188 1.00 51.56 393 TRP A CA 1
ATOM 3143 C C . TRP A 1 393 ? 22.334 -5.660 36.833 1.00 51.56 393 TRP A C 1
ATOM 3145 O O . TRP A 1 393 ? 22.504 -4.663 36.130 1.00 51.56 393 TRP A O 1
ATOM 3155 N N . MET A 1 394 ? 22.193 -5.576 38.159 1.00 49.38 394 MET A N 1
ATOM 3156 C CA . MET A 1 394 ? 22.256 -4.307 38.888 1.00 49.38 394 MET A CA 1
ATOM 3157 C C . MET A 1 394 ? 23.652 -3.674 38.821 1.00 49.38 394 MET A C 1
ATOM 3159 O O . MET A 1 394 ? 23.746 -2.462 38.629 1.00 49.38 394 MET A O 1
ATOM 3163 N N . GLU A 1 395 ? 24.726 -4.467 38.890 1.00 56.03 395 GLU A N 1
ATOM 3164 C CA . GLU A 1 395 ? 26.103 -3.987 38.691 1.00 56.03 395 GLU A CA 1
ATOM 3165 C C . GLU A 1 395 ? 26.350 -3.468 37.269 1.00 56.03 395 GLU A C 1
ATOM 3167 O O . GLU A 1 395 ? 26.937 -2.395 37.100 1.00 56.03 395 GLU A O 1
ATOM 3172 N N . LEU A 1 396 ? 25.877 -4.185 36.243 1.00 53.97 396 LEU A N 1
ATOM 3173 C CA . LEU A 1 396 ? 26.006 -3.756 34.849 1.00 53.97 396 LEU A CA 1
ATOM 3174 C C . LEU A 1 396 ? 25.242 -2.448 34.601 1.00 53.97 396 LEU A C 1
ATOM 3176 O O . LEU A 1 396 ? 25.765 -1.531 33.967 1.00 53.97 396 LEU A O 1
ATOM 3180 N N . MET A 1 397 ? 24.025 -2.336 35.142 1.00 50.38 397 MET A N 1
ATOM 3181 C CA . MET A 1 397 ? 23.209 -1.124 35.052 1.00 50.38 397 MET A CA 1
ATOM 3182 C C . MET A 1 397 ? 23.802 0.045 35.846 1.00 50.38 397 MET A C 1
ATOM 3184 O O . MET A 1 397 ? 23.681 1.185 35.403 1.00 50.38 397 MET A O 1
ATOM 3188 N N . GLY A 1 398 ? 24.464 -0.218 36.978 1.00 53.88 398 GLY A N 1
ATOM 3189 C CA . GLY A 1 398 ? 25.232 0.778 37.727 1.00 53.88 398 GLY A CA 1
ATOM 3190 C C . GLY A 1 398 ? 26.415 1.311 36.915 1.00 53.88 398 GLY A C 1
ATOM 3191 O O . GLY A 1 398 ? 26.517 2.514 36.695 1.00 53.88 398 GLY A O 1
ATOM 3192 N N . CYS A 1 399 ? 27.236 0.421 36.348 1.00 55.41 399 CYS A N 1
ATOM 3193 C CA . CYS A 1 399 ? 28.381 0.813 35.516 1.00 55.41 399 CYS A CA 1
ATOM 3194 C C . CYS A 1 399 ? 27.961 1.590 34.256 1.00 55.41 399 CYS A C 1
ATOM 3196 O O . CYS A 1 399 ? 28.606 2.568 33.877 1.00 55.41 399 CYS A O 1
ATOM 3198 N N . LEU A 1 400 ? 26.868 1.176 33.606 1.00 50.84 400 LEU A N 1
ATOM 3199 C CA . LEU A 1 400 ? 26.324 1.871 32.437 1.00 50.84 400 LEU A CA 1
ATOM 3200 C C . LEU A 1 400 ? 25.721 3.235 32.800 1.00 50.84 400 LEU A C 1
ATOM 3202 O O . LEU A 1 400 ? 25.831 4.166 32.003 1.00 50.84 400 LEU A O 1
ATOM 3206 N N . ARG A 1 401 ? 25.115 3.378 33.987 1.00 52.31 401 ARG A N 1
ATOM 3207 C CA . ARG A 1 401 ? 24.607 4.661 34.497 1.00 52.31 401 ARG A CA 1
ATOM 3208 C C . ARG A 1 401 ? 25.745 5.652 34.724 1.00 52.31 401 ARG A C 1
ATOM 3210 O O . ARG A 1 401 ? 25.667 6.760 34.203 1.00 52.31 401 ARG A O 1
ATOM 3217 N N . ASP A 1 402 ? 26.815 5.232 35.392 1.00 53.16 402 ASP A N 1
ATOM 3218 C CA . ASP A 1 402 ? 27.986 6.081 35.643 1.00 53.16 402 ASP A CA 1
ATOM 3219 C C . ASP A 1 402 ? 28.683 6.487 34.326 1.00 53.16 402 ASP A C 1
ATOM 3221 O O . ASP A 1 402 ? 29.099 7.636 34.146 1.00 53.16 402 ASP A O 1
ATOM 3225 N N . GLU A 1 403 ? 28.758 5.575 33.346 1.00 55.22 403 GLU A N 1
ATOM 3226 C CA . GLU A 1 403 ? 29.277 5.871 32.002 1.00 55.22 403 GLU A CA 1
ATOM 3227 C C . GLU A 1 403 ? 28.386 6.864 31.233 1.00 55.22 403 GLU A C 1
ATOM 3229 O O . GLU A 1 403 ? 28.906 7.773 30.569 1.00 55.22 403 GLU A O 1
ATOM 3234 N N . LEU A 1 404 ? 27.059 6.723 31.329 1.00 48.31 404 LEU A N 1
ATOM 3235 C CA . LEU A 1 404 ? 26.085 7.620 30.702 1.00 48.31 404 LEU A CA 1
ATOM 3236 C C . LEU A 1 404 ? 26.089 9.009 31.346 1.00 48.31 404 LEU A C 1
ATOM 3238 O O . LEU A 1 404 ? 26.060 9.997 30.613 1.00 48.31 404 LEU A O 1
ATOM 3242 N N . GLU A 1 405 ? 26.205 9.114 32.671 1.00 50.25 405 GLU A N 1
ATOM 3243 C CA . GLU A 1 405 ? 26.352 10.395 33.373 1.00 50.25 405 GLU A CA 1
ATOM 3244 C C . GLU A 1 405 ? 27.666 11.087 32.982 1.00 50.25 405 GLU A C 1
ATOM 3246 O O . GLU A 1 405 ? 27.670 12.267 32.616 1.00 50.25 405 GLU A O 1
ATOM 3251 N N . HIS A 1 406 ? 28.782 10.354 32.901 1.00 51.50 406 HIS A N 1
ATOM 3252 C CA . HIS A 1 406 ? 30.050 10.900 32.406 1.00 51.50 406 HIS A CA 1
ATOM 3253 C C . HIS A 1 406 ? 30.017 11.319 30.926 1.00 51.50 406 HIS A C 1
ATOM 3255 O O . HIS A 1 406 ? 30.733 12.245 30.520 1.00 51.50 406 HIS A O 1
ATOM 3261 N N . LEU A 1 407 ? 29.235 10.644 30.082 1.00 46.03 407 LEU A N 1
ATOM 3262 C CA . LEU A 1 407 ? 29.016 11.035 28.686 1.00 46.03 407 LEU A CA 1
ATOM 3263 C C . LEU A 1 407 ? 28.088 12.249 28.578 1.00 46.03 407 LEU A C 1
ATOM 3265 O O . LEU A 1 407 ? 28.389 13.155 27.800 1.00 46.03 407 LEU A O 1
ATOM 3269 N N . ALA A 1 408 ? 27.033 12.319 29.389 1.00 41.84 408 ALA A N 1
ATOM 3270 C CA . ALA A 1 408 ? 26.126 13.458 29.472 1.00 41.84 408 ALA A CA 1
ATOM 3271 C C . ALA A 1 408 ? 26.865 14.724 29.931 1.00 41.84 408 ALA A C 1
ATOM 3273 O O . ALA A 1 408 ? 26.777 15.753 29.264 1.00 41.84 408 ALA A O 1
ATOM 3274 N N . HIS A 1 409 ? 27.703 14.636 30.970 1.00 48.09 409 HIS A N 1
ATOM 3275 C CA . HIS A 1 409 ? 28.557 15.745 31.409 1.00 48.09 409 HIS A CA 1
ATOM 3276 C C . HIS A 1 409 ? 29.540 16.201 30.318 1.00 48.09 409 HIS A C 1
ATOM 3278 O O . HIS A 1 409 ? 29.731 17.401 30.117 1.00 48.09 409 HIS A O 1
ATOM 3284 N N . ARG A 1 410 ? 30.125 15.270 29.548 1.00 46.94 410 ARG A N 1
ATOM 3285 C CA . ARG A 1 410 ? 31.011 15.606 28.416 1.00 46.94 410 ARG A CA 1
ATOM 3286 C C . ARG A 1 410 ? 30.265 16.212 27.227 1.00 46.94 410 ARG A C 1
ATOM 3288 O O . ARG A 1 410 ? 30.829 17.065 26.542 1.00 46.94 410 ARG A O 1
ATOM 3295 N N . LEU A 1 411 ? 29.024 15.801 26.974 1.00 40.00 411 LEU A N 1
ATOM 3296 C CA . LEU A 1 411 ? 28.166 16.372 25.933 1.00 40.00 411 LEU A CA 1
ATOM 3297 C C . LEU A 1 411 ? 27.683 17.776 26.308 1.00 40.00 411 LEU A C 1
ATOM 3299 O O . LEU A 1 411 ? 27.737 18.663 25.460 1.00 40.00 411 LEU A O 1
ATOM 3303 N N . VAL A 1 412 ? 27.304 18.004 27.569 1.00 44.12 412 VAL A N 1
ATOM 3304 C CA . VAL A 1 412 ? 26.990 19.341 28.102 1.00 44.12 412 VAL A CA 1
ATOM 3305 C C . VAL A 1 412 ? 28.214 20.248 27.996 1.00 44.12 412 VAL A C 1
ATOM 3307 O O . VAL A 1 412 ? 28.113 21.326 27.415 1.00 44.12 412 VAL A O 1
ATOM 3310 N N . TRP A 1 413 ? 29.393 19.775 28.420 1.00 43.97 413 TRP A N 1
ATOM 3311 C CA . TRP A 1 413 ? 30.642 20.530 28.290 1.00 43.97 413 TRP A CA 1
ATOM 3312 C C . TRP A 1 413 ? 30.955 20.881 26.830 1.00 43.97 413 TRP A C 1
ATOM 3314 O O . TRP A 1 413 ? 31.175 22.050 26.528 1.00 43.97 413 TRP A O 1
ATOM 3324 N N . ARG A 1 414 ? 30.883 19.911 25.900 1.00 41.00 414 ARG A N 1
ATOM 3325 C CA . ARG A 1 414 ? 31.097 20.145 24.457 1.00 41.00 414 ARG A CA 1
ATOM 3326 C C . ARG A 1 414 ? 30.067 21.096 23.848 1.00 41.00 414 ARG A C 1
ATOM 3328 O O . ARG A 1 414 ? 30.430 21.886 22.979 1.00 41.00 414 ARG A O 1
ATOM 3335 N N . ARG A 1 415 ? 28.805 21.038 24.285 1.00 37.91 415 ARG A N 1
ATOM 3336 C CA . ARG A 1 415 ? 27.740 21.952 23.849 1.00 37.91 415 ARG A CA 1
ATOM 3337 C C . ARG A 1 415 ? 28.014 23.375 24.339 1.00 37.91 415 ARG A C 1
ATOM 3339 O O . ARG A 1 415 ? 27.885 24.303 23.548 1.00 37.91 415 ARG A O 1
ATOM 3346 N N . GLN A 1 416 ? 28.482 23.538 25.579 1.00 45.25 416 GLN A N 1
ATOM 3347 C CA . GLN A 1 416 ? 28.952 24.821 26.114 1.00 45.25 416 GLN A CA 1
ATOM 3348 C C . GLN A 1 416 ? 30.123 25.366 25.281 1.00 45.25 416 GLN A C 1
ATOM 3350 O O . GLN A 1 416 ? 30.047 26.479 24.772 1.00 45.25 416 GLN A O 1
ATOM 3355 N N . THR A 1 417 ? 31.150 24.544 25.019 1.00 50.50 417 THR A N 1
ATOM 3356 C CA . THR A 1 417 ? 32.323 24.974 24.235 1.00 50.50 417 THR A CA 1
ATOM 3357 C C . THR A 1 417 ? 31.963 25.324 22.790 1.00 50.50 417 THR A C 1
ATOM 3359 O O . THR A 1 417 ? 32.574 26.207 22.191 1.00 50.50 417 THR A O 1
ATOM 3362 N N . TYR A 1 418 ? 30.991 24.623 22.199 1.00 39.31 418 TYR A N 1
ATOM 3363 C CA . TYR A 1 418 ? 30.500 24.909 20.853 1.00 39.31 418 TYR A CA 1
ATOM 3364 C C . TYR A 1 418 ? 29.699 26.218 20.813 1.00 39.31 418 TYR A C 1
ATOM 3366 O O . TYR A 1 418 ? 29.928 27.029 19.918 1.00 39.31 418 TYR A O 1
ATOM 3374 N N . HIS A 1 419 ? 28.836 26.475 21.805 1.00 44.88 419 HIS A N 1
ATOM 3375 C CA . HIS A 1 419 ? 28.128 27.753 21.941 1.00 44.88 419 HIS A CA 1
ATOM 3376 C C . HIS A 1 419 ? 29.077 28.932 22.187 1.00 44.88 419 HIS A C 1
ATOM 3378 O O . HIS A 1 419 ? 28.873 29.991 21.596 1.00 44.88 419 HIS A O 1
ATOM 3384 N N . ASP A 1 420 ? 30.138 28.751 22.975 1.00 50.56 420 ASP A N 1
ATOM 3385 C CA . ASP A 1 420 ? 31.145 29.793 23.205 1.00 50.56 420 ASP A CA 1
ATOM 3386 C C . ASP A 1 420 ? 31.940 30.097 21.927 1.00 50.56 420 ASP A C 1
ATOM 3388 O O . ASP A 1 420 ? 32.121 31.260 21.566 1.00 50.56 420 ASP A O 1
ATOM 3392 N N . LYS A 1 421 ? 32.317 29.066 21.155 1.00 46.84 421 LYS A N 1
ATOM 3393 C CA . LYS A 1 421 ? 32.946 29.243 19.832 1.00 46.84 421 LYS A CA 1
ATOM 3394 C C . LYS A 1 421 ? 32.018 29.922 18.818 1.00 46.84 421 LYS A C 1
ATOM 3396 O O . LYS A 1 421 ? 32.485 30.721 18.009 1.00 46.84 421 LYS A O 1
ATOM 3401 N N . LEU A 1 422 ? 30.716 29.631 18.857 1.00 41.22 422 LEU A N 1
ATOM 3402 C CA . LEU A 1 422 ? 29.708 30.299 18.026 1.00 41.22 422 LEU A CA 1
ATOM 3403 C C . LEU A 1 422 ? 29.500 31.761 18.429 1.00 41.22 422 LEU A C 1
ATOM 3405 O O . LEU A 1 422 ? 29.375 32.604 17.548 1.00 41.22 422 LEU A O 1
ATOM 3409 N N . ARG A 1 423 ? 29.516 32.081 19.728 1.00 50.91 423 ARG A N 1
ATOM 3410 C CA . ARG A 1 423 ? 29.444 33.466 20.220 1.00 50.91 423 ARG A CA 1
ATOM 3411 C C . ARG A 1 423 ? 30.647 34.295 19.779 1.00 50.91 423 ARG A C 1
ATOM 3413 O O . ARG A 1 423 ? 30.453 35.420 19.333 1.00 50.91 423 ARG A O 1
ATOM 3420 N N . VAL A 1 424 ? 31.855 33.729 19.833 1.00 57.69 424 VAL A N 1
ATOM 3421 C CA . VAL A 1 424 ? 33.068 34.391 19.323 1.00 57.69 424 VAL A CA 1
ATOM 3422 C C . VAL A 1 424 ? 32.959 34.635 17.815 1.00 57.69 424 VAL A C 1
ATOM 3424 O O . VAL A 1 424 ? 33.124 35.769 17.378 1.00 57.69 424 VAL A O 1
ATOM 3427 N N . LYS A 1 425 ? 32.552 33.631 17.025 1.00 46.53 425 LYS A N 1
ATOM 3428 C CA . LYS A 1 425 ? 32.340 33.794 15.573 1.00 46.53 425 LYS A CA 1
ATOM 3429 C C . LYS A 1 425 ? 31.246 34.805 15.215 1.00 46.53 425 LYS A C 1
ATOM 3431 O O . LYS A 1 425 ? 31.373 35.523 14.228 1.00 46.53 425 LYS A O 1
ATOM 3436 N N . LEU A 1 426 ? 30.160 34.867 15.987 1.00 44.16 426 LEU A N 1
ATOM 3437 C CA . LEU A 1 426 ? 29.086 35.845 15.783 1.00 44.16 426 LEU A CA 1
ATOM 3438 C C . LEU A 1 426 ? 29.541 37.269 16.131 1.00 44.16 426 LEU A C 1
ATOM 3440 O O . LEU A 1 426 ? 29.161 38.207 15.434 1.00 44.16 426 LEU A O 1
ATOM 3444 N N . ALA A 1 427 ? 30.388 37.433 17.151 1.00 52.25 427 ALA A N 1
ATOM 3445 C CA . ALA A 1 427 ? 31.011 38.713 17.478 1.00 52.25 427 ALA A CA 1
ATOM 3446 C C . ALA A 1 427 ? 32.033 39.150 16.411 1.00 52.25 427 ALA A C 1
ATOM 3448 O O . ALA A 1 427 ? 32.062 40.314 16.027 1.00 52.25 427 ALA A O 1
ATOM 3449 N N . GLU A 1 428 ? 32.822 38.224 15.862 1.00 54.59 428 GLU A N 1
ATOM 3450 C CA . GLU A 1 428 ? 33.728 38.507 14.739 1.00 54.59 428 GLU A CA 1
ATOM 3451 C C . GLU A 1 428 ? 32.952 38.924 13.479 1.00 54.59 428 GLU A C 1
ATOM 3453 O O . GLU A 1 428 ? 33.295 39.919 12.837 1.00 54.59 428 GLU A O 1
ATOM 3458 N N . ASN A 1 429 ? 31.853 38.231 13.163 1.00 48.00 429 ASN A N 1
ATOM 3459 C CA . ASN A 1 429 ? 30.988 38.582 12.036 1.00 48.00 429 ASN A CA 1
ATOM 3460 C C . ASN A 1 429 ? 30.268 39.925 12.228 1.00 48.00 429 ASN A C 1
ATOM 3462 O O . ASN A 1 429 ? 30.102 40.659 11.254 1.00 48.00 429 ASN A O 1
ATOM 3466 N N . SER A 1 430 ? 29.870 40.292 13.452 1.00 51.84 430 SER A N 1
ATOM 3467 C CA . SER A 1 430 ? 29.257 41.604 13.705 1.00 51.84 430 SER A CA 1
ATOM 3468 C C . SER A 1 430 ? 30.270 42.746 13.554 1.00 51.84 430 SER A C 1
ATOM 3470 O O . SER A 1 430 ? 29.943 43.784 12.977 1.00 51.84 430 SER A O 1
ATOM 3472 N N . VAL A 1 431 ? 31.525 42.533 13.965 1.00 62.03 431 VAL A N 1
ATOM 3473 C CA . VAL A 1 431 ? 32.630 43.481 13.753 1.00 62.03 431 VAL A CA 1
ATOM 3474 C C . VAL A 1 431 ? 32.945 43.635 12.262 1.00 62.03 431 VAL A C 1
ATOM 3476 O O . VAL A 1 431 ? 33.113 44.761 11.786 1.00 62.03 431 VAL A O 1
ATOM 3479 N N . LEU A 1 432 ? 32.970 42.534 11.503 1.00 48.31 432 LEU A N 1
ATOM 3480 C CA . LEU A 1 432 ? 33.162 42.557 10.049 1.00 48.31 432 LEU A CA 1
ATOM 3481 C C . LEU A 1 432 ? 32.002 43.259 9.331 1.00 48.31 432 LEU A C 1
ATOM 3483 O O . LEU A 1 432 ? 32.247 44.104 8.472 1.00 48.31 432 LEU A O 1
ATOM 3487 N N . SER A 1 433 ? 30.756 43.003 9.739 1.00 45.44 433 SER A N 1
ATOM 3488 C CA . SER A 1 433 ? 29.567 43.683 9.211 1.00 45.44 433 SER A CA 1
ATOM 3489 C C . SER A 1 433 ? 29.587 45.188 9.501 1.00 45.44 433 SER A C 1
ATOM 3491 O O . SER A 1 433 ? 29.307 45.993 8.617 1.00 45.44 433 SER A O 1
ATOM 3493 N N . ALA A 1 434 ? 29.977 45.600 10.712 1.00 57.28 434 ALA A N 1
ATOM 3494 C CA . ALA A 1 434 ? 30.098 47.013 11.081 1.00 57.28 434 ALA A CA 1
ATOM 3495 C C . ALA A 1 434 ? 31.261 47.725 10.366 1.00 57.28 434 ALA A C 1
ATOM 3497 O O . ALA A 1 434 ? 31.259 48.950 10.215 1.00 57.28 434 ALA A O 1
ATOM 3498 N N . ARG A 1 435 ? 32.288 46.979 9.943 1.00 56.72 435 ARG A N 1
ATOM 3499 C CA . ARG A 1 435 ? 33.399 47.497 9.136 1.00 56.72 435 ARG A CA 1
ATOM 3500 C C . ARG A 1 435 ? 33.004 47.619 7.664 1.00 56.72 435 ARG A C 1
ATOM 3502 O O . ARG A 1 435 ? 33.306 48.642 7.058 1.00 56.72 435 ARG A O 1
ATOM 3509 N N . ALA A 1 436 ? 32.272 46.640 7.133 1.00 46.34 436 ALA A N 1
ATOM 3510 C CA . ALA A 1 436 ? 31.701 46.687 5.790 1.00 46.34 436 ALA A CA 1
ATOM 3511 C C . ALA A 1 436 ? 30.728 47.865 5.643 1.00 46.34 436 ALA A C 1
ATOM 3513 O O . ALA A 1 436 ? 30.864 48.644 4.710 1.00 46.34 436 ALA A O 1
ATOM 3514 N N . HIS A 1 437 ? 29.839 48.080 6.618 1.00 53.59 437 HIS A N 1
ATOM 3515 C CA . HIS A 1 437 ? 28.877 49.185 6.580 1.00 53.59 437 HIS A CA 1
ATOM 3516 C C . HIS A 1 437 ? 29.548 50.573 6.609 1.00 53.59 437 HIS A C 1
ATOM 3518 O O . HIS A 1 437 ? 29.127 51.481 5.897 1.00 53.59 437 HIS A O 1
ATOM 3524 N N . ARG A 1 438 ? 30.647 50.727 7.366 1.00 63.25 438 ARG A N 1
ATOM 3525 C CA . ARG A 1 438 ? 31.462 51.958 7.366 1.00 63.25 438 ARG A CA 1
ATOM 3526 C C . ARG A 1 438 ? 32.188 52.192 6.043 1.00 63.25 438 ARG A C 1
ATOM 3528 O O . ARG A 1 438 ? 32.247 53.327 5.587 1.00 63.25 438 ARG A O 1
ATOM 3535 N N . LEU A 1 439 ? 32.695 51.131 5.415 1.00 55.34 439 LEU A N 1
ATOM 3536 C CA . LEU A 1 439 ? 33.286 51.198 4.075 1.00 55.34 439 LEU A CA 1
ATOM 3537 C C . LEU A 1 439 ? 32.243 51.588 3.020 1.00 55.34 439 LEU A C 1
ATOM 3539 O O . LEU A 1 439 ? 32.531 52.418 2.166 1.00 55.34 439 LEU A O 1
ATOM 3543 N N . THR A 1 440 ? 31.020 51.059 3.110 1.00 56.41 440 THR A N 1
ATOM 3544 C CA . THR A 1 440 ? 29.920 51.432 2.210 1.00 56.41 440 THR A CA 1
ATOM 3545 C C . THR A 1 440 ? 29.515 52.901 2.380 1.00 56.41 440 THR A C 1
ATOM 3547 O O . THR A 1 440 ? 29.326 53.583 1.380 1.00 56.41 440 THR A O 1
ATOM 3550 N N . GLN A 1 441 ? 29.466 53.421 3.613 1.00 59.06 441 GLN A N 1
ATOM 3551 C CA . GLN A 1 441 ? 29.187 54.843 3.871 1.00 59.06 441 GLN A CA 1
ATOM 3552 C C . GLN A 1 441 ? 30.315 55.785 3.412 1.00 59.06 441 GLN A C 1
ATOM 3554 O O . GLN A 1 441 ? 30.048 56.891 2.952 1.00 59.06 441 GLN A O 1
ATOM 3559 N N . GLN A 1 442 ? 31.580 55.361 3.499 1.00 59.56 442 GLN A N 1
ATOM 3560 C CA . GLN A 1 442 ? 32.705 56.137 2.959 1.00 59.56 442 GLN A CA 1
ATOM 3561 C C . GLN A 1 442 ? 32.713 56.154 1.424 1.00 59.56 442 GLN A C 1
ATOM 3563 O O . GLN A 1 442 ? 33.071 57.162 0.820 1.00 59.56 442 GLN A O 1
ATOM 3568 N N . LEU A 1 443 ? 32.294 55.059 0.784 1.00 51.88 443 LEU A N 1
ATOM 3569 C CA . LEU A 1 443 ? 32.164 54.984 -0.672 1.00 51.88 443 LEU A CA 1
ATOM 3570 C C . LEU A 1 443 ? 30.991 55.825 -1.199 1.00 51.88 443 LEU A C 1
ATOM 3572 O O . LEU A 1 443 ? 31.125 56.429 -2.262 1.00 51.88 443 LEU A O 1
ATOM 3576 N N . SER A 1 444 ? 29.886 55.934 -0.450 1.00 52.59 444 SER A N 1
ATOM 3577 C CA . SER A 1 444 ? 28.778 56.833 -0.811 1.00 52.59 444 SER A CA 1
ATOM 3578 C C . SER A 1 444 ? 29.139 58.315 -0.646 1.00 52.59 444 SER A C 1
ATOM 3580 O O . SER A 1 444 ? 28.752 59.133 -1.464 1.00 52.59 444 SER A O 1
ATOM 3582 N N . GLN A 1 445 ? 29.953 58.677 0.353 1.00 54.16 445 GLN A N 1
ATOM 3583 C CA . GLN A 1 445 ? 30.413 60.067 0.523 1.00 54.16 445 GLN A CA 1
ATOM 3584 C C . GLN A 1 445 ? 31.451 60.507 -0.525 1.00 54.16 445 GLN A C 1
ATOM 3586 O O . GLN A 1 445 ? 31.540 61.690 -0.838 1.00 54.16 445 GLN A O 1
ATOM 3591 N N . ASN A 1 446 ? 32.226 59.573 -1.085 1.00 51.97 446 ASN A N 1
ATOM 3592 C CA . ASN A 1 446 ? 33.188 59.871 -2.153 1.00 51.97 446 ASN A CA 1
ATOM 3593 C C . ASN A 1 446 ? 32.557 59.926 -3.553 1.00 51.97 446 ASN A C 1
ATOM 3595 O O . ASN A 1 446 ? 33.196 60.431 -4.471 1.00 51.97 446 ASN A O 1
ATOM 3599 N N . THR A 1 447 ? 31.339 59.407 -3.731 1.00 51.00 447 THR A N 1
ATOM 3600 C CA . THR A 1 447 ? 30.609 59.489 -5.007 1.00 51.00 447 THR A CA 1
ATOM 3601 C C . THR A 1 447 ? 29.875 60.827 -5.146 1.00 51.00 447 THR A C 1
ATOM 3603 O O . THR A 1 447 ? 29.952 61.428 -6.216 1.00 51.00 447 THR A O 1
ATOM 3606 N N . ASP A 1 448 ? 29.346 61.382 -4.049 1.00 46.94 448 ASP A N 1
ATOM 3607 C CA . ASP A 1 448 ? 28.710 62.715 -4.021 1.00 46.94 448 ASP A CA 1
ATOM 3608 C C . ASP A 1 448 ? 29.686 63.894 -4.241 1.00 46.94 448 ASP A C 1
ATOM 3610 O O . ASP A 1 448 ? 29.269 64.979 -4.627 1.00 46.94 448 ASP A O 1
ATOM 3614 N N . LEU A 1 449 ? 30.998 63.710 -4.041 1.00 49.62 449 LEU A N 1
ATOM 3615 C CA . LEU A 1 449 ? 32.009 64.757 -4.285 1.00 49.62 449 LEU A CA 1
ATOM 3616 C C . LEU A 1 449 ? 32.574 64.754 -5.718 1.00 49.62 449 LEU A C 1
ATOM 3618 O O . LEU A 1 449 ? 33.443 65.569 -6.029 1.00 49.62 449 LEU A O 1
ATOM 3622 N N . SER A 1 450 ? 32.111 63.843 -6.584 1.00 48.91 450 SER A N 1
ATOM 3623 C CA . SER A 1 450 ? 32.591 63.715 -7.971 1.00 48.91 450 SER A CA 1
ATOM 3624 C C . SER A 1 450 ? 31.607 64.202 -9.042 1.00 48.91 450 SER A C 1
ATOM 3626 O O . SER A 1 450 ? 32.000 64.290 -10.202 1.00 48.91 450 SER A O 1
ATOM 3628 N N . GLU A 1 451 ? 30.374 64.568 -8.672 1.00 50.06 451 GLU A N 1
ATOM 3629 C CA . GLU A 1 451 ? 29.361 65.084 -9.612 1.00 50.06 451 GLU A CA 1
ATOM 3630 C C . GLU A 1 451 ? 29.243 66.624 -9.649 1.00 50.06 451 GLU A C 1
ATOM 3632 O O . GLU A 1 451 ? 28.604 67.148 -10.553 1.00 50.06 451 GLU A O 1
ATOM 3637 N N . ASP A 1 452 ? 29.938 67.366 -8.776 1.00 48.94 452 ASP A N 1
ATOM 3638 C CA . ASP A 1 452 ? 29.937 68.848 -8.755 1.00 48.94 452 ASP A CA 1
ATOM 3639 C C . ASP A 1 452 ? 31.198 69.490 -9.391 1.00 48.94 452 ASP A C 1
ATOM 3641 O O . ASP A 1 452 ? 31.584 70.619 -9.079 1.00 48.94 452 ASP A O 1
ATOM 3645 N N . GLY A 1 453 ? 31.875 68.779 -10.299 1.00 51.03 453 GLY A N 1
ATOM 3646 C CA . GLY A 1 453 ? 33.125 69.236 -10.915 1.00 51.03 453 GLY A CA 1
ATOM 3647 C C . GLY A 1 453 ? 33.327 68.790 -12.362 1.00 51.03 453 GLY A C 1
ATOM 3648 O O . GLY A 1 453 ? 34.356 68.184 -12.660 1.00 51.03 453 GLY A O 1
ATOM 3649 N N . ALA A 1 454 ? 32.375 69.095 -13.247 1.00 38.75 454 ALA A N 1
ATOM 3650 C CA . ALA A 1 454 ? 32.560 69.098 -14.702 1.00 38.75 454 ALA A CA 1
ATOM 3651 C C . ALA A 1 454 ? 31.686 70.170 -15.365 1.00 38.75 454 ALA A C 1
ATOM 3653 O O . ALA A 1 454 ? 30.476 70.213 -15.049 1.00 38.75 454 ALA A O 1
#